Protein AF-G5B0L7-F1 (afdb_monomer)

Mean predicted aligned error: 14.89 Å

Sequence (417 aa):
MAGGAVPPPTVSRALPCAGITGEGAQGASKSSFVFPDILDNSKVVSEECRRELTALFDHYYPIETDPQCPMEEKLPHMVEWWSRAHDLLCGQRIQRLQIAEVVRESGAMLREGYGAFFDTLHRHGIPLFIFSAGIGDILEEVIRQRGALHPNTHIVSNYMDFGDDGLLQGFKAPLIHIFNKNSSAAASYFQQLQGRTNVLLLGDSLGDLSMADGVPGVQNVLKIGFLNDKVGEPGPPGFLRVERVRGTGAGTTGEGYGAFFDTLHCHGIPLFIFSAGIGDILEEVIRQRGALHPNTHIVSNYMDFGDDGLLQGFKAPLIHIFNKNSSAAASYFQQLQGRTNVLLLGDSLGDLSMADGVPGVQNVLKIGFLNDKVEEQRECYLDSFDIVLERDETLGVVNGLLQHILCSGACGSAQGS

Foldseek 3Di:
DDDDDDDDDDDDDPDDPPPPPDDDDPDPDQPDDALVNLVLVFPLADPVLNVVLVVLCVPLVCVVPPPPHDPVRNVVSQVVSVQVNQVSQLVSFDFLVCLLVSLVPSPDDDDPCLQVVLVVCQVVLNAAEAEGLGEPSNVQSNCVVVVRDHPSYDYQYFYFDADPVRTGNGTDDDRDDLQPLALVSCLVVLVVLPPVQEEEFEEADPSSPHNCVNRPNHDYYDYDYDPSPPPVDDDDPLDQDDDPPPDDDDPDQPPCPQVVLVLCQVVVHAAEAEDLDEPVVVQVVCVVVVRDHPSYDYDYWYFDADPVRDTPDTDPDHDDLQPLALVSCLVVLVVLPPPQEEEQEEQDLSSLRNCVNRPNHDYYQFEYEPQPPCVPCVVVCVVRHPHYHYHSDYCSVVSSVSSNVVVVPPPPPPDDD

Nearest PDB structures (foldseek):
  7zee-assembly1_A  TM=7.786E-01  e=2.127E-26  Homo sapiens
  7zeg-assembly1_A  TM=6.772E-01  e=2.598E-28  Homo sapiens
  7zeg-assembly2_B  TM=6.680E-01  e=4.263E-27  Homo sapiens
  4kx5-assembly1_A  TM=6.737E-01  e=6.575E-23  Mus musculus
  4nwi-assembly1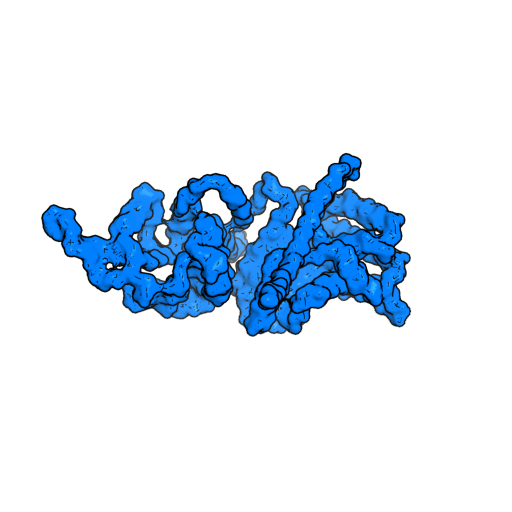_A  TM=5.856E-01  e=4.767E-18  Drosophila melanogaster

Secondary structure (DSSP, 8-state):
----PPPPPP--PPPP--------------SS--HHHHHHTSTTS-HHHHHHHHHHHHHHHHHHH-TTS-HHHHHHHHHHHHHHHHHHHHHTT-BGGGHHHHHHHTT--PPTTHHHHHHHHHHTTPPEEEEEEEEHHHHHHHHHHTT---TTEEEEEE-EEE-TTSBEEEEPSSP--TT--SGGGTHHHHGGGTT--EEEEEESSGGGGGTTTTSTT--EEEEEE---S-TTSPPPTT----------S---TTSSHHHHHHHHHHTTPPEEEEEEEEHHHHHHHHHHTT---TTEEEEEE-EEE-TTS-EEEEPSSPP-TTT-SGGGGHHHHGGGTT--EEEEEESSGGGGGTTTTSTT--EEEEEEEE-SSHHHHHHHHHHH-SEEEESS--THHHHHHHHHHHHTTGGGS----

Structure (mmCIF, N/CA/C/O backbone):
data_AF-G5B0L7-F1
#
_entry.id   A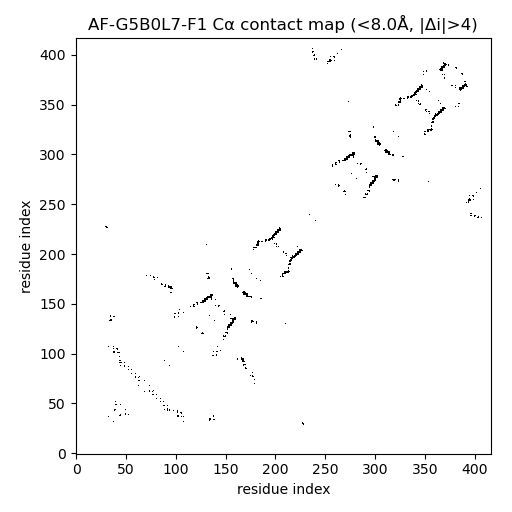F-G5B0L7-F1
#
loop_
_atom_site.group_PDB
_atom_site.id
_atom_site.type_symbol
_atom_site.label_atom_id
_atom_site.label_alt_id
_atom_site.label_comp_id
_atom_site.label_asym_id
_atom_site.label_entity_id
_atom_site.label_seq_id
_atom_site.pdbx_PDB_ins_code
_atom_site.Cartn_x
_atom_site.Cartn_y
_atom_site.Cartn_z
_atom_site.occupancy
_atom_site.B_iso_or_equiv
_atom_site.auth_seq_id
_atom_site.auth_comp_id
_atom_site.auth_asym_id
_atom_site.auth_atom_id
_atom_site.pdbx_PDB_model_num
ATOM 1 N N . MET A 1 1 ? 40.625 -45.827 29.791 1.00 42.94 1 MET A N 1
ATOM 2 C CA . MET A 1 1 ? 40.514 -45.553 28.344 1.00 42.94 1 MET A CA 1
ATOM 3 C C . MET A 1 1 ? 39.440 -44.499 28.176 1.00 42.94 1 MET A C 1
ATOM 5 O O . MET A 1 1 ? 38.305 -44.744 28.559 1.00 42.94 1 MET A O 1
ATOM 9 N N . ALA A 1 2 ? 39.865 -43.289 27.819 1.00 33.31 2 ALA A N 1
ATOM 10 C CA . ALA A 1 2 ? 39.079 -42.063 27.894 1.00 33.31 2 ALA A CA 1
ATOM 11 C C . ALA A 1 2 ? 38.087 -41.947 26.727 1.00 33.31 2 ALA A C 1
ATOM 13 O O . ALA A 1 2 ? 38.412 -42.321 25.601 1.00 33.31 2 ALA A O 1
ATOM 14 N N . GLY A 1 3 ? 36.890 -41.437 27.025 1.00 32.84 3 GLY A N 1
ATOM 15 C CA . GLY A 1 3 ? 35.836 -41.156 26.055 1.00 32.84 3 GLY A CA 1
ATOM 16 C C . GLY A 1 3 ? 36.171 -39.945 25.187 1.00 32.84 3 GLY A C 1
ATOM 17 O O . GLY A 1 3 ? 36.545 -38.891 25.698 1.00 32.84 3 GLY A O 1
ATOM 18 N N . GLY A 1 4 ? 36.038 -40.112 23.871 1.00 31.17 4 GLY A N 1
ATOM 19 C CA . GLY A 1 4 ? 36.150 -39.035 22.895 1.00 31.17 4 GLY A CA 1
ATOM 20 C C . GLY A 1 4 ? 34.805 -38.340 22.715 1.00 31.17 4 GLY A C 1
ATOM 21 O O . GLY A 1 4 ? 33.866 -38.936 22.192 1.00 31.17 4 GLY A O 1
ATOM 22 N N . ALA A 1 5 ? 34.721 -37.088 23.158 1.00 32.97 5 ALA A N 1
ATOM 23 C CA . ALA A 1 5 ? 33.630 -36.181 22.836 1.00 32.97 5 ALA A CA 1
ATOM 24 C C . ALA A 1 5 ? 33.816 -35.631 21.411 1.00 32.97 5 ALA A C 1
ATOM 26 O O . ALA A 1 5 ? 34.905 -35.191 21.043 1.00 32.97 5 ALA A O 1
ATOM 27 N N . VAL A 1 6 ? 32.747 -35.664 20.618 1.00 35.94 6 VAL A N 1
ATOM 28 C CA . VAL A 1 6 ? 32.659 -35.028 19.296 1.00 35.94 6 VAL A CA 1
ATOM 29 C C . VAL A 1 6 ? 32.493 -33.513 19.503 1.00 35.94 6 VAL A C 1
ATOM 31 O O . VAL A 1 6 ? 31.635 -33.123 20.298 1.00 35.94 6 VAL A O 1
ATOM 34 N N . PRO A 1 7 ? 33.284 -32.642 18.848 1.00 34.50 7 PRO A N 1
ATOM 35 C CA . PRO A 1 7 ? 33.136 -31.199 19.002 1.00 34.50 7 PRO A CA 1
ATOM 36 C C . PRO A 1 7 ? 31.893 -30.687 18.243 1.00 34.50 7 PRO A C 1
ATOM 38 O O . PRO A 1 7 ? 31.546 -31.243 17.198 1.00 34.50 7 PRO A O 1
ATOM 41 N N . PRO A 1 8 ? 31.217 -29.630 18.734 1.00 33.31 8 PRO A N 1
ATOM 42 C CA . PRO A 1 8 ? 30.091 -29.014 18.036 1.00 33.31 8 PRO A CA 1
ATOM 43 C C . PRO A 1 8 ? 30.556 -28.248 16.781 1.00 33.31 8 PRO A C 1
ATOM 45 O O . PRO A 1 8 ? 31.717 -27.834 16.711 1.00 33.31 8 PRO A O 1
ATOM 48 N N . PRO A 1 9 ? 29.669 -28.038 15.788 1.00 29.83 9 PRO A N 1
ATOM 49 C CA . PRO A 1 9 ? 30.015 -27.358 14.547 1.00 29.83 9 PRO A CA 1
ATOM 50 C C . PRO A 1 9 ? 30.368 -25.891 14.805 1.00 29.83 9 PRO A C 1
ATOM 52 O O . PRO A 1 9 ? 29.631 -25.140 15.444 1.00 29.83 9 PRO A O 1
ATOM 55 N N . THR A 1 10 ? 31.523 -25.491 14.288 1.00 28.86 10 THR A N 1
ATOM 56 C CA . THR A 1 10 ? 32.055 -24.134 14.338 1.00 28.86 10 THR A CA 1
ATOM 57 C C . THR A 1 10 ? 31.138 -23.191 13.558 1.00 28.86 10 THR A C 1
ATOM 59 O O . THR A 1 10 ? 30.994 -23.312 12.343 1.00 28.86 10 THR A O 1
ATOM 62 N N . VAL A 1 11 ? 30.530 -22.231 14.255 1.00 29.02 11 VAL A N 1
ATOM 63 C CA . VAL A 1 11 ? 29.830 -21.096 13.643 1.00 29.02 11 VAL A CA 1
ATOM 64 C C . VAL A 1 11 ? 30.855 -20.301 12.833 1.00 29.02 11 VAL A C 1
ATOM 66 O O . VAL A 1 11 ? 31.809 -19.755 13.392 1.00 29.02 11 VAL A O 1
ATOM 69 N N . SER A 1 12 ? 30.690 -20.278 11.508 1.00 26.09 12 SER A N 1
ATOM 70 C CA . SER A 1 12 ? 31.511 -19.458 10.619 1.00 26.09 12 SER A CA 1
ATOM 71 C C . SER A 1 12 ? 31.314 -17.992 10.995 1.00 26.09 12 SER A C 1
ATOM 73 O O . SER A 1 12 ? 30.213 -17.448 10.903 1.00 26.09 12 SER A O 1
ATOM 75 N N . ARG A 1 13 ? 32.386 -17.380 11.498 1.00 25.67 13 ARG A N 1
ATOM 76 C CA . ARG A 1 13 ? 32.457 -15.969 11.874 1.00 25.67 13 ARG A CA 1
ATOM 77 C C . ARG A 1 13 ? 32.080 -15.125 10.657 1.00 25.67 13 ARG A C 1
ATOM 79 O O . ARG A 1 13 ? 32.728 -15.235 9.619 1.00 25.67 13 ARG A O 1
ATOM 86 N N . ALA A 1 14 ? 31.064 -14.277 10.809 1.00 26.95 14 ALA A N 1
ATOM 87 C CA . ALA A 1 14 ? 30.755 -13.221 9.856 1.00 26.95 14 ALA A CA 1
ATOM 88 C C . ALA A 1 14 ? 32.039 -12.442 9.530 1.00 26.95 14 ALA A C 1
ATOM 90 O O . ALA A 1 14 ? 32.741 -11.968 10.430 1.00 26.95 14 ALA A O 1
ATOM 91 N N . LEU A 1 15 ? 32.369 -12.371 8.241 1.00 24.95 15 LEU A N 1
ATOM 92 C CA . LEU A 1 15 ? 33.442 -11.525 7.740 1.00 24.95 15 LEU A CA 1
ATOM 93 C C . LEU A 1 15 ? 33.079 -10.062 8.043 1.00 24.95 15 LEU A C 1
ATOM 95 O O . LEU A 1 15 ? 31.936 -9.666 7.809 1.00 24.95 15 LEU A O 1
ATOM 99 N N . PRO A 1 16 ? 34.008 -9.260 8.587 1.00 23.81 16 PRO A N 1
ATOM 100 C CA . PRO A 1 16 ? 33.744 -7.858 8.864 1.00 23.81 16 PRO A CA 1
ATOM 101 C C . PRO A 1 16 ? 33.502 -7.111 7.552 1.00 23.81 16 PRO A C 1
ATOM 103 O O . PRO A 1 16 ? 34.239 -7.298 6.582 1.00 23.81 16 PRO A O 1
ATOM 106 N N . CYS A 1 17 ? 32.480 -6.252 7.547 1.00 24.78 17 CYS A N 1
ATOM 107 C CA . CYS A 1 17 ? 32.240 -5.272 6.497 1.00 24.78 17 CYS A CA 1
ATOM 108 C C . CYS A 1 17 ? 33.525 -4.473 6.258 1.00 24.78 17 CYS A C 1
ATOM 110 O O . CYS A 1 17 ? 33.923 -3.651 7.085 1.00 24.78 17 CYS A O 1
ATOM 112 N N . ALA A 1 18 ? 34.182 -4.729 5.130 1.00 25.75 18 ALA A N 1
ATOM 113 C CA . ALA A 1 18 ? 35.243 -3.876 4.636 1.00 25.75 18 ALA A CA 1
ATOM 114 C C . ALA A 1 18 ? 34.592 -2.576 4.156 1.00 25.75 18 ALA A C 1
ATOM 116 O O . ALA A 1 18 ? 34.009 -2.517 3.075 1.00 25.75 18 ALA A O 1
ATOM 117 N N . GLY A 1 19 ? 34.661 -1.541 4.992 1.00 25.73 19 GLY A N 1
ATOM 118 C CA . GLY A 1 19 ? 34.454 -0.171 4.553 1.00 25.73 19 GLY A CA 1
ATOM 119 C C . GLY A 1 19 ? 35.560 0.180 3.568 1.00 25.73 19 GLY A C 1
ATOM 120 O O . GLY A 1 19 ? 36.700 0.406 3.968 1.00 25.73 19 GLY A O 1
ATOM 121 N N . ILE A 1 20 ? 35.233 0.188 2.280 1.00 27.17 20 ILE A N 1
ATOM 122 C CA . ILE A 1 20 ? 36.080 0.807 1.269 1.00 27.17 20 ILE A CA 1
ATOM 123 C C . ILE A 1 20 ? 35.835 2.310 1.378 1.00 27.17 20 ILE A C 1
ATOM 125 O O . ILE A 1 20 ? 34.827 2.837 0.916 1.00 27.17 20 ILE A O 1
ATOM 129 N N . THR A 1 21 ? 36.765 2.992 2.038 1.00 29.88 21 THR A N 1
ATOM 130 C CA . THR A 1 21 ? 36.997 4.422 1.858 1.00 29.88 21 THR A CA 1
ATOM 131 C C . THR A 1 21 ? 37.529 4.630 0.443 1.00 29.88 21 THR A C 1
ATOM 133 O O . THR A 1 21 ? 38.678 4.294 0.158 1.00 29.88 21 THR A O 1
ATOM 136 N N . GLY A 1 22 ? 36.683 5.145 -0.443 1.00 25.48 22 GLY A N 1
ATOM 137 C CA . GLY A 1 22 ? 37.057 5.610 -1.772 1.00 25.48 22 GLY A CA 1
ATOM 138 C C . GLY A 1 22 ? 36.425 6.973 -2.008 1.00 25.48 22 GLY A C 1
ATOM 139 O O . GLY A 1 22 ? 35.224 7.071 -2.233 1.00 25.48 22 GLY A O 1
ATOM 140 N N . GLU A 1 23 ? 37.234 8.023 -1.895 1.00 27.73 23 GLU A N 1
ATOM 141 C CA . GLU A 1 23 ? 36.907 9.352 -2.400 1.00 27.73 23 GLU A CA 1
ATOM 142 C C . GLU A 1 23 ? 36.695 9.272 -3.919 1.00 27.73 23 GLU A C 1
ATOM 144 O O . GLU A 1 23 ? 37.549 8.751 -4.634 1.00 27.73 23 GLU A O 1
ATOM 149 N N . GLY A 1 24 ? 35.576 9.808 -4.412 1.00 26.06 24 GLY A N 1
ATOM 150 C CA . GLY A 1 24 ? 35.360 10.025 -5.843 1.00 26.06 24 GLY A CA 1
ATOM 151 C C . GLY A 1 24 ? 33.987 9.586 -6.340 1.00 26.06 24 GLY A C 1
ATOM 152 O O . GLY A 1 24 ? 33.831 8.453 -6.771 1.00 26.06 24 GLY A O 1
ATOM 153 N N . ALA A 1 25 ? 33.037 10.525 -6.291 1.00 25.67 25 ALA A N 1
ATOM 154 C CA . ALA A 1 25 ? 31.859 10.706 -7.155 1.00 25.67 25 ALA A CA 1
ATOM 155 C C . ALA A 1 25 ? 30.680 11.203 -6.306 1.00 25.67 25 ALA A C 1
ATOM 157 O O . ALA A 1 25 ? 29.945 10.431 -5.695 1.00 25.67 25 ALA A O 1
ATOM 158 N N . GLN A 1 26 ? 30.492 12.524 -6.274 1.00 26.48 26 GLN A N 1
ATOM 159 C CA . GLN A 1 26 ? 29.194 13.106 -5.947 1.00 26.48 26 GLN A CA 1
ATOM 160 C C . GLN A 1 26 ? 28.247 12.792 -7.112 1.00 26.48 26 GLN A C 1
ATOM 162 O O . GLN A 1 26 ? 28.160 13.547 -8.072 1.00 26.48 26 GLN A O 1
ATOM 167 N N . GLY A 1 27 ? 27.594 11.637 -7.044 1.00 26.88 27 GLY A N 1
ATOM 168 C CA . GLY A 1 27 ? 26.419 11.300 -7.837 1.00 26.88 27 GLY A CA 1
ATOM 169 C C . GLY A 1 27 ? 25.268 11.076 -6.869 1.00 26.88 27 GLY A C 1
ATOM 170 O O . GLY A 1 27 ? 25.425 10.354 -5.884 1.00 26.88 27 GLY A O 1
ATOM 171 N N . ALA A 1 28 ? 24.134 11.732 -7.097 1.00 26.17 28 ALA A N 1
ATOM 172 C CA . ALA A 1 28 ? 22.924 11.509 -6.322 1.00 26.17 28 ALA A CA 1
ATOM 173 C C . ALA A 1 28 ? 22.440 10.067 -6.554 1.00 26.17 28 ALA A C 1
ATOM 175 O O . ALA A 1 28 ? 21.709 9.787 -7.496 1.00 26.17 28 ALA A O 1
ATOM 176 N N . SER A 1 29 ? 22.880 9.134 -5.711 1.00 27.00 29 SER A N 1
ATOM 177 C CA . SER A 1 29 ? 22.322 7.787 -5.661 1.00 27.00 29 SER A CA 1
ATOM 178 C C . SER A 1 29 ? 20.916 7.898 -5.086 1.00 27.00 29 SER A C 1
ATOM 180 O O . SER A 1 29 ? 20.761 8.116 -3.883 1.00 27.00 29 SER A O 1
ATOM 182 N N . LYS A 1 30 ? 19.887 7.703 -5.917 1.00 38.94 30 LYS A N 1
ATOM 183 C CA . LYS A 1 30 ? 18.614 7.204 -5.392 1.00 38.94 30 LYS A CA 1
ATOM 184 C C . LYS A 1 30 ? 18.910 5.917 -4.622 1.00 38.94 30 LYS A C 1
ATOM 186 O O . LYS A 1 30 ? 19.696 5.081 -5.065 1.00 38.94 30 LYS A O 1
ATOM 191 N N . SER A 1 31 ? 18.317 5.785 -3.442 1.00 29.16 31 SER A N 1
ATOM 192 C CA . SER A 1 31 ? 18.387 4.567 -2.619 1.00 29.16 31 SER A CA 1
ATOM 193 C C . SER A 1 31 ? 17.328 3.527 -3.022 1.00 29.16 31 SER A C 1
ATOM 195 O O . SER A 1 31 ? 17.147 2.503 -2.365 1.00 29.16 31 SER A O 1
ATOM 197 N N . SER A 1 32 ? 16.636 3.787 -4.127 1.00 32.12 32 SER A N 1
ATOM 198 C CA . SER A 1 32 ? 15.552 3.009 -4.703 1.00 32.12 32 SER A CA 1
ATOM 199 C C . SER A 1 32 ? 15.994 2.518 -6.081 1.00 32.12 32 SER A C 1
ATOM 201 O O . SER A 1 32 ? 16.017 3.288 -7.034 1.00 32.12 32 SER A O 1
ATOM 203 N N . PHE A 1 33 ? 16.372 1.240 -6.183 1.00 35.94 33 PHE A N 1
ATOM 204 C CA . PHE A 1 33 ? 16.583 0.583 -7.475 1.00 35.94 33 PHE A CA 1
ATOM 205 C C . PHE A 1 33 ? 15.270 0.644 -8.259 1.00 35.94 33 PHE A C 1
ATOM 207 O O . PHE A 1 33 ? 14.302 -0.029 -7.892 1.00 35.94 33 PHE A O 1
ATOM 214 N N . VAL A 1 34 ? 15.209 1.445 -9.319 1.00 49.25 34 VAL A N 1
ATOM 215 C CA . VAL A 1 34 ? 14.103 1.369 -10.273 1.00 49.25 34 VAL A CA 1
ATOM 216 C C . VAL A 1 34 ? 14.434 0.192 -11.193 1.00 49.25 34 VAL A C 1
ATOM 218 O O . VAL A 1 34 ? 15.576 0.013 -11.591 1.00 49.25 34 VAL A O 1
ATOM 221 N N . PHE A 1 35 ? 13.469 -0.667 -11.528 1.00 50.66 35 PHE A N 1
ATOM 222 C CA . PHE A 1 35 ? 13.729 -1.886 -12.317 1.00 50.66 35 PHE A CA 1
ATOM 223 C C . PHE A 1 35 ? 14.506 -1.702 -13.652 1.00 50.66 35 PHE A C 1
ATOM 225 O O . PHE A 1 35 ? 15.180 -2.658 -14.037 1.00 50.66 35 PHE A O 1
ATOM 232 N N . PRO A 1 36 ? 14.490 -0.543 -14.349 1.00 56.34 36 PRO A N 1
ATOM 233 C CA . PRO A 1 36 ? 15.420 -0.257 -15.449 1.00 56.34 36 PRO A CA 1
ATOM 234 C C . PRO A 1 36 ? 16.900 -0.294 -15.035 1.00 56.34 36 PRO A C 1
ATOM 236 O O . PRO A 1 36 ? 17.718 -0.842 -15.768 1.00 56.34 36 PRO A O 1
ATOM 239 N N . ASP A 1 37 ? 17.238 0.136 -13.815 1.00 69.56 37 ASP A N 1
ATOM 240 C CA . ASP A 1 37 ? 18.616 0.184 -13.303 1.00 69.56 37 ASP A CA 1
ATOM 241 C C . ASP A 1 37 ? 19.266 -1.206 -13.243 1.00 69.56 37 ASP A C 1
ATOM 243 O O . ASP A 1 37 ? 20.487 -1.332 -13.341 1.00 69.56 37 ASP A O 1
ATOM 247 N N . ILE A 1 38 ? 18.462 -2.264 -13.085 1.00 80.25 38 ILE A N 1
ATOM 248 C CA . ILE A 1 38 ? 18.932 -3.656 -13.104 1.00 80.25 38 ILE A CA 1
ATOM 249 C C . ILE A 1 38 ? 19.496 -4.007 -14.482 1.00 80.25 38 ILE A C 1
ATOM 251 O O . ILE A 1 38 ? 20.548 -4.641 -14.581 1.00 80.25 38 ILE A O 1
ATOM 255 N N . LEU A 1 39 ? 18.793 -3.606 -15.543 1.00 84.19 39 LEU A N 1
ATOM 256 C CA . LEU A 1 39 ? 19.193 -3.897 -16.911 1.00 84.19 39 LEU A CA 1
ATOM 257 C C . LEU A 1 39 ? 20.320 -2.965 -17.358 1.00 84.19 39 LEU A C 1
ATOM 259 O O . LEU A 1 39 ? 21.327 -3.446 -17.876 1.00 84.19 39 LEU A O 1
ATOM 263 N N . ASP A 1 40 ? 20.195 -1.670 -17.082 1.00 82.31 40 ASP A N 1
ATOM 264 C CA . ASP A 1 40 ? 21.155 -0.640 -17.483 1.00 82.31 40 ASP A CA 1
ATOM 265 C C . ASP A 1 40 ? 22.545 -0.891 -16.883 1.00 82.31 40 ASP A C 1
ATOM 267 O O . ASP A 1 40 ? 23.570 -0.700 -17.544 1.00 82.31 40 ASP A O 1
ATOM 271 N N . ASN A 1 41 ? 22.595 -1.387 -15.640 1.00 81.88 41 ASN A N 1
ATOM 272 C CA . ASN A 1 41 ? 23.854 -1.687 -14.962 1.00 81.88 41 ASN A CA 1
ATOM 273 C C . ASN A 1 41 ? 24.428 -3.074 -15.273 1.00 81.88 41 ASN A C 1
ATOM 275 O O . ASN A 1 41 ? 25.558 -3.379 -14.873 1.00 81.88 41 ASN A O 1
ATOM 279 N N . SER A 1 42 ? 23.691 -3.908 -16.000 1.00 88.00 42 SER A N 1
ATOM 280 C CA . SER A 1 42 ? 24.097 -5.276 -16.305 1.00 88.00 42 SER A CA 1
ATOM 281 C C . SER A 1 42 ? 25.257 -5.349 -17.304 1.00 88.00 42 SER A C 1
ATOM 283 O O . SER A 1 42 ? 25.627 -4.372 -17.956 1.00 88.00 42 SER A O 1
ATOM 285 N N . LYS A 1 43 ? 25.828 -6.545 -17.467 1.00 88.81 43 LYS A N 1
ATOM 286 C CA . LYS A 1 43 ? 26.870 -6.808 -18.474 1.00 88.81 43 LYS A CA 1
ATOM 287 C C . LYS A 1 43 ? 26.325 -6.895 -19.904 1.00 88.81 43 LYS A C 1
ATOM 289 O O . LYS A 1 43 ? 27.122 -6.939 -20.836 1.00 88.81 43 LYS A O 1
ATOM 294 N N . VAL A 1 44 ? 25.001 -6.960 -20.084 1.00 91.00 44 VAL A N 1
ATOM 295 C CA . VAL A 1 44 ? 24.386 -7.050 -21.420 1.00 91.00 44 VAL A CA 1
ATOM 296 C C . VAL A 1 44 ? 24.191 -5.683 -22.076 1.00 91.00 44 VAL A C 1
ATOM 298 O O . VAL A 1 44 ? 23.889 -5.626 -23.262 1.00 91.00 44 VAL A O 1
ATOM 301 N N . VAL A 1 45 ? 24.404 -4.596 -21.328 1.00 92.31 45 VAL A N 1
ATOM 302 C CA . VAL A 1 45 ? 24.371 -3.214 -21.820 1.00 92.31 45 VAL A CA 1
ATOM 303 C C . VAL A 1 45 ? 25.795 -2.660 -21.872 1.00 92.31 45 VAL A C 1
ATOM 305 O O . VAL A 1 45 ? 26.513 -2.659 -20.865 1.00 92.31 45 VAL A O 1
ATOM 308 N N . SER A 1 46 ? 26.211 -2.183 -23.047 1.00 94.00 46 SER A N 1
ATOM 309 C CA . SER A 1 46 ? 27.546 -1.619 -23.259 1.00 94.00 46 SER A CA 1
ATOM 310 C C . SER A 1 46 ? 27.778 -0.347 -22.433 1.00 94.00 46 SER A C 1
ATOM 312 O O . SER A 1 46 ? 26.839 0.353 -22.052 1.00 94.00 46 SER A O 1
ATOM 314 N N . GLU A 1 47 ? 29.043 -0.011 -22.164 1.00 92.00 47 GLU A N 1
ATOM 315 C CA . GLU A 1 47 ? 29.389 1.241 -21.471 1.00 92.00 47 GLU A CA 1
ATOM 316 C C . GLU A 1 47 ? 28.929 2.484 -22.249 1.00 92.00 47 GLU A C 1
ATOM 318 O O . GLU A 1 47 ? 28.493 3.464 -21.647 1.00 92.00 47 GLU A O 1
ATOM 323 N N . GLU A 1 48 ? 28.976 2.433 -23.584 1.00 93.62 48 GLU A N 1
ATOM 324 C CA . GLU A 1 48 ? 28.499 3.512 -24.453 1.00 93.62 48 GLU A CA 1
ATOM 325 C C . GLU A 1 48 ? 26.992 3.733 -24.295 1.00 93.62 48 GLU A C 1
ATOM 327 O O . GLU A 1 48 ? 26.569 4.848 -23.993 1.00 93.62 48 GLU A O 1
ATOM 332 N N . CYS A 1 49 ? 26.198 2.662 -24.394 1.00 92.75 49 CYS A N 1
ATOM 333 C CA . CYS A 1 49 ? 24.750 2.722 -24.202 1.00 92.75 49 CYS A CA 1
ATOM 334 C C . CYS A 1 49 ? 24.391 3.208 -22.797 1.00 92.75 49 CYS A C 1
ATOM 336 O O . CYS A 1 49 ? 23.493 4.026 -22.630 1.00 92.75 49 CYS A O 1
ATOM 338 N N . ARG A 1 50 ? 25.118 2.745 -21.776 1.00 91.56 50 ARG A N 1
ATOM 339 C CA . ARG A 1 50 ? 24.914 3.170 -20.387 1.00 91.56 50 ARG A CA 1
ATOM 340 C C . ARG A 1 50 ? 25.132 4.668 -20.217 1.00 91.56 50 ARG A C 1
ATOM 342 O O . ARG A 1 50 ? 24.334 5.328 -19.562 1.00 91.56 50 ARG A O 1
ATOM 349 N N . ARG A 1 51 ? 26.170 5.221 -20.852 1.00 91.38 51 ARG A N 1
ATOM 350 C CA . ARG A 1 51 ? 26.433 6.666 -20.851 1.00 91.38 51 ARG A CA 1
ATOM 351 C C . ARG A 1 51 ? 25.313 7.451 -21.538 1.00 91.38 51 ARG A C 1
ATOM 353 O O . ARG A 1 51 ? 24.961 8.526 -21.065 1.00 91.38 51 ARG A O 1
ATOM 360 N N . GLU A 1 52 ? 24.749 6.929 -22.624 1.00 93.25 52 GLU A N 1
ATOM 361 C CA . GLU A 1 52 ? 23.605 7.556 -23.299 1.00 93.25 52 GLU A CA 1
ATOM 362 C C . GLU A 1 52 ? 22.328 7.498 -22.452 1.00 93.25 52 GLU A C 1
ATOM 364 O O . GLU A 1 52 ? 21.641 8.509 -22.323 1.00 93.25 52 GLU A O 1
ATOM 369 N N . LEU A 1 53 ? 22.056 6.368 -21.795 1.00 89.25 53 LEU A N 1
ATOM 370 C CA . LEU A 1 53 ? 20.951 6.230 -20.840 1.00 89.25 53 LEU A CA 1
ATOM 371 C C . LEU A 1 53 ? 21.103 7.204 -19.660 1.00 89.25 53 LEU A C 1
ATOM 373 O O . LEU A 1 53 ? 20.139 7.874 -19.293 1.00 89.25 53 LEU A O 1
ATOM 377 N N . THR A 1 54 ? 22.320 7.368 -19.125 1.00 88.50 54 THR A N 1
ATOM 378 C CA . THR A 1 54 ? 22.617 8.389 -18.103 1.00 88.50 54 THR A CA 1
ATOM 379 C C . THR A 1 54 ? 22.375 9.805 -18.630 1.00 88.50 54 THR A C 1
ATOM 381 O O . THR A 1 54 ? 21.751 10.607 -17.946 1.00 88.50 54 THR A O 1
ATOM 384 N N . ALA A 1 55 ? 22.787 10.115 -19.863 1.00 92.00 55 ALA A N 1
ATOM 385 C CA . ALA A 1 55 ? 22.544 11.431 -20.455 1.00 92.00 55 ALA A CA 1
ATOM 386 C C . ALA A 1 55 ? 21.044 11.723 -20.653 1.00 92.00 55 ALA A C 1
ATOM 388 O O . ALA A 1 55 ? 20.610 12.860 -20.461 1.00 92.00 55 ALA A O 1
ATOM 389 N N . LEU A 1 56 ? 20.242 10.709 -21.007 1.00 92.06 56 LEU A N 1
ATOM 390 C CA . LEU A 1 56 ? 18.783 10.834 -21.034 1.00 92.06 56 LEU A CA 1
ATOM 391 C C . LEU A 1 56 ? 18.235 11.116 -19.628 1.00 92.06 56 LEU A C 1
ATOM 393 O O . LEU A 1 56 ? 17.440 12.041 -19.467 1.00 92.06 56 LEU A O 1
ATOM 397 N N . PHE A 1 57 ? 18.683 10.371 -18.614 1.00 87.06 57 PHE A N 1
ATOM 398 C CA . PHE A 1 57 ? 18.282 10.598 -17.224 1.00 87.06 57 PHE A CA 1
ATOM 399 C C . PHE A 1 57 ? 18.596 12.030 -16.767 1.00 87.06 57 PHE A C 1
ATOM 401 O O . PHE A 1 57 ? 17.694 12.734 -16.317 1.00 87.06 57 PHE A O 1
ATOM 408 N N . ASP A 1 58 ? 19.831 12.497 -16.959 1.00 88.00 58 ASP A N 1
ATOM 409 C CA . ASP A 1 58 ? 20.270 13.839 -16.555 1.00 88.00 58 ASP A CA 1
ATOM 410 C C . ASP A 1 58 ? 19.457 14.956 -17.231 1.00 88.00 58 ASP A C 1
ATOM 412 O O . ASP A 1 58 ? 19.273 16.033 -16.659 1.00 88.00 58 ASP A O 1
ATOM 416 N N . HIS A 1 59 ? 18.948 14.706 -18.440 1.00 91.06 59 HIS A N 1
ATOM 417 C CA . HIS A 1 59 ? 18.114 15.652 -19.173 1.00 91.06 59 HIS A CA 1
ATOM 418 C C . HIS A 1 59 ? 16.649 15.654 -18.711 1.00 91.06 59 HIS A C 1
ATOM 420 O O . HIS A 1 59 ? 16.084 16.722 -18.468 1.00 91.06 59 HIS A O 1
ATOM 426 N N . TYR A 1 60 ? 16.020 14.480 -18.602 1.00 88.75 60 TYR A N 1
ATOM 427 C CA . TYR A 1 60 ? 14.571 14.369 -18.393 1.00 88.75 60 TYR A CA 1
ATOM 428 C C . TYR A 1 60 ? 14.154 14.291 -16.920 1.00 88.75 60 TYR A C 1
ATOM 430 O O . TYR A 1 60 ? 13.057 14.734 -16.575 1.00 88.75 60 TYR A O 1
ATOM 438 N N . TYR A 1 61 ? 15.010 13.788 -16.029 1.00 84.38 61 TYR A N 1
ATOM 439 C CA . TYR A 1 61 ? 14.692 13.671 -14.605 1.00 84.38 61 TYR A CA 1
ATOM 440 C C . TYR A 1 61 ? 14.418 15.025 -13.908 1.00 84.38 61 TYR A C 1
ATOM 442 O O . TYR A 1 61 ? 13.475 15.110 -13.107 1.00 84.38 61 TYR A O 1
ATOM 450 N N . PRO A 1 62 ? 15.143 16.122 -14.220 1.00 84.62 62 PRO A N 1
ATOM 451 C CA . PRO A 1 62 ? 14.781 17.450 -13.725 1.00 84.62 62 PRO A CA 1
ATOM 452 C C . PRO A 1 62 ? 13.372 17.884 -14.149 1.00 84.62 62 PRO A C 1
ATOM 454 O O . PRO A 1 62 ? 12.668 18.492 -13.351 1.00 84.62 62 PRO A O 1
ATOM 457 N N . ILE A 1 63 ? 12.935 17.524 -15.361 1.00 86.19 63 ILE A N 1
ATOM 458 C CA . ILE A 1 63 ? 11.594 17.841 -15.881 1.00 86.19 63 ILE A CA 1
ATOM 459 C C . ILE A 1 63 ? 10.526 17.005 -15.162 1.00 86.19 63 ILE A C 1
ATOM 461 O O . ILE A 1 63 ? 9.500 17.537 -14.739 1.00 86.19 63 ILE A O 1
ATOM 465 N N . GLU A 1 64 ? 10.770 15.702 -14.968 1.00 80.81 64 GLU A N 1
ATOM 466 C CA . GLU A 1 64 ? 9.867 14.808 -14.223 1.00 80.81 64 GLU A CA 1
ATOM 467 C C . GLU A 1 64 ? 9.572 15.365 -12.822 1.00 80.81 64 GLU A C 1
ATOM 469 O O . GLU A 1 64 ? 8.415 15.437 -12.390 1.00 80.81 64 GLU A O 1
ATOM 474 N N . THR A 1 65 ? 10.624 15.804 -12.128 1.00 75.31 65 THR A N 1
ATOM 475 C CA . THR A 1 65 ? 10.565 16.182 -10.712 1.00 75.31 65 THR A CA 1
ATOM 476 C C . THR A 1 65 ? 10.307 17.664 -10.449 1.00 75.31 65 THR A C 1
ATOM 478 O O . THR A 1 65 ? 10.180 18.038 -9.280 1.00 75.31 65 THR A O 1
ATOM 481 N N . ASP A 1 66 ? 10.189 18.497 -11.487 1.00 76.56 66 ASP A N 1
ATOM 482 C CA . ASP A 1 66 ? 9.916 19.931 -11.350 1.00 76.56 66 ASP A CA 1
ATOM 483 C C . ASP A 1 66 ? 8.486 20.175 -10.825 1.00 76.56 66 ASP A C 1
ATOM 485 O O . ASP A 1 66 ? 7.518 19.878 -11.530 1.00 76.56 66 ASP A O 1
ATOM 489 N N . PRO A 1 67 ? 8.296 20.719 -9.610 1.00 69.44 67 PRO A N 1
ATOM 490 C CA . PRO A 1 67 ? 6.963 20.989 -9.073 1.00 69.44 67 PRO A CA 1
ATOM 491 C C . PRO A 1 67 ? 6.239 22.147 -9.777 1.00 69.44 67 PRO A C 1
ATOM 493 O O . PRO A 1 67 ? 5.034 22.294 -9.591 1.00 69.44 67 PRO A O 1
ATOM 496 N N . GLN A 1 68 ? 6.948 22.984 -10.542 1.00 79.62 68 GLN A N 1
ATOM 497 C CA . GLN A 1 68 ? 6.378 24.134 -11.252 1.00 79.62 68 GLN A CA 1
ATOM 498 C C . GLN A 1 68 ? 5.912 23.787 -12.670 1.00 79.62 68 GLN A C 1
ATOM 500 O O . GLN A 1 68 ? 5.107 24.522 -13.238 1.00 79.62 68 GLN A O 1
ATOM 505 N N . CYS A 1 69 ? 6.391 22.678 -13.238 1.00 75.38 69 CYS A N 1
ATOM 506 C CA . CYS A 1 69 ? 5.996 22.235 -14.570 1.00 75.38 69 CYS A CA 1
ATOM 507 C C . CYS A 1 69 ? 4.614 21.540 -14.522 1.00 75.38 69 CYS A C 1
ATOM 509 O O . CYS A 1 69 ? 4.451 20.562 -13.779 1.00 75.38 69 CYS A O 1
ATOM 511 N N . PRO A 1 70 ? 3.609 22.014 -15.287 1.00 77.88 70 PRO A N 1
ATOM 512 C CA . PRO A 1 70 ? 2.297 21.377 -15.369 1.00 77.88 70 PRO A CA 1
ATOM 513 C C . PRO A 1 70 ? 2.368 19.941 -15.894 1.00 77.88 70 PRO A C 1
ATOM 515 O O . PRO A 1 70 ? 3.231 19.592 -16.701 1.00 77.88 70 PRO A O 1
ATOM 518 N N . MET A 1 71 ? 1.419 19.101 -15.479 1.00 74.75 71 MET A N 1
ATOM 519 C CA . MET A 1 71 ? 1.398 17.685 -15.858 1.00 74.75 71 MET A CA 1
ATOM 520 C C . MET A 1 71 ? 1.321 17.501 -17.379 1.00 74.75 71 MET A C 1
ATOM 522 O O . MET A 1 71 ? 2.041 16.676 -17.937 1.00 74.75 71 MET A O 1
ATOM 526 N N . GLU A 1 72 ? 0.492 18.296 -18.056 1.00 80.56 72 GLU A N 1
ATOM 527 C CA . GLU A 1 72 ? 0.280 18.250 -19.505 1.00 80.56 72 GLU A CA 1
ATOM 528 C C . GLU A 1 72 ? 1.569 18.507 -20.296 1.00 80.56 72 GLU A C 1
ATOM 530 O O . GLU A 1 72 ? 1.763 17.920 -21.361 1.00 80.56 72 GLU A O 1
ATOM 535 N N . GLU A 1 73 ? 2.466 19.338 -19.760 1.00 87.25 73 GLU A N 1
ATOM 536 C CA . GLU A 1 73 ? 3.767 19.635 -20.365 1.00 87.25 73 GLU A CA 1
ATOM 537 C C . GLU A 1 73 ? 4.781 18.509 -20.116 1.00 87.25 73 GLU A C 1
ATOM 539 O O . GLU A 1 73 ? 5.592 18.205 -20.989 1.00 87.25 73 GLU A O 1
ATOM 544 N N . LYS A 1 74 ? 4.698 17.814 -18.974 1.00 82.44 74 LYS A N 1
ATOM 545 C CA . LYS A 1 74 ? 5.581 16.677 -18.657 1.00 82.44 74 LYS A CA 1
ATOM 546 C C . LYS A 1 74 ? 5.303 15.437 -19.501 1.00 82.44 74 LYS A C 1
ATOM 548 O O . LYS A 1 74 ? 6.234 14.699 -19.824 1.00 82.44 74 LYS A O 1
ATOM 553 N N . LEU A 1 75 ? 4.038 15.181 -19.842 1.00 83.50 75 LEU A N 1
ATOM 554 C CA . LEU A 1 75 ? 3.612 13.979 -20.571 1.00 83.50 75 LEU A CA 1
ATOM 555 C C . LEU A 1 75 ? 4.429 13.698 -21.850 1.00 83.50 75 LEU A C 1
ATOM 557 O O . LEU A 1 75 ? 4.995 12.604 -21.939 1.00 83.50 75 LEU A O 1
ATOM 561 N N . PRO A 1 76 ? 4.544 14.624 -22.827 1.00 91.38 76 PRO A N 1
ATOM 562 C CA . PRO A 1 76 ? 5.304 14.366 -24.050 1.00 91.38 76 PRO A CA 1
ATOM 563 C C . PRO A 1 76 ? 6.793 14.110 -23.783 1.00 91.38 76 PRO A C 1
ATOM 565 O O . PRO A 1 76 ? 7.378 13.247 -24.436 1.00 91.38 76 PRO A O 1
ATOM 568 N N . HIS A 1 77 ? 7.389 14.786 -22.796 1.00 90.50 77 HIS A N 1
ATOM 569 C CA . HIS A 1 77 ? 8.783 14.561 -22.408 1.00 90.50 77 HIS A CA 1
ATOM 570 C C . HIS A 1 77 ? 9.004 13.162 -21.830 1.00 90.50 77 HIS A C 1
ATOM 572 O O . HIS A 1 77 ? 9.998 12.521 -22.158 1.00 90.50 77 HIS A O 1
ATOM 578 N N . MET A 1 78 ? 8.074 12.652 -21.016 1.00 87.19 78 MET A N 1
ATOM 579 C CA . MET A 1 78 ? 8.175 11.285 -20.497 1.00 87.19 78 MET A CA 1
ATOM 580 C C . MET A 1 78 ? 8.037 10.250 -21.615 1.00 87.19 78 MET A C 1
ATOM 582 O O . MET A 1 78 ? 8.809 9.297 -21.661 1.00 87.19 78 MET A O 1
ATOM 586 N N . VAL A 1 79 ? 7.105 10.444 -22.552 1.00 88.81 79 VAL A N 1
ATOM 587 C CA . VAL A 1 79 ? 6.973 9.551 -23.715 1.00 88.81 79 VAL A CA 1
ATOM 588 C C . VAL A 1 79 ? 8.264 9.531 -24.535 1.00 88.81 79 VAL A C 1
ATOM 590 O O . VAL A 1 79 ? 8.739 8.454 -24.892 1.00 88.81 79 VAL A O 1
ATOM 593 N N . GLU A 1 80 ? 8.854 10.697 -24.804 1.00 92.94 80 GLU A N 1
ATOM 594 C CA . GLU A 1 80 ? 10.114 10.804 -25.542 1.00 92.94 80 GLU A CA 1
ATOM 595 C C . GLU A 1 80 ? 11.274 10.128 -24.799 1.00 92.94 80 GLU A C 1
ATOM 597 O O . GLU A 1 80 ? 12.006 9.343 -25.404 1.00 92.94 80 GLU A O 1
ATOM 602 N N . TRP A 1 81 ? 11.415 10.383 -23.494 1.00 91.12 81 TRP A N 1
ATOM 603 C CA . TRP A 1 81 ? 12.465 9.793 -22.667 1.00 91.12 81 TRP A CA 1
ATOM 604 C C . TRP A 1 81 ? 12.422 8.265 -22.705 1.00 91.12 81 TRP A C 1
ATOM 606 O O . TRP A 1 81 ? 13.405 7.625 -23.085 1.00 91.12 81 TRP A O 1
ATOM 616 N N . TRP A 1 82 ? 11.272 7.684 -22.363 1.00 87.69 82 TRP A N 1
ATOM 617 C CA . TRP A 1 82 ? 11.110 6.234 -22.302 1.00 87.69 82 TRP A CA 1
ATOM 618 C C . TRP A 1 82 ? 11.237 5.580 -23.680 1.00 87.69 82 TRP A C 1
ATOM 620 O O . TRP A 1 82 ? 11.854 4.524 -23.791 1.00 87.69 82 TRP A O 1
ATOM 630 N N . SER A 1 83 ? 10.732 6.219 -24.742 1.00 90.94 83 SER A N 1
ATOM 631 C CA . SER A 1 83 ? 10.890 5.704 -26.111 1.00 90.94 83 SER A CA 1
ATOM 632 C C . SER A 1 83 ? 12.364 5.647 -26.518 1.00 90.94 83 SER A C 1
ATOM 634 O O . SER A 1 83 ? 12.832 4.609 -26.976 1.00 90.94 83 SER A O 1
ATOM 636 N N . ARG A 1 84 ? 13.130 6.719 -26.266 1.00 93.62 84 ARG A N 1
ATOM 637 C CA . ARG A 1 84 ? 14.571 6.749 -26.561 1.00 93.62 84 ARG A CA 1
ATOM 638 C C . ARG A 1 84 ? 15.346 5.720 -25.748 1.00 93.62 84 ARG A C 1
ATOM 640 O O . ARG A 1 84 ? 16.202 5.038 -26.299 1.00 93.62 84 ARG A O 1
ATOM 647 N N . ALA A 1 85 ? 15.043 5.584 -24.458 1.00 90.75 85 ALA A N 1
ATOM 648 C CA . ALA A 1 85 ? 15.686 4.583 -23.612 1.00 90.75 85 ALA A CA 1
ATOM 649 C C . ALA A 1 85 ? 15.417 3.156 -24.125 1.00 90.75 85 ALA A C 1
ATOM 651 O O . ALA A 1 85 ? 16.342 2.353 -24.246 1.00 90.75 85 ALA A O 1
ATOM 652 N N . HIS A 1 86 ? 14.172 2.852 -24.501 1.00 91.12 86 HIS A N 1
ATOM 653 C CA . HIS A 1 86 ? 13.809 1.565 -25.090 1.00 91.12 86 HIS A CA 1
ATOM 654 C C . HIS A 1 86 ? 14.529 1.299 -26.421 1.00 91.12 86 HIS A C 1
ATOM 656 O O . HIS A 1 86 ? 15.026 0.189 -26.618 1.00 91.12 86 HIS A O 1
ATOM 662 N N . ASP A 1 87 ? 14.648 2.298 -27.299 1.00 93.31 87 ASP A N 1
ATOM 663 C CA . ASP A 1 87 ? 15.366 2.167 -28.574 1.00 93.31 87 ASP A CA 1
ATOM 664 C C . ASP A 1 87 ? 16.855 1.842 -28.360 1.00 93.31 87 ASP A C 1
ATOM 666 O O . ASP A 1 87 ? 17.404 0.953 -29.021 1.00 93.31 87 ASP A O 1
ATOM 670 N N . LEU A 1 88 ? 17.501 2.498 -27.386 1.00 93.56 88 LEU A N 1
ATOM 671 C CA . LEU A 1 88 ? 18.891 2.216 -27.009 1.00 93.56 88 LEU A CA 1
ATOM 672 C C . LEU A 1 88 ? 19.074 0.770 -26.534 1.00 93.56 88 LEU A C 1
ATOM 674 O O . LEU A 1 88 ? 20.009 0.086 -26.967 1.00 93.56 88 LEU A O 1
ATOM 678 N N . LEU A 1 89 ? 18.154 0.282 -25.697 1.00 92.44 89 LEU A N 1
ATOM 679 C CA . LEU A 1 89 ? 18.160 -1.096 -25.201 1.00 92.44 89 LEU A CA 1
ATOM 680 C C . LEU A 1 89 ? 17.942 -2.116 -26.327 1.00 92.44 89 LEU A C 1
ATOM 682 O O . LEU A 1 89 ? 18.623 -3.142 -26.361 1.00 92.44 89 LEU A O 1
ATOM 686 N N . CYS A 1 90 ? 17.061 -1.830 -27.289 1.00 92.62 90 CYS A N 1
ATOM 687 C CA . CYS A 1 90 ? 16.873 -2.681 -28.471 1.00 92.62 90 CYS A CA 1
ATOM 688 C C . CYS A 1 90 ? 18.164 -2.788 -29.301 1.00 92.62 90 CYS A C 1
ATOM 690 O O . CYS A 1 90 ? 18.506 -3.862 -29.802 1.00 92.62 90 CYS A O 1
ATOM 692 N N . GLY A 1 91 ? 18.948 -1.706 -29.369 1.00 92.75 91 GLY A N 1
ATOM 693 C CA . GLY A 1 91 ? 20.266 -1.689 -30.008 1.00 92.75 91 GLY A CA 1
ATOM 694 C C . GLY A 1 91 ? 21.303 -2.629 -29.374 1.00 92.75 91 GLY A C 1
ATOM 695 O O . GLY A 1 91 ? 22.251 -3.028 -30.050 1.00 92.75 91 GLY A O 1
ATOM 696 N N . GLN A 1 92 ? 21.116 -3.045 -28.114 1.00 94.31 92 GLN A N 1
ATOM 697 C CA . GLN A 1 92 ? 22.064 -3.906 -27.390 1.00 94.31 92 GLN A CA 1
ATOM 698 C C . GLN A 1 92 ? 21.960 -5.398 -27.746 1.00 94.31 92 GLN A C 1
ATOM 700 O O . GLN A 1 92 ? 22.798 -6.187 -27.311 1.00 94.31 92 GLN A O 1
ATOM 705 N N . ARG A 1 93 ? 20.965 -5.812 -28.548 1.00 92.00 93 ARG A N 1
ATOM 706 C CA . ARG A 1 93 ? 20.737 -7.225 -28.929 1.00 92.00 93 ARG A CA 1
ATOM 707 C C . ARG A 1 93 ? 20.631 -8.163 -27.714 1.00 92.00 93 ARG A C 1
ATOM 709 O O . ARG A 1 93 ? 21.213 -9.249 -27.697 1.00 92.00 93 ARG A O 1
ATOM 716 N N . ILE A 1 94 ? 19.885 -7.737 -26.699 1.00 94.31 94 ILE A N 1
ATOM 717 C CA . ILE A 1 94 ? 19.666 -8.498 -25.462 1.00 94.31 94 ILE A CA 1
ATOM 718 C C . ILE A 1 94 ? 18.882 -9.779 -25.775 1.00 94.31 94 ILE A C 1
ATOM 720 O O . ILE A 1 94 ? 17.831 -9.726 -26.412 1.00 94.31 94 ILE A O 1
ATOM 724 N N . GLN A 1 95 ? 19.370 -10.933 -25.319 1.00 94.81 95 GLN A N 1
ATOM 725 C CA . GLN A 1 95 ? 18.678 -12.216 -25.461 1.00 94.81 95 GLN A CA 1
ATOM 726 C C . GLN A 1 95 ? 17.728 -12.462 -24.290 1.00 94.81 95 GLN A C 1
ATOM 728 O O . GLN A 1 95 ? 18.088 -12.259 -23.130 1.00 94.81 95 GLN A O 1
A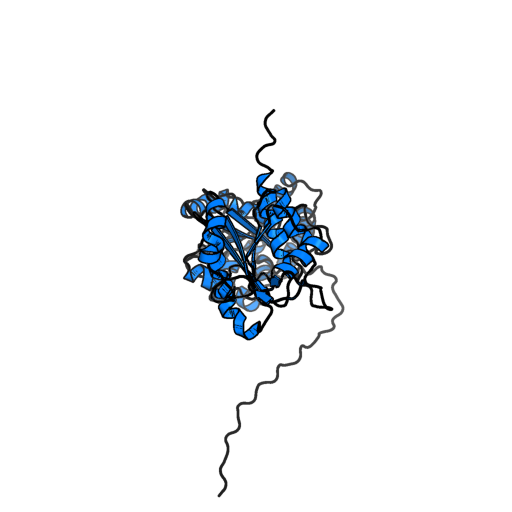TOM 733 N N . ARG A 1 96 ? 16.555 -13.040 -24.572 1.00 92.31 96 ARG A N 1
ATOM 734 C CA . ARG A 1 96 ? 15.566 -13.415 -23.543 1.00 92.31 96 ARG A CA 1
ATOM 735 C C . ARG A 1 96 ? 16.155 -14.276 -22.421 1.00 92.31 96 ARG A C 1
ATOM 737 O O . ARG A 1 96 ? 15.814 -14.103 -21.257 1.00 92.31 96 ARG A O 1
ATOM 744 N N . LEU A 1 97 ? 17.058 -15.196 -22.760 1.00 93.06 97 LEU A N 1
ATOM 745 C CA . LEU A 1 97 ? 17.681 -16.107 -21.793 1.00 93.06 97 LEU A CA 1
ATOM 746 C C . LEU A 1 97 ? 18.614 -15.395 -20.800 1.00 93.06 97 LEU A C 1
ATOM 748 O O . LEU A 1 97 ? 18.847 -15.916 -19.712 1.00 93.06 97 LEU A O 1
ATOM 752 N N . GLN A 1 98 ? 19.121 -14.206 -21.143 1.00 94.00 98 GLN A N 1
ATOM 753 C CA . GLN A 1 98 ? 20.030 -13.446 -20.282 1.00 94.00 98 GLN A CA 1
ATOM 754 C C . GLN A 1 98 ? 19.300 -12.757 -19.123 1.00 94.00 98 GLN A C 1
ATOM 756 O O . GLN A 1 98 ? 19.926 -12.468 -18.109 1.00 94.00 98 GLN A O 1
ATOM 761 N N . ILE A 1 99 ? 17.983 -12.539 -19.222 1.00 93.75 99 ILE A N 1
ATOM 762 C CA . ILE A 1 99 ? 17.192 -11.813 -18.212 1.00 93.75 99 ILE A CA 1
ATOM 763 C C . ILE A 1 99 ? 17.319 -12.446 -16.819 1.00 93.75 99 ILE A C 1
ATOM 765 O O . ILE A 1 99 ? 17.559 -11.747 -15.835 1.00 93.75 99 ILE A O 1
ATOM 769 N N . ALA A 1 100 ? 17.253 -13.777 -16.735 1.00 93.00 100 ALA A N 1
ATOM 770 C CA . ALA A 1 100 ? 17.402 -14.494 -15.470 1.00 93.00 100 ALA A CA 1
ATOM 771 C C . ALA A 1 100 ? 18.795 -14.312 -14.844 1.00 93.00 100 ALA A C 1
ATOM 773 O O . ALA A 1 100 ? 18.927 -14.217 -13.623 1.00 93.00 100 ALA A O 1
ATOM 774 N N . GLU A 1 101 ? 19.847 -14.267 -15.662 1.00 92.88 101 GLU A N 1
ATOM 775 C CA . GLU A 1 101 ? 21.211 -14.031 -15.186 1.00 92.88 101 GLU A CA 1
ATOM 776 C C . GLU A 1 101 ? 21.404 -12.578 -14.746 1.00 92.88 101 GLU A C 1
ATOM 778 O O . GLU A 1 101 ? 21.897 -12.345 -13.646 1.00 92.88 101 GLU A O 1
ATOM 783 N N . VAL A 1 102 ? 20.917 -11.619 -15.540 1.00 93.19 102 VAL A N 1
ATOM 784 C CA . VAL A 1 102 ? 20.932 -10.183 -15.222 1.00 93.19 102 VAL A CA 1
ATOM 785 C C . VAL A 1 102 ? 20.304 -9.919 -13.853 1.00 93.19 102 VAL A C 1
ATOM 787 O O . VAL A 1 102 ? 20.923 -9.289 -12.996 1.00 93.19 102 VAL A O 1
ATOM 790 N N . VAL A 1 103 ? 19.106 -10.456 -13.607 1.00 91.19 103 VAL A N 1
ATOM 791 C CA . VAL A 1 103 ? 18.422 -10.308 -12.315 1.00 91.19 103 VAL A CA 1
ATOM 792 C C . VAL A 1 103 ? 19.228 -10.933 -11.179 1.00 91.19 103 VAL A C 1
ATOM 794 O O . VAL A 1 103 ? 19.393 -10.304 -10.132 1.00 91.19 103 VAL A O 1
ATOM 797 N N . ARG A 1 104 ? 19.778 -12.132 -11.385 1.00 90.06 104 ARG A N 1
ATOM 798 C CA . ARG A 1 104 ? 20.569 -12.835 -10.368 1.00 90.06 104 ARG A CA 1
ATOM 799 C C . ARG A 1 104 ? 21.826 -12.063 -9.963 1.00 90.06 104 ARG A C 1
ATOM 801 O O . ARG A 1 104 ? 22.176 -12.057 -8.786 1.00 90.06 104 ARG A O 1
ATOM 808 N N . GLU A 1 105 ? 22.497 -11.423 -10.919 1.00 90.19 105 GLU A N 1
ATOM 809 C CA . GLU A 1 105 ? 23.724 -10.651 -10.680 1.00 90.19 105 GLU A CA 1
ATOM 810 C C . GLU A 1 105 ? 23.465 -9.244 -10.111 1.00 90.19 105 GLU A C 1
ATOM 812 O O . GLU A 1 105 ? 24.349 -8.674 -9.476 1.00 90.19 105 GLU A O 1
ATOM 817 N N . SER A 1 106 ? 22.261 -8.693 -10.295 1.00 85.38 106 SER A N 1
ATOM 818 C CA . SER A 1 106 ? 21.916 -7.307 -9.929 1.00 85.38 106 SER A CA 1
ATOM 819 C C . SER A 1 106 ? 21.899 -6.992 -8.430 1.00 85.38 106 SER A C 1
ATOM 821 O O . SER A 1 106 ? 21.966 -5.829 -8.041 1.00 85.38 106 SER A O 1
ATOM 823 N N . GLY A 1 107 ? 21.741 -8.006 -7.576 1.00 77.12 107 GLY A N 1
ATOM 824 C CA . GLY A 1 107 ? 21.518 -7.803 -6.144 1.00 77.12 107 GLY A CA 1
ATOM 825 C C . GLY A 1 107 ? 20.160 -7.179 -5.784 1.00 77.12 107 GLY A C 1
ATOM 826 O O . GLY A 1 107 ? 19.982 -6.786 -4.634 1.00 77.12 107 GLY A O 1
ATOM 827 N N . ALA A 1 108 ? 19.195 -7.110 -6.713 1.00 80.06 108 ALA A N 1
ATOM 828 C CA . ALA A 1 108 ? 17.872 -6.533 -6.472 1.00 80.06 108 ALA A CA 1
ATOM 829 C C . ALA A 1 108 ? 17.181 -7.127 -5.230 1.00 80.06 108 ALA A C 1
ATOM 831 O O . ALA A 1 108 ? 17.082 -8.351 -5.067 1.00 80.06 108 ALA A O 1
ATOM 832 N N . MET A 1 109 ? 16.671 -6.258 -4.355 1.00 76.75 109 MET A N 1
ATOM 833 C CA . MET A 1 109 ? 16.018 -6.642 -3.102 1.00 76.75 109 MET A CA 1
ATOM 834 C C . MET A 1 109 ? 14.558 -6.199 -3.085 1.00 76.75 109 MET A C 1
ATOM 836 O O . MET A 1 109 ? 14.230 -5.078 -3.462 1.00 76.75 109 MET A O 1
ATOM 840 N N . LEU A 1 110 ? 13.690 -7.081 -2.591 1.00 82.38 110 LEU A N 1
ATOM 841 C CA . LEU A 1 110 ? 12.340 -6.713 -2.180 1.00 82.38 110 LEU A CA 1
ATOM 842 C C . LEU A 1 110 ? 12.387 -6.175 -0.744 1.00 82.38 110 LEU A C 1
ATOM 844 O O . LEU A 1 110 ? 13.303 -6.504 0.014 1.00 82.38 110 LEU A O 1
ATOM 848 N N . ARG A 1 111 ? 11.407 -5.345 -0.370 1.00 82.12 111 ARG A N 1
ATOM 849 C CA . ARG A 1 111 ? 11.314 -4.801 0.994 1.00 82.12 111 ARG A CA 1
ATOM 850 C C . ARG A 1 111 ? 11.260 -5.932 2.025 1.00 82.12 111 ARG A C 1
ATOM 852 O O . ARG A 1 111 ? 10.722 -7.007 1.760 1.00 82.12 111 ARG A O 1
ATOM 859 N N . GLU A 1 112 ? 11.810 -5.678 3.208 1.00 78.56 112 GLU A N 1
ATOM 860 C CA . GLU A 1 112 ? 11.699 -6.598 4.342 1.00 78.56 112 GLU A CA 1
ATOM 861 C C . GLU A 1 112 ? 10.225 -6.968 4.583 1.00 78.56 112 GLU A C 1
ATOM 863 O O . GLU A 1 112 ? 9.341 -6.119 4.477 1.00 78.56 112 GLU A O 1
ATOM 868 N N . GLY A 1 113 ? 9.955 -8.249 4.845 1.00 76.62 113 GLY A N 1
ATOM 869 C CA . GLY A 1 113 ? 8.592 -8.759 5.020 1.00 76.62 113 GLY A CA 1
ATOM 870 C C . GLY A 1 113 ? 7.839 -9.099 3.726 1.00 76.62 113 GLY A C 1
ATOM 871 O O . GLY A 1 113 ? 6.707 -9.570 3.816 1.00 76.62 113 GLY A O 1
ATOM 872 N N . TYR A 1 114 ? 8.441 -8.941 2.534 1.00 85.69 114 TYR A N 1
ATOM 873 C CA . TYR A 1 114 ? 7.754 -9.253 1.268 1.00 85.69 114 TYR A CA 1
ATOM 874 C C . TYR A 1 114 ? 7.187 -10.681 1.226 1.00 85.69 114 TYR A C 1
ATOM 876 O O . TYR A 1 114 ? 6.068 -10.862 0.767 1.00 85.69 114 TYR A O 1
ATOM 884 N N . GLY A 1 115 ? 7.918 -11.689 1.723 1.00 80.94 115 GLY A N 1
ATOM 885 C CA . GLY A 1 115 ? 7.463 -13.084 1.678 1.00 80.94 115 GLY A CA 1
ATOM 886 C C . GLY A 1 115 ? 6.122 -13.260 2.390 1.00 80.94 115 GLY A C 1
ATOM 887 O O . GLY A 1 115 ? 5.145 -13.676 1.777 1.00 80.94 115 GLY A O 1
ATOM 888 N N . ALA A 1 116 ? 6.042 -12.802 3.644 1.00 75.19 116 ALA A N 1
ATOM 889 C CA . ALA A 1 116 ? 4.810 -12.836 4.428 1.00 75.19 116 ALA A CA 1
ATOM 890 C C . ALA A 1 116 ? 3.666 -12.052 3.763 1.00 75.19 116 ALA A C 1
ATOM 892 O O . ALA A 1 116 ? 2.522 -12.505 3.785 1.00 75.19 116 ALA A O 1
ATOM 893 N N . PHE A 1 117 ? 3.966 -10.908 3.141 1.00 80.50 117 PHE A N 1
ATOM 894 C CA . PHE A 1 117 ? 2.981 -10.120 2.400 1.00 80.50 117 PHE A CA 1
ATOM 895 C C . PHE A 1 117 ? 2.394 -10.906 1.216 1.00 80.50 117 PHE A C 1
ATOM 897 O O . PHE A 1 117 ? 1.181 -11.108 1.155 1.00 80.50 117 PHE A O 1
ATOM 904 N N . PHE A 1 118 ? 3.239 -11.404 0.308 1.00 87.88 118 PHE A N 1
ATOM 905 C CA . PHE A 1 118 ? 2.802 -12.168 -0.867 1.00 87.88 118 PHE A CA 1
ATOM 906 C C . PHE A 1 118 ? 2.062 -13.455 -0.468 1.00 87.88 118 PHE A C 1
ATOM 908 O O . PHE A 1 118 ? 0.981 -13.732 -0.996 1.00 87.88 118 PHE A O 1
ATOM 915 N N . ASP A 1 119 ? 2.594 -14.203 0.500 1.00 78.75 119 ASP A N 1
ATOM 916 C CA . ASP A 1 119 ? 2.010 -15.463 0.964 1.00 78.75 119 ASP A CA 1
ATOM 917 C C . ASP A 1 119 ? 0.650 -15.254 1.631 1.00 78.75 119 ASP A C 1
ATOM 919 O O . ASP A 1 119 ? -0.273 -16.042 1.433 1.00 78.75 119 ASP A O 1
ATOM 923 N N . THR A 1 120 ? 0.482 -14.184 2.408 1.00 71.38 120 THR A N 1
ATOM 924 C CA . THR A 1 120 ? -0.796 -13.876 3.066 1.00 71.38 120 THR A CA 1
ATOM 925 C C . THR A 1 120 ? -1.863 -13.503 2.046 1.00 71.38 120 THR A C 1
ATOM 927 O O . THR A 1 120 ? -2.958 -14.067 2.077 1.00 71.38 120 THR A O 1
ATOM 930 N N . LEU A 1 121 ? -1.540 -12.641 1.076 1.00 79.75 121 LEU A N 1
ATOM 931 C CA . LEU A 1 121 ? -2.474 -12.310 -0.003 1.00 79.75 121 LEU A CA 1
ATOM 932 C C . LEU A 1 121 ? -2.891 -13.560 -0.785 1.00 79.75 121 LEU A C 1
ATOM 934 O O . LEU A 1 121 ? -4.077 -13.744 -1.069 1.00 79.75 121 LEU A O 1
ATOM 938 N N . HIS A 1 122 ? -1.935 -14.443 -1.080 1.00 89.44 122 HIS A N 1
ATOM 939 C CA . HIS A 1 122 ? -2.212 -15.692 -1.775 1.00 89.44 122 HIS A CA 1
ATOM 940 C C . HIS A 1 122 ? -3.111 -16.631 -0.959 1.00 89.44 122 HIS A C 1
ATOM 942 O O . HIS A 1 122 ? -4.152 -17.062 -1.461 1.00 89.44 122 HIS A O 1
ATOM 948 N N . ARG A 1 123 ? -2.768 -16.890 0.313 1.00 82.75 123 ARG A N 1
ATOM 949 C CA . ARG A 1 123 ? -3.537 -17.760 1.226 1.00 82.75 123 ARG A CA 1
ATOM 950 C C . ARG A 1 123 ? -4.997 -17.330 1.365 1.00 82.75 123 ARG A C 1
ATOM 952 O O . ARG A 1 123 ? -5.875 -18.185 1.439 1.00 82.75 123 ARG A O 1
ATOM 959 N N . HIS A 1 124 ? -5.261 -16.025 1.374 1.00 80.81 124 HIS A N 1
ATOM 960 C CA . HIS A 1 124 ? -6.611 -15.474 1.515 1.00 80.81 124 HIS A CA 1
ATOM 961 C C . HIS A 1 124 ? -7.321 -15.199 0.179 1.00 80.81 124 HIS A C 1
ATOM 963 O O . HIS A 1 124 ? -8.428 -14.658 0.172 1.00 80.81 124 HIS A O 1
ATOM 969 N N . GLY A 1 125 ? -6.716 -15.558 -0.960 1.00 83.88 125 GLY A N 1
ATOM 970 C CA . GLY A 1 125 ? -7.306 -15.320 -2.279 1.00 83.88 125 GLY A CA 1
ATOM 971 C C . GLY A 1 125 ? -7.552 -13.833 -2.560 1.00 83.88 125 GLY A C 1
ATOM 972 O O . GLY A 1 125 ? -8.565 -13.468 -3.170 1.00 83.88 125 GLY A O 1
ATOM 973 N N . ILE A 1 126 ? -6.662 -12.969 -2.064 1.00 85.88 126 ILE A N 1
ATOM 974 C CA . ILE A 1 126 ? -6.705 -11.524 -2.280 1.00 85.88 126 ILE A CA 1
ATOM 975 C C . ILE A 1 126 ? -5.961 -11.223 -3.588 1.00 85.88 126 ILE A C 1
ATOM 977 O O . ILE A 1 126 ? -4.777 -11.551 -3.690 1.00 85.88 126 ILE A O 1
ATOM 981 N N . PRO A 1 127 ? -6.612 -10.622 -4.600 1.00 92.06 127 PRO A N 1
ATOM 982 C CA . PRO A 1 127 ? -5.938 -10.252 -5.840 1.00 92.06 127 PRO A CA 1
ATOM 983 C C . PRO A 1 127 ? -4.837 -9.219 -5.577 1.00 92.06 127 PRO A C 1
ATOM 985 O O . PRO A 1 127 ? -5.105 -8.163 -5.005 1.00 92.06 127 PRO A O 1
ATOM 988 N N . LEU A 1 128 ? -3.614 -9.508 -6.020 1.00 92.56 128 LEU A N 1
ATOM 989 C CA . LEU A 1 128 ? -2.500 -8.566 -6.005 1.00 92.56 128 LEU A CA 1
ATOM 990 C C . LEU A 1 128 ? -2.315 -8.009 -7.415 1.00 92.56 128 LEU A C 1
ATOM 992 O O . LEU A 1 128 ? -2.031 -8.754 -8.347 1.00 92.56 128 LEU A O 1
ATOM 996 N N . PHE A 1 129 ? -2.471 -6.700 -7.570 1.00 92.06 129 PHE A N 1
ATOM 997 C CA . PHE A 1 129 ? -2.256 -6.005 -8.834 1.00 92.06 129 PHE A CA 1
ATOM 998 C C . PHE A 1 129 ? -1.008 -5.127 -8.733 1.00 92.06 129 PHE A C 1
ATOM 1000 O O . PHE A 1 129 ? -0.949 -4.240 -7.884 1.00 92.06 129 PHE A O 1
ATOM 1007 N N . ILE A 1 130 ? -0.012 -5.378 -9.582 1.00 91.44 130 ILE A N 1
ATOM 1008 C CA . ILE A 1 130 ? 1.237 -4.615 -9.630 1.00 91.44 130 ILE A CA 1
ATOM 1009 C C . ILE A 1 130 ? 1.254 -3.798 -10.919 1.00 91.44 130 ILE A C 1
ATOM 1011 O O . ILE A 1 130 ? 1.308 -4.361 -12.012 1.00 91.44 130 ILE A O 1
ATOM 1015 N N . PHE A 1 131 ? 1.242 -2.471 -10.786 1.00 87.12 131 PHE A N 1
ATOM 1016 C CA . PHE A 1 131 ? 1.268 -1.545 -11.915 1.00 87.12 131 PHE A CA 1
ATOM 1017 C C . PHE A 1 131 ? 2.594 -0.781 -11.953 1.00 87.12 131 PHE A C 1
ATOM 1019 O O . PHE A 1 131 ? 2.843 0.153 -11.184 1.00 87.12 131 PHE A O 1
ATOM 1026 N N . SER A 1 132 ? 3.478 -1.207 -12.848 1.00 86.00 132 SER A N 1
ATOM 1027 C CA . SER A 1 132 ? 4.848 -0.714 -12.928 1.00 86.00 132 SER A CA 1
ATOM 1028 C C . SER A 1 132 ? 5.076 0.063 -14.222 1.00 86.00 132 SER A C 1
ATOM 1030 O O . SER A 1 132 ? 4.647 -0.345 -15.292 1.00 86.00 132 SER A O 1
ATOM 1032 N N . ALA A 1 133 ? 5.780 1.190 -14.121 1.00 82.12 133 ALA A N 1
ATOM 1033 C CA . ALA A 1 133 ? 6.321 1.903 -15.281 1.00 82.12 133 ALA A CA 1
ATOM 1034 C C . ALA A 1 133 ? 7.694 1.349 -15.709 1.00 82.12 133 ALA A C 1
ATOM 1036 O O . ALA A 1 133 ? 8.274 1.807 -16.683 1.00 82.12 133 ALA A O 1
ATOM 1037 N N . GLY A 1 134 ? 8.240 0.377 -14.972 1.00 86.25 134 GLY A N 1
ATOM 1038 C CA . GLY A 1 134 ? 9.498 -0.280 -15.312 1.00 86.25 134 GLY A CA 1
ATOM 1039 C C . GLY A 1 134 ? 9.330 -1.401 -16.341 1.00 86.25 134 GLY A C 1
ATOM 1040 O O . GLY A 1 134 ? 8.317 -1.509 -17.039 1.00 86.25 134 GLY A O 1
ATOM 1041 N N . ILE A 1 135 ? 10.334 -2.274 -16.399 1.00 89.06 135 ILE A N 1
ATOM 1042 C CA . ILE A 1 135 ? 10.384 -3.411 -17.323 1.00 89.06 135 ILE A CA 1
ATOM 1043 C C . ILE A 1 135 ? 9.702 -4.634 -16.692 1.00 89.06 135 ILE A C 1
ATOM 1045 O O . ILE A 1 135 ? 10.145 -5.131 -15.654 1.00 89.06 135 ILE A O 1
ATOM 1049 N N . GLY A 1 136 ? 8.644 -5.135 -17.336 1.00 91.31 136 GLY A N 1
ATOM 1050 C CA . GLY A 1 136 ? 7.814 -6.237 -16.834 1.00 91.31 136 GLY A CA 1
ATOM 1051 C C . GLY A 1 136 ? 8.567 -7.555 -16.676 1.00 91.31 136 GLY A C 1
ATOM 1052 O O . GLY A 1 136 ? 8.491 -8.178 -15.620 1.00 91.31 136 GLY A O 1
ATOM 1053 N N . ASP A 1 137 ? 9.354 -7.949 -17.679 1.00 93.31 137 ASP A N 1
ATOM 1054 C CA . ASP A 1 137 ? 10.124 -9.200 -17.672 1.00 93.31 137 ASP A CA 1
ATOM 1055 C C . ASP A 1 137 ? 11.141 -9.252 -16.521 1.00 93.31 137 ASP A C 1
ATOM 1057 O O . ASP A 1 137 ? 11.314 -10.290 -15.882 1.00 93.31 137 ASP A O 1
ATOM 1061 N N . ILE A 1 138 ? 11.777 -8.114 -16.218 1.00 92.12 138 ILE A N 1
ATOM 1062 C CA . ILE A 1 138 ? 12.725 -7.968 -15.105 1.00 92.12 138 ILE A CA 1
ATOM 1063 C C . ILE A 1 138 ? 11.987 -8.058 -13.767 1.00 92.12 138 ILE A C 1
ATOM 1065 O O . ILE A 1 138 ? 12.403 -8.811 -12.889 1.00 92.12 138 ILE A O 1
ATOM 1069 N N . LEU A 1 139 ? 10.881 -7.322 -13.613 1.00 91.19 139 LEU A N 1
ATOM 1070 C CA . LEU A 1 139 ? 10.051 -7.338 -12.406 1.00 91.19 139 LEU A CA 1
ATOM 1071 C C . LEU A 1 139 ? 9.545 -8.752 -12.087 1.00 91.19 139 LEU A C 1
ATOM 1073 O O . LEU A 1 139 ? 9.686 -9.226 -10.960 1.00 91.19 139 LEU A O 1
ATOM 1077 N N . GLU A 1 140 ? 8.979 -9.438 -13.079 1.00 93.75 140 GLU A N 1
ATOM 1078 C CA . GLU A 1 140 ? 8.508 -10.812 -12.926 1.00 93.75 140 GLU A CA 1
ATOM 1079 C C . GLU A 1 140 ? 9.625 -11.759 -12.511 1.00 93.75 140 GLU A C 1
ATOM 1081 O O . GLU A 1 140 ? 9.438 -12.576 -11.611 1.00 93.75 140 GLU A O 1
ATOM 1086 N N . GLU A 1 141 ? 10.785 -11.655 -13.157 1.00 94.56 141 GLU A N 1
ATOM 1087 C CA . GLU A 1 141 ? 11.922 -12.514 -12.864 1.00 94.56 141 GLU A CA 1
ATOM 1088 C C . GLU A 1 141 ? 12.481 -12.254 -1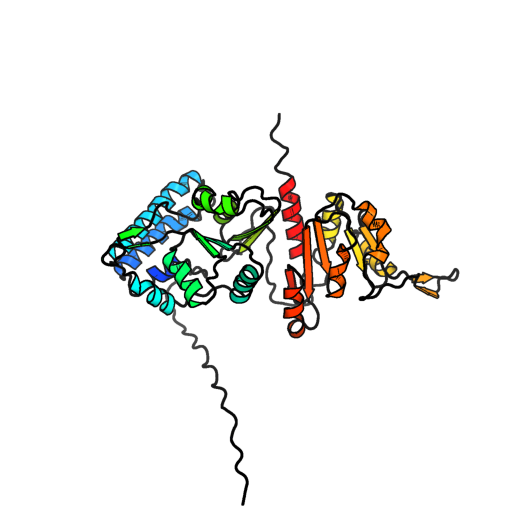1.456 1.00 94.56 141 GLU A C 1
ATOM 1090 O O . GLU A 1 141 ? 12.817 -13.208 -10.755 1.00 94.56 141 GLU A O 1
ATOM 1095 N N . VAL A 1 142 ? 12.482 -11.001 -10.980 1.00 92.00 142 VAL A N 1
ATOM 1096 C CA . VAL A 1 142 ? 12.818 -10.667 -9.584 1.00 92.00 142 VAL A CA 1
ATOM 1097 C C . VAL A 1 142 ? 11.867 -11.371 -8.613 1.00 92.00 142 VAL A C 1
ATOM 1099 O O . VAL A 1 142 ? 12.323 -12.046 -7.691 1.00 92.00 142 VAL A O 1
ATOM 1102 N N . ILE A 1 143 ? 10.550 -11.259 -8.812 1.00 91.81 143 ILE A N 1
ATOM 1103 C CA . ILE A 1 143 ? 9.554 -11.870 -7.912 1.00 91.81 143 ILE A CA 1
ATOM 1104 C C . ILE A 1 143 ? 9.636 -13.409 -7.980 1.00 91.81 143 ILE A C 1
ATOM 1106 O O . ILE A 1 143 ? 9.553 -14.091 -6.954 1.00 91.81 143 ILE A O 1
ATOM 1110 N N . ARG A 1 144 ? 9.861 -13.963 -9.179 1.00 94.50 144 ARG A N 1
ATOM 1111 C CA . ARG A 1 144 ? 9.995 -15.403 -9.440 1.00 94.50 144 ARG A CA 1
ATOM 1112 C C . ARG A 1 144 ? 11.216 -16.003 -8.750 1.00 94.50 144 ARG A C 1
ATOM 1114 O O . ARG A 1 144 ? 11.070 -16.993 -8.038 1.00 94.50 144 ARG A O 1
ATOM 1121 N N . GLN A 1 145 ? 12.400 -15.401 -8.897 1.00 92.31 145 GLN A N 1
ATOM 1122 C CA . GLN A 1 145 ? 13.626 -15.881 -8.239 1.00 92.31 145 GLN A CA 1
ATOM 1123 C C . GLN A 1 145 ? 13.551 -15.802 -6.708 1.00 92.31 145 GLN A C 1
ATOM 1125 O O . GLN A 1 145 ? 14.268 -16.523 -6.014 1.00 92.31 145 GLN A O 1
ATOM 1130 N N . ARG A 1 146 ? 12.669 -14.952 -6.171 1.00 90.62 146 ARG A N 1
ATOM 1131 C CA . ARG A 1 146 ? 12.385 -14.828 -4.734 1.00 90.62 146 ARG A CA 1
ATOM 1132 C C . ARG A 1 146 ? 11.285 -15.776 -4.238 1.00 90.62 146 ARG A C 1
ATOM 1134 O O . ARG A 1 146 ? 10.979 -15.757 -3.052 1.00 90.62 146 ARG A O 1
ATOM 1141 N N . GLY A 1 147 ? 10.706 -16.602 -5.113 1.00 92.00 147 GLY A N 1
ATOM 1142 C CA . GLY A 1 147 ? 9.680 -17.584 -4.748 1.00 92.00 147 GLY A CA 1
ATOM 1143 C C . GLY A 1 147 ? 8.326 -16.981 -4.362 1.00 92.00 147 GLY A C 1
ATOM 1144 O O . GLY A 1 147 ? 7.528 -17.670 -3.741 1.00 92.00 147 GLY A O 1
ATOM 1145 N N . ALA A 1 148 ? 8.065 -15.718 -4.717 1.00 91.69 148 ALA A N 1
ATOM 1146 C CA . ALA A 1 148 ? 6.868 -14.983 -4.294 1.00 91.69 148 ALA A CA 1
ATOM 1147 C C . ALA A 1 148 ? 5.819 -14.807 -5.409 1.00 91.69 148 ALA A C 1
ATOM 1149 O O . ALA A 1 148 ? 4.772 -14.199 -5.191 1.00 91.69 148 ALA A O 1
ATOM 1150 N N . LEU A 1 149 ? 6.094 -15.293 -6.627 1.00 94.19 149 LEU A N 1
ATOM 1151 C CA . LEU A 1 149 ? 5.204 -15.100 -7.774 1.00 94.19 149 LEU A CA 1
ATOM 1152 C C . LEU A 1 149 ? 4.031 -16.087 -7.715 1.00 94.19 149 LEU A C 1
ATOM 1154 O O . LEU A 1 149 ? 4.101 -17.191 -8.253 1.00 94.19 149 LEU A O 1
ATOM 1158 N N . HIS A 1 150 ? 2.955 -15.667 -7.052 1.00 94.81 150 HIS A N 1
ATOM 1159 C CA . HIS A 1 150 ? 1.754 -16.474 -6.832 1.00 94.81 150 HIS A CA 1
ATOM 1160 C C . HIS A 1 150 ? 0.671 -16.255 -7.907 1.00 94.81 150 HIS A C 1
ATOM 1162 O O . HIS A 1 150 ? 0.590 -15.161 -8.467 1.00 94.81 150 HIS A O 1
ATOM 1168 N N . PRO A 1 151 ? -0.235 -17.227 -8.151 1.00 95.19 151 PRO A N 1
ATOM 1169 C CA . PRO A 1 151 ? -1.309 -17.118 -9.152 1.00 95.19 151 PRO A CA 1
ATOM 1170 C C . PRO A 1 151 ? -2.293 -15.951 -8.975 1.00 95.19 151 PRO A C 1
ATOM 1172 O O . PRO A 1 151 ? -2.955 -15.562 -9.932 1.00 95.19 151 PRO A O 1
ATOM 1175 N N . ASN A 1 152 ? -2.424 -15.400 -7.764 1.00 92.69 152 ASN A N 1
ATOM 1176 C CA . ASN A 1 152 ? -3.256 -14.222 -7.484 1.00 92.69 152 ASN A CA 1
ATOM 1177 C C . ASN A 1 152 ? -2.565 -12.896 -7.855 1.00 92.69 152 ASN A C 1
ATOM 1179 O O . ASN A 1 152 ? -3.145 -11.840 -7.609 1.00 92.69 152 ASN A O 1
ATOM 1183 N N . THR A 1 153 ? -1.343 -12.941 -8.394 1.00 94.06 153 THR A N 1
ATOM 1184 C CA . THR A 1 153 ? -0.560 -11.763 -8.780 1.00 94.06 153 THR A CA 1
ATOM 1185 C C . THR A 1 153 ? -0.757 -11.459 -10.262 1.00 94.06 153 THR A C 1
ATOM 1187 O O . THR A 1 153 ? -0.480 -12.297 -11.117 1.00 94.06 153 THR A O 1
ATOM 1190 N N . HIS A 1 154 ? -1.200 -10.243 -10.569 1.00 92.88 154 HIS A N 1
ATOM 1191 C CA . HIS A 1 154 ? -1.345 -9.731 -11.926 1.00 92.88 154 HIS A CA 1
ATOM 1192 C C . HIS A 1 154 ? -0.446 -8.508 -12.117 1.00 92.88 154 HIS A C 1
ATOM 1194 O O . HIS A 1 154 ? -0.501 -7.572 -11.320 1.00 92.88 154 HIS A O 1
ATOM 1200 N N . ILE A 1 155 ? 0.387 -8.521 -13.158 1.00 92.00 155 ILE A N 1
ATOM 1201 C CA . ILE A 1 155 ? 1.400 -7.490 -13.412 1.00 92.00 155 ILE A CA 1
ATOM 1202 C C . ILE A 1 155 ? 1.076 -6.784 -14.729 1.00 92.00 155 ILE A C 1
ATOM 1204 O O . ILE A 1 155 ? 0.882 -7.426 -15.759 1.00 92.00 155 ILE A O 1
ATOM 1208 N N . VAL A 1 156 ? 1.038 -5.454 -14.688 1.00 89.81 156 VAL A N 1
ATOM 1209 C CA . VAL A 1 156 ? 0.931 -4.580 -15.861 1.00 89.81 156 VAL A CA 1
ATOM 1210 C C . VAL A 1 156 ? 2.163 -3.679 -15.875 1.00 89.81 156 VAL A C 1
ATOM 1212 O O . VAL A 1 156 ? 2.405 -2.934 -14.925 1.00 89.81 156 VAL A O 1
ATOM 1215 N N . SER A 1 157 ? 2.975 -3.799 -16.926 1.00 90.50 157 SER A N 1
ATOM 1216 C CA . SER A 1 157 ? 4.271 -3.121 -17.065 1.00 90.50 157 SER A CA 1
ATOM 1217 C C . SER A 1 157 ? 4.697 -3.056 -18.534 1.00 90.50 157 SER A C 1
ATOM 1219 O O . SER A 1 157 ? 4.055 -3.662 -19.394 1.00 90.50 157 SER A O 1
ATOM 1221 N N . ASN A 1 158 ? 5.805 -2.371 -18.829 1.00 89.31 158 ASN A N 1
ATOM 1222 C CA . ASN A 1 158 ? 6.421 -2.398 -20.157 1.00 89.31 158 ASN A CA 1
ATOM 1223 C C . ASN A 1 158 ? 7.110 -3.747 -20.396 1.00 89.31 158 ASN A C 1
ATOM 1225 O O . ASN A 1 158 ? 8.231 -3.970 -19.935 1.00 89.31 158 ASN A O 1
ATOM 1229 N N . TYR A 1 159 ? 6.433 -4.665 -21.082 1.00 93.19 159 TYR A N 1
ATOM 1230 C CA . TYR A 1 159 ? 7.004 -5.966 -21.434 1.00 93.19 159 TYR A CA 1
ATOM 1231 C C . TYR A 1 159 ? 7.867 -5.874 -22.687 1.00 93.19 159 TYR A C 1
ATOM 1233 O O . TYR A 1 159 ? 7.476 -5.258 -23.678 1.00 93.19 159 TYR A O 1
ATOM 1241 N N . MET A 1 160 ? 9.011 -6.542 -22.652 1.00 94.69 160 MET A N 1
ATOM 1242 C CA . MET A 1 160 ? 9.892 -6.721 -23.792 1.00 94.69 160 MET A CA 1
ATOM 1243 C C . MET A 1 160 ? 9.194 -7.530 -24.888 1.00 94.69 160 MET A C 1
ATOM 1245 O O . MET A 1 160 ? 8.456 -8.491 -24.633 1.00 94.69 160 MET A O 1
ATOM 1249 N N . ASP A 1 161 ? 9.453 -7.142 -26.129 1.00 96.12 161 ASP A N 1
ATOM 1250 C CA . ASP A 1 161 ? 9.063 -7.887 -27.312 1.00 96.12 161 ASP A CA 1
ATOM 1251 C C . ASP A 1 161 ? 10.310 -8.506 -27.940 1.00 96.12 161 ASP A C 1
ATOM 1253 O O . ASP A 1 161 ? 11.232 -7.800 -28.359 1.00 96.12 161 ASP A O 1
ATOM 1257 N N . PHE A 1 162 ? 10.363 -9.838 -27.945 1.00 95.06 162 PHE A N 1
ATOM 1258 C CA . PHE A 1 162 ? 11.491 -10.571 -28.512 1.00 95.06 162 PHE A CA 1
ATOM 1259 C C . PHE A 1 162 ? 11.067 -11.239 -29.809 1.00 95.06 162 PHE A C 1
ATOM 1261 O O . PHE A 1 162 ? 10.021 -11.893 -29.843 1.00 95.06 162 PHE A O 1
ATOM 1268 N N . GLY A 1 163 ? 11.923 -11.143 -30.823 1.00 94.19 163 GLY A N 1
ATOM 1269 C CA . GLY A 1 163 ? 11.734 -11.843 -32.086 1.00 94.19 163 GLY A CA 1
ATOM 1270 C C . GLY A 1 163 ? 11.882 -13.358 -31.967 1.00 94.19 163 GLY A C 1
ATOM 1271 O O . GLY A 1 163 ? 12.257 -13.898 -30.922 1.00 94.19 163 GLY A O 1
ATOM 1272 N N . ASP A 1 164 ? 11.651 -14.047 -33.084 1.00 94.19 164 ASP A N 1
ATOM 1273 C CA . ASP A 1 164 ? 11.818 -15.504 -33.194 1.00 94.19 164 ASP A CA 1
ATOM 1274 C C . ASP A 1 164 ? 13.263 -15.965 -32.928 1.00 94.19 164 ASP A C 1
ATOM 1276 O O . ASP A 1 164 ? 13.499 -17.103 -32.524 1.00 94.19 164 ASP A O 1
ATOM 1280 N N . ASP A 1 165 ? 14.238 -15.073 -33.120 1.00 93.38 165 ASP A N 1
ATOM 1281 C CA . ASP A 1 165 ? 15.650 -15.285 -32.793 1.00 93.38 165 ASP A CA 1
ATOM 1282 C C . ASP A 1 165 ? 15.966 -15.118 -31.294 1.00 93.38 165 ASP A C 1
ATOM 1284 O O . ASP A 1 165 ? 17.105 -15.318 -30.869 1.00 93.38 165 ASP A O 1
ATOM 1288 N N . GLY A 1 166 ? 14.962 -14.774 -30.481 1.00 93.69 166 GLY A N 1
ATOM 1289 C CA . GLY A 1 166 ? 15.083 -14.575 -29.042 1.00 93.69 166 GLY A CA 1
ATOM 1290 C C . GLY A 1 166 ? 15.736 -13.251 -28.643 1.00 93.69 166 GLY A C 1
ATOM 1291 O O . GLY A 1 166 ? 16.054 -13.087 -27.461 1.00 93.69 166 GLY A O 1
ATOM 1292 N N . LEU A 1 167 ? 15.938 -12.325 -29.586 1.00 95.44 167 LEU A N 1
ATOM 1293 C CA . LEU A 1 167 ? 16.530 -11.010 -29.343 1.00 95.44 167 LEU A CA 1
ATOM 1294 C C . LEU A 1 167 ? 15.464 -9.945 -29.110 1.00 95.44 167 LEU A C 1
ATOM 1296 O O . LEU A 1 167 ? 14.399 -9.981 -29.722 1.00 95.44 167 LEU A O 1
ATOM 1300 N N . LEU A 1 168 ? 15.767 -8.994 -28.227 1.00 95.38 168 LEU A N 1
ATOM 1301 C CA . LEU A 1 168 ? 14.930 -7.830 -27.960 1.00 95.38 168 LEU A CA 1
ATOM 1302 C C . LEU A 1 168 ? 14.801 -6.985 -29.233 1.00 95.38 168 LEU A C 1
ATOM 1304 O O . LEU A 1 168 ? 15.805 -6.527 -29.777 1.00 95.38 168 LEU A O 1
ATOM 1308 N N . GLN A 1 169 ? 13.568 -6.787 -29.693 1.00 95.00 169 GLN A N 1
ATOM 1309 C CA . GLN A 1 169 ? 13.245 -5.982 -30.876 1.00 95.00 169 GLN A CA 1
ATOM 1310 C C . GLN A 1 169 ? 12.463 -4.715 -30.529 1.00 95.00 169 GLN A C 1
ATOM 1312 O O . GLN A 1 169 ? 12.459 -3.768 -31.312 1.00 95.00 169 GLN A O 1
ATOM 1317 N N . GLY A 1 170 ? 11.798 -4.698 -29.376 1.00 94.56 170 GLY A N 1
ATOM 1318 C CA . GLY A 1 170 ? 10.961 -3.587 -28.954 1.00 94.56 170 GLY A CA 1
ATOM 1319 C C . GLY A 1 170 ? 10.337 -3.826 -27.588 1.00 94.56 170 GLY A C 1
ATOM 1320 O O . GLY A 1 170 ? 10.703 -4.749 -26.862 1.00 94.56 170 GLY A O 1
ATOM 1321 N N . PHE A 1 171 ? 9.350 -2.999 -27.260 1.00 93.44 171 PHE A N 1
ATOM 1322 C CA . PHE A 1 171 ? 8.497 -3.157 -26.088 1.00 93.44 171 PHE A CA 1
ATOM 1323 C C . PHE A 1 171 ? 7.037 -3.175 -26.529 1.00 93.44 171 PHE A C 1
ATOM 1325 O O . PHE A 1 171 ? 6.638 -2.464 -27.454 1.00 93.44 171 PHE A O 1
ATOM 1332 N N . LYS A 1 172 ? 6.231 -3.999 -25.864 1.00 91.75 172 LYS A N 1
ATOM 1333 C CA . LYS A 1 172 ? 4.809 -4.146 -26.164 1.00 91.75 172 LYS A CA 1
ATOM 1334 C C . LYS A 1 172 ? 4.058 -2.874 -25.783 1.00 91.75 172 LYS A C 1
ATOM 1336 O O . LYS A 1 172 ? 4.260 -2.322 -24.706 1.00 91.75 172 LYS A O 1
ATOM 1341 N N . ALA A 1 173 ? 3.163 -2.442 -26.666 1.00 85.25 173 ALA A N 1
ATOM 1342 C CA . ALA A 1 173 ? 2.278 -1.312 -26.419 1.00 85.25 173 ALA A CA 1
ATOM 1343 C C . ALA A 1 173 ? 1.107 -1.692 -25.483 1.00 85.25 173 ALA A C 1
ATOM 1345 O O . ALA A 1 173 ? 0.676 -2.850 -25.492 1.00 85.25 173 ALA A O 1
ATOM 1346 N N . PRO A 1 174 ? 0.523 -0.723 -24.753 1.00 86.56 174 PRO A N 1
ATOM 1347 C CA . PRO A 1 174 ? 0.923 0.687 -24.672 1.00 86.56 174 PRO A CA 1
ATOM 1348 C C . PRO A 1 174 ? 2.123 0.918 -23.738 1.00 86.56 174 PRO A C 1
ATOM 1350 O O . PRO A 1 174 ? 2.323 0.175 -22.784 1.00 86.56 174 PRO A O 1
ATOM 1353 N N . LEU A 1 175 ? 2.885 1.988 -23.993 1.00 85.62 175 LEU A N 1
ATOM 1354 C CA . LEU A 1 175 ? 3.941 2.455 -23.090 1.00 85.62 175 LEU A CA 1
ATOM 1355 C C . LEU A 1 175 ? 3.335 2.948 -21.768 1.00 85.62 175 LEU A C 1
ATOM 1357 O O . LEU A 1 175 ? 2.444 3.799 -21.774 1.00 85.62 175 LEU A O 1
ATOM 1361 N N . ILE A 1 176 ? 3.873 2.473 -20.648 1.00 82.31 176 ILE A N 1
ATOM 1362 C CA . ILE A 1 176 ? 3.532 2.897 -19.290 1.00 82.31 176 ILE A CA 1
ATOM 1363 C C . ILE A 1 176 ? 4.699 3.715 -18.727 1.00 82.31 176 ILE A C 1
ATOM 1365 O O . ILE A 1 176 ? 5.827 3.243 -18.657 1.00 82.31 176 ILE A O 1
ATOM 1369 N N . HIS A 1 177 ? 4.430 4.934 -18.285 1.00 81.69 177 HIS A N 1
ATOM 1370 C CA . HIS A 1 177 ? 5.361 5.821 -17.598 1.00 81.69 177 HIS A CA 1
ATOM 1371 C C . HIS A 1 177 ? 4.703 6.387 -16.328 1.00 81.69 177 HIS A C 1
ATOM 1373 O O . HIS A 1 177 ? 3.518 6.180 -16.065 1.00 81.69 177 HIS A O 1
ATOM 1379 N N . ILE A 1 178 ? 5.467 7.126 -15.522 1.00 75.06 178 ILE A N 1
ATOM 1380 C CA . ILE A 1 178 ? 5.057 7.579 -14.180 1.00 75.06 178 ILE A CA 1
ATOM 1381 C C . ILE A 1 178 ? 3.736 8.378 -14.127 1.00 75.06 178 ILE A C 1
ATOM 1383 O O . ILE A 1 178 ? 3.063 8.372 -13.103 1.00 75.06 178 ILE A O 1
ATOM 1387 N N . PHE A 1 179 ? 3.318 9.015 -15.227 1.00 72.56 179 PHE A N 1
ATOM 1388 C CA . PHE A 1 179 ? 2.128 9.880 -15.281 1.00 72.56 179 PHE A CA 1
ATOM 1389 C C . PHE A 1 179 ? 0.932 9.286 -16.038 1.00 72.56 179 PHE A C 1
ATOM 1391 O O . PHE A 1 179 ? -0.126 9.908 -16.074 1.00 72.56 179 PHE A O 1
ATOM 1398 N N . ASN A 1 180 ? 1.061 8.102 -16.644 1.00 74.12 180 ASN A N 1
ATOM 1399 C CA . ASN A 1 180 ? -0.041 7.462 -17.372 1.00 74.12 180 ASN A CA 1
ATOM 1400 C C . ASN A 1 180 ? -0.456 6.105 -16.775 1.00 74.12 180 ASN A C 1
ATOM 1402 O O . ASN A 1 180 ? -1.145 5.330 -17.441 1.00 74.12 180 ASN A O 1
ATOM 1406 N N . LYS A 1 181 ? -0.101 5.847 -15.505 1.00 73.50 181 LYS A N 1
ATOM 1407 C CA . LYS A 1 181 ? -0.579 4.705 -14.709 1.00 73.50 181 LYS A CA 1
ATOM 1408 C C . LYS A 1 181 ? -2.067 4.828 -14.351 1.00 73.50 181 LYS A C 1
ATOM 1410 O O . LYS A 1 181 ? -2.448 4.888 -13.188 1.00 73.50 181 LYS A O 1
ATOM 1415 N N . ASN A 1 182 ? -2.923 4.904 -15.360 1.00 66.56 182 ASN A N 1
ATOM 1416 C CA . ASN A 1 182 ? -4.358 5.089 -15.195 1.00 66.56 182 ASN A CA 1
ATOM 1417 C C . ASN A 1 182 ? -5.152 3.839 -15.600 1.00 66.56 182 ASN A C 1
ATOM 1419 O O . ASN A 1 182 ? -4.621 2.855 -16.121 1.00 66.56 182 ASN A O 1
ATOM 1423 N N . SER A 1 183 ? -6.460 3.908 -15.362 1.00 60.16 183 SER A N 1
ATOM 1424 C CA . SER A 1 183 ? -7.419 2.823 -15.566 1.00 60.16 183 SER A CA 1
ATOM 1425 C C . SER A 1 183 ? -7.427 2.215 -16.968 1.00 60.16 183 SER A C 1
ATOM 1427 O O . SER A 1 183 ? -7.767 1.040 -17.112 1.00 60.16 183 SER A O 1
ATOM 1429 N N . SER A 1 184 ? -7.030 2.969 -17.997 1.00 64.56 184 SER A N 1
ATOM 1430 C CA . SER A 1 184 ? -7.098 2.508 -19.386 1.00 64.56 184 SER A CA 1
ATOM 1431 C C . SER A 1 184 ? -6.164 1.329 -19.676 1.00 64.56 184 SER A C 1
ATOM 1433 O O . SER A 1 184 ? -6.542 0.433 -20.429 1.00 64.56 184 SER A O 1
ATOM 1435 N N . ALA A 1 185 ? -4.997 1.265 -19.027 1.00 64.19 185 ALA A N 1
ATOM 1436 C CA . ALA A 1 185 ? -4.021 0.197 -19.246 1.00 64.19 185 ALA A CA 1
ATOM 1437 C C . ALA A 1 185 ? -4.418 -1.140 -18.588 1.00 64.19 185 ALA A C 1
ATOM 1439 O O . ALA A 1 185 ? -3.883 -2.185 -18.950 1.00 64.19 185 ALA A O 1
ATOM 1440 N N . ALA A 1 186 ? -5.358 -1.119 -17.636 1.00 71.25 186 ALA A N 1
ATOM 1441 C CA . ALA A 1 186 ? -5.729 -2.274 -16.814 1.00 71.25 186 ALA A CA 1
ATOM 1442 C C . ALA A 1 186 ? -7.239 -2.576 -16.809 1.00 71.25 186 ALA A C 1
ATOM 1444 O O . ALA A 1 186 ? -7.713 -3.414 -16.037 1.00 71.25 186 ALA A O 1
ATOM 1445 N N . ALA A 1 187 ? -8.006 -1.920 -17.684 1.00 72.50 187 ALA A N 1
ATOM 1446 C CA . ALA A 1 187 ? -9.467 -1.968 -17.691 1.00 72.50 187 ALA A CA 1
ATOM 1447 C C . ALA A 1 187 ? -10.036 -3.398 -17.767 1.00 72.50 187 ALA A C 1
ATOM 1449 O O . ALA A 1 187 ? -11.012 -3.715 -17.087 1.00 72.50 187 ALA A O 1
ATOM 1450 N N . SER A 1 188 ? -9.414 -4.279 -18.558 1.00 76.56 188 SER A N 1
ATOM 1451 C CA . SER A 1 188 ? -9.848 -5.674 -18.722 1.00 76.56 188 SER A CA 1
ATOM 1452 C C . SER A 1 188 ? -9.669 -6.516 -17.455 1.00 76.56 188 SER A C 1
ATOM 1454 O O . SER A 1 188 ? -10.484 -7.399 -17.184 1.00 76.56 188 SER A O 1
ATOM 1456 N N . TYR A 1 189 ? -8.633 -6.240 -16.660 1.00 83.38 189 TYR A N 1
ATOM 1457 C CA . TYR A 1 189 ? -8.413 -6.906 -15.379 1.00 83.38 189 TYR A CA 1
ATOM 1458 C C . TYR A 1 189 ? -9.329 -6.338 -14.295 1.00 83.38 189 TYR A C 1
ATOM 1460 O O . TYR A 1 189 ? -9.929 -7.091 -13.533 1.00 83.38 189 TYR A O 1
ATOM 1468 N N . PHE A 1 190 ? -9.525 -5.019 -14.260 1.00 83.50 190 PHE A N 1
ATOM 1469 C CA . PHE A 1 190 ? -10.380 -4.382 -13.257 1.00 83.50 190 PHE A CA 1
ATOM 1470 C C . PHE A 1 190 ? -11.841 -4.826 -13.319 1.00 83.50 190 PHE A C 1
ATOM 1472 O O . PHE A 1 190 ? -12.481 -4.941 -12.276 1.00 83.50 190 PHE A O 1
ATOM 1479 N N . GLN A 1 191 ? -12.357 -5.184 -14.497 1.00 81.69 191 GLN A N 1
ATOM 1480 C CA . GLN A 1 191 ? -13.680 -5.812 -14.607 1.00 81.69 191 GLN A CA 1
ATOM 1481 C C . GLN A 1 191 ? -13.785 -7.126 -13.816 1.00 81.69 191 GLN A C 1
ATOM 1483 O O . GLN A 1 191 ? -14.843 -7.432 -13.272 1.00 81.69 191 GLN A O 1
ATOM 1488 N N . GLN A 1 192 ? -12.690 -7.879 -13.687 1.00 83.94 192 GLN A N 1
ATOM 1489 C CA . GLN A 1 192 ? -12.645 -9.126 -12.912 1.00 83.94 192 GLN A CA 1
ATOM 1490 C C . GLN A 1 192 ? -12.632 -8.873 -11.398 1.00 83.94 192 GLN A C 1
ATOM 1492 O O . GLN A 1 192 ? -12.911 -9.782 -10.619 1.00 83.94 192 GLN A O 1
ATOM 1497 N N . LEU A 1 193 ? -12.340 -7.640 -10.972 1.00 84.12 193 LEU A N 1
ATOM 1498 C CA . LEU A 1 193 ? -12.360 -7.223 -9.569 1.00 84.12 193 LEU A CA 1
ATOM 1499 C C . LEU A 1 193 ? -13.746 -6.745 -9.112 1.00 84.12 193 LEU A C 1
ATOM 1501 O O . LEU A 1 193 ? -13.884 -6.256 -7.991 1.00 84.12 193 LEU A O 1
ATOM 1505 N N . GLN A 1 194 ? -14.784 -6.887 -9.943 1.00 81.38 194 GLN A N 1
ATOM 1506 C CA . GLN A 1 194 ? -16.142 -6.493 -9.582 1.00 81.38 194 GLN A CA 1
ATOM 1507 C C . GLN A 1 194 ? -16.583 -7.150 -8.262 1.00 81.38 194 GLN A C 1
ATOM 1509 O O . GLN A 1 194 ? -16.472 -8.359 -8.070 1.00 81.38 194 GLN A O 1
ATOM 1514 N N . GLY A 1 195 ? -17.087 -6.328 -7.338 1.00 81.44 195 GLY A N 1
ATOM 1515 C CA . GLY A 1 195 ? -17.482 -6.759 -5.994 1.00 81.44 195 GLY A CA 1
ATOM 1516 C C . GLY A 1 195 ? -16.366 -6.679 -4.946 1.00 81.44 195 GLY A C 1
ATOM 1517 O O . GLY A 1 195 ? -16.650 -6.828 -3.760 1.00 81.44 195 GLY A O 1
ATOM 1518 N N . ARG A 1 196 ? -15.116 -6.389 -5.333 1.00 84.31 196 ARG A N 1
ATOM 1519 C CA . ARG A 1 196 ? -14.046 -6.019 -4.395 1.00 84.31 196 ARG A CA 1
ATOM 1520 C C . ARG A 1 196 ? -14.118 -4.516 -4.130 1.00 84.31 196 ARG A C 1
ATOM 1522 O O . ARG A 1 196 ? -13.628 -3.707 -4.906 1.00 84.31 196 ARG A O 1
ATOM 1529 N N . THR A 1 197 ? -14.756 -4.146 -3.027 1.00 84.88 197 THR A N 1
ATOM 1530 C CA . THR A 1 197 ? -15.052 -2.744 -2.694 1.00 84.88 197 THR A CA 1
ATOM 1531 C C . THR A 1 197 ? -13.942 -2.053 -1.899 1.00 84.88 197 THR A C 1
ATOM 1533 O O . THR A 1 197 ? -13.972 -0.835 -1.751 1.00 84.88 197 THR A O 1
ATOM 1536 N N . ASN A 1 198 ? -12.975 -2.809 -1.376 1.00 82.81 198 ASN A N 1
ATOM 1537 C CA . ASN A 1 198 ? -11.913 -2.305 -0.507 1.00 82.81 198 ASN A CA 1
ATOM 1538 C C . ASN A 1 198 ? -10.556 -2.469 -1.203 1.00 82.81 198 ASN A C 1
ATOM 1540 O O . ASN A 1 198 ? -10.219 -3.575 -1.629 1.00 82.81 198 ASN A O 1
ATOM 1544 N N . VAL A 1 199 ? -9.784 -1.386 -1.306 1.00 86.00 199 VAL A N 1
ATOM 1545 C CA . VAL A 1 199 ? -8.485 -1.354 -1.995 1.00 86.00 199 VAL A CA 1
ATOM 1546 C C . VAL A 1 199 ? -7.393 -0.854 -1.053 1.00 86.00 199 VAL A C 1
ATOM 1548 O O . VAL A 1 199 ? -7.512 0.220 -0.468 1.00 86.00 199 VAL A O 1
ATOM 1551 N N . LEU A 1 200 ? -6.303 -1.613 -0.948 1.00 86.81 200 LEU A N 1
ATOM 1552 C CA . LEU A 1 200 ? -5.041 -1.148 -0.378 1.00 86.81 200 LEU A CA 1
ATOM 1553 C C . LEU A 1 200 ? -4.113 -0.752 -1.530 1.00 86.81 200 LEU A C 1
ATOM 1555 O O . LEU A 1 200 ? -3.712 -1.603 -2.321 1.00 86.81 200 LEU A O 1
ATOM 1559 N N . LEU A 1 201 ? -3.793 0.534 -1.634 1.00 87.50 201 LEU A N 1
ATOM 1560 C CA . LEU A 1 201 ? -2.911 1.084 -2.658 1.00 87.50 201 LEU A CA 1
ATOM 1561 C C . LEU A 1 201 ? -1.559 1.404 -2.028 1.00 87.50 201 LEU A C 1
ATOM 1563 O O . LEU A 1 201 ? -1.486 2.171 -1.072 1.00 87.50 201 LEU A O 1
ATOM 1567 N N . LEU A 1 202 ? -0.495 0.832 -2.585 1.00 87.88 202 LEU A N 1
ATOM 1568 C CA . LEU A 1 202 ? 0.884 1.076 -2.173 1.00 87.88 202 LEU A CA 1
ATOM 1569 C C . LEU A 1 202 ? 1.623 1.761 -3.326 1.00 87.88 202 LEU A C 1
ATOM 1571 O O . LEU A 1 202 ? 1.581 1.262 -4.448 1.00 87.88 202 LEU A O 1
ATOM 1575 N N . GLY A 1 203 ? 2.298 2.874 -3.059 1.00 84.44 203 GLY A N 1
ATOM 1576 C CA . GLY A 1 203 ? 3.073 3.604 -4.065 1.00 84.44 203 GLY A CA 1
ATOM 1577 C C . GLY A 1 203 ? 4.198 4.408 -3.434 1.00 84.44 203 GLY A C 1
ATOM 1578 O O . GLY A 1 203 ? 4.253 4.551 -2.216 1.00 84.44 203 GLY A O 1
ATOM 1579 N N . ASP A 1 204 ? 5.112 4.924 -4.238 1.00 79.44 204 ASP A N 1
ATOM 1580 C CA . ASP A 1 204 ? 6.217 5.779 -3.787 1.00 79.44 204 ASP A CA 1
ATOM 1581 C C . ASP A 1 204 ? 6.247 7.132 -4.509 1.00 79.44 204 ASP A C 1
ATOM 1583 O O . ASP A 1 204 ? 6.963 8.045 -4.099 1.00 79.44 204 ASP A O 1
ATOM 1587 N N . SER A 1 205 ? 5.408 7.294 -5.532 1.00 75.56 205 SER A N 1
ATOM 1588 C CA . SER A 1 205 ? 5.255 8.526 -6.293 1.00 75.56 205 SER A CA 1
ATOM 1589 C C . SER A 1 205 ? 3.826 9.072 -6.225 1.00 75.56 205 SER A C 1
ATOM 1591 O O . SER A 1 205 ? 2.860 8.353 -5.967 1.00 75.56 205 SER A O 1
ATOM 1593 N N . LEU A 1 206 ? 3.663 10.364 -6.526 1.00 71.31 206 LEU A N 1
ATOM 1594 C CA . LEU A 1 206 ? 2.330 10.962 -6.680 1.00 71.31 206 LEU A CA 1
ATOM 1595 C C . LEU A 1 206 ? 1.555 10.364 -7.866 1.00 71.31 206 LEU A C 1
ATOM 1597 O O . LEU A 1 206 ? 0.327 10.335 -7.835 1.00 71.31 206 LEU A O 1
ATOM 1601 N N . GLY A 1 207 ? 2.261 9.857 -8.883 1.00 69.88 207 GLY A N 1
ATOM 1602 C CA . GLY A 1 207 ? 1.660 9.187 -10.037 1.00 69.88 207 GLY A CA 1
ATOM 1603 C C . GLY A 1 207 ? 0.968 7.868 -9.685 1.00 69.88 207 GLY A C 1
ATOM 1604 O O . GLY A 1 207 ? 0.064 7.443 -10.395 1.00 69.88 207 GLY A O 1
ATOM 1605 N N . ASP A 1 208 ? 1.322 7.252 -8.555 1.00 79.56 208 ASP A N 1
ATOM 1606 C CA . ASP A 1 208 ? 0.717 5.996 -8.106 1.00 79.56 208 ASP A CA 1
ATOM 1607 C C . ASP A 1 208 ? -0.681 6.196 -7.495 1.00 79.56 208 ASP A C 1
ATOM 1609 O O . ASP A 1 208 ? -1.446 5.241 -7.361 1.00 79.56 208 ASP A O 1
ATOM 1613 N N . LEU A 1 209 ? -1.062 7.432 -7.147 1.00 76.06 209 LEU A N 1
ATOM 1614 C CA . LEU A 1 209 ? -2.335 7.731 -6.479 1.00 76.06 209 LEU A CA 1
ATOM 1615 C C . LEU A 1 209 ? -3.576 7.388 -7.316 1.00 76.06 209 LEU A C 1
ATOM 1617 O O . LEU A 1 209 ? -4.650 7.235 -6.724 1.00 76.06 209 LEU A O 1
ATOM 1621 N N . SER A 1 210 ? -3.430 7.275 -8.639 1.00 78.88 210 SER A N 1
ATOM 1622 C CA . SER A 1 210 ? -4.495 6.979 -9.607 1.00 78.88 210 SER A CA 1
ATOM 1623 C C . SER A 1 210 ? -4.592 5.498 -9.998 1.00 78.88 210 SER A C 1
ATOM 1625 O O . SER A 1 210 ? -5.494 5.111 -10.742 1.00 78.88 210 SER A O 1
ATOM 1627 N N . MET A 1 211 ? -3.719 4.625 -9.471 1.00 81.81 211 MET A N 1
ATOM 1628 C CA . MET A 1 211 ? -3.697 3.201 -9.854 1.00 81.81 211 MET A CA 1
ATOM 1629 C C . MET A 1 211 ? -4.998 2.453 -9.520 1.00 81.81 211 MET A C 1
ATOM 1631 O O . MET A 1 211 ? -5.280 1.421 -10.125 1.00 81.81 211 MET A O 1
ATOM 1635 N N . ALA A 1 212 ? -5.796 2.959 -8.573 1.00 82.31 212 ALA A N 1
ATOM 1636 C CA . ALA A 1 212 ? -7.079 2.368 -8.186 1.00 82.31 212 ALA A CA 1
ATOM 1637 C C . ALA A 1 212 ? -8.295 2.959 -8.925 1.00 82.31 212 ALA A C 1
ATOM 1639 O O . ALA A 1 212 ? -9.387 2.411 -8.794 1.00 82.31 212 ALA A O 1
ATOM 1640 N N . ASP A 1 213 ? -8.136 4.027 -9.716 1.00 81.19 213 ASP A N 1
ATOM 1641 C CA . ASP A 1 213 ? -9.262 4.784 -10.294 1.00 81.19 213 ASP A CA 1
ATOM 1642 C C . ASP A 1 213 ? -10.121 3.951 -11.261 1.00 81.19 213 ASP A C 1
ATOM 1644 O O . ASP A 1 213 ? -11.273 4.278 -11.535 1.00 81.19 213 ASP A O 1
ATOM 1648 N N . GLY A 1 214 ? -9.564 2.863 -11.799 1.00 78.50 214 GLY A N 1
ATOM 1649 C CA . GLY A 1 214 ? -10.264 1.966 -12.716 1.00 78.50 214 GLY A CA 1
ATOM 1650 C C . GLY A 1 214 ? -11.000 0.803 -12.063 1.00 78.50 214 GLY A C 1
ATOM 1651 O O . GLY A 1 214 ? -11.675 0.060 -12.775 1.00 78.50 214 GLY A O 1
ATOM 1652 N N . VAL A 1 215 ? -10.865 0.608 -10.749 1.00 83.06 215 VAL A N 1
ATOM 1653 C CA . VAL A 1 215 ? -11.491 -0.518 -10.052 1.00 83.06 215 VAL A CA 1
ATOM 1654 C C . VAL A 1 215 ? -12.990 -0.222 -9.860 1.00 83.06 215 VAL A C 1
ATOM 1656 O O . VAL A 1 215 ? -13.351 0.788 -9.251 1.00 83.06 215 VAL A O 1
ATOM 1659 N N . PRO A 1 216 ? -13.903 -1.064 -10.377 1.00 81.81 216 PRO A N 1
ATOM 1660 C CA . PRO A 1 216 ? -15.332 -0.782 -10.334 1.00 81.81 216 PRO A CA 1
ATOM 1661 C C . PRO A 1 216 ? -15.920 -1.017 -8.938 1.00 81.81 216 PRO A C 1
ATOM 1663 O O . PRO A 1 216 ? -15.734 -2.073 -8.336 1.00 81.81 216 PRO A O 1
ATOM 1666 N N . GLY A 1 217 ? -16.722 -0.063 -8.458 1.00 80.38 217 GLY A N 1
ATOM 1667 C CA . GLY A 1 217 ? -17.487 -0.220 -7.215 1.00 80.38 217 GLY A CA 1
ATOM 1668 C C . GLY A 1 217 ? -16.653 -0.119 -5.937 1.00 80.38 217 GLY A C 1
ATOM 1669 O O . GLY A 1 217 ? -17.071 -0.630 -4.899 1.00 80.38 217 GLY A O 1
ATOM 1670 N N . VAL A 1 218 ? -15.489 0.530 -6.000 1.00 81.31 218 VAL A N 1
ATOM 1671 C CA . VAL A 1 218 ? -14.680 0.836 -4.818 1.00 81.31 218 VAL A CA 1
ATOM 1672 C C . VAL A 1 218 ? -15.468 1.719 -3.853 1.00 81.31 218 VAL A C 1
ATOM 1674 O O . VAL A 1 218 ? -15.995 2.762 -4.228 1.00 81.31 218 VAL A O 1
ATOM 1677 N N . GLN A 1 219 ? -15.537 1.282 -2.601 1.00 78.44 219 GLN A N 1
ATOM 1678 C CA . GLN A 1 219 ? -16.140 2.005 -1.484 1.00 78.44 219 GLN A CA 1
ATOM 1679 C C . GLN A 1 219 ? -15.068 2.569 -0.550 1.00 78.44 219 GLN A C 1
ATOM 1681 O O . GLN A 1 219 ? -15.217 3.685 -0.065 1.00 78.44 219 GLN A O 1
ATOM 1686 N N . ASN A 1 220 ? -13.985 1.818 -0.320 1.00 76.25 220 ASN A N 1
ATOM 1687 C CA . ASN A 1 220 ? -12.913 2.203 0.594 1.00 76.25 220 ASN A CA 1
ATOM 1688 C C . ASN A 1 220 ? -11.547 2.051 -0.084 1.00 76.25 220 ASN A C 1
ATOM 1690 O O . ASN A 1 220 ? -11.244 0.995 -0.643 1.00 76.25 220 ASN A O 1
ATOM 1694 N N . VAL A 1 221 ? -10.699 3.077 0.013 1.00 79.06 221 VAL A N 1
ATOM 1695 C CA . VAL A 1 221 ? -9.298 3.022 -0.428 1.00 79.06 221 VAL A CA 1
ATOM 1696 C C . VAL A 1 221 ? -8.399 3.478 0.708 1.00 79.06 221 VAL A C 1
ATOM 1698 O O . VAL A 1 221 ? -8.564 4.584 1.212 1.00 79.06 221 VAL A O 1
ATOM 1701 N N . LEU A 1 222 ? -7.424 2.650 1.074 1.00 77.56 222 LEU A N 1
ATOM 1702 C CA . LEU A 1 222 ? -6.310 3.048 1.927 1.00 77.56 222 LEU A CA 1
ATOM 1703 C C . LEU A 1 222 ? -5.070 3.228 1.051 1.00 77.56 222 LEU A C 1
ATOM 1705 O O . LEU A 1 222 ? -4.615 2.267 0.433 1.00 77.56 222 LEU A O 1
ATOM 1709 N N . LYS A 1 223 ? -4.531 4.450 0.980 1.00 78.56 223 LYS A N 1
ATOM 1710 C CA . LYS A 1 223 ? -3.319 4.766 0.207 1.00 78.56 223 LYS A CA 1
ATOM 1711 C C . LYS A 1 223 ? -2.116 4.887 1.146 1.00 78.56 223 LYS A C 1
ATOM 1713 O O . LYS A 1 223 ? -2.133 5.715 2.052 1.00 78.56 223 LYS A O 1
ATOM 1718 N N . ILE A 1 224 ? -1.073 4.092 0.919 1.00 80.12 224 ILE A N 1
ATOM 1719 C CA . ILE A 1 224 ? 0.193 4.133 1.662 1.00 80.12 224 ILE A CA 1
ATOM 1720 C C . ILE A 1 224 ? 1.309 4.550 0.703 1.00 80.12 224 ILE A C 1
ATOM 1722 O O . ILE A 1 224 ? 1.598 3.857 -0.274 1.00 80.12 224 ILE A O 1
ATOM 1726 N N . GLY A 1 225 ? 1.926 5.696 0.997 1.00 78.31 225 GLY A N 1
ATOM 1727 C CA . GLY A 1 225 ? 3.038 6.260 0.236 1.00 78.31 225 GLY A CA 1
ATOM 1728 C C . GLY A 1 225 ? 4.392 5.998 0.899 1.00 78.31 225 GLY A C 1
ATOM 1729 O O . GLY A 1 225 ? 4.571 6.328 2.071 1.00 78.31 225 GLY A O 1
ATOM 1730 N N . PHE A 1 226 ? 5.366 5.469 0.161 1.00 77.38 226 PHE A N 1
ATOM 1731 C CA . PHE A 1 226 ? 6.757 5.355 0.601 1.00 77.38 226 PHE A CA 1
ATOM 1732 C C . PHE A 1 226 ? 7.566 6.575 0.144 1.00 77.38 226 PHE A C 1
ATOM 1734 O O . PHE A 1 226 ? 8.016 6.632 -0.996 1.00 77.38 226 PHE A O 1
ATOM 1741 N N . LEU A 1 227 ? 7.800 7.536 1.040 1.00 71.94 227 LEU A N 1
ATOM 1742 C CA . LEU A 1 227 ? 8.657 8.690 0.755 1.00 71.94 227 LEU A CA 1
ATOM 1743 C C . LEU A 1 227 ? 10.135 8.318 0.952 1.00 71.94 227 LEU A C 1
ATOM 1745 O O . LEU A 1 227 ? 10.653 8.385 2.065 1.00 71.94 227 LEU A O 1
ATOM 1749 N N . ASN A 1 228 ? 10.799 7.889 -0.122 1.00 69.44 228 ASN A N 1
ATOM 1750 C CA . ASN A 1 228 ? 12.200 7.446 -0.059 1.00 69.44 228 ASN A CA 1
ATOM 1751 C C . ASN A 1 228 ? 13.205 8.605 -0.240 1.00 69.44 228 ASN A C 1
ATOM 1753 O O . ASN A 1 228 ? 14.288 8.565 0.337 1.00 69.44 228 ASN A O 1
ATOM 1757 N N . ASP A 1 229 ? 12.831 9.649 -0.989 1.00 63.59 229 ASP A N 1
ATOM 1758 C CA . ASP A 1 229 ? 13.681 10.800 -1.326 1.00 63.59 229 ASP A CA 1
ATOM 1759 C C . ASP A 1 229 ? 13.045 12.120 -0.846 1.00 63.59 229 ASP A C 1
ATOM 1761 O O . ASP A 1 229 ? 11.852 12.175 -0.558 1.00 63.59 229 ASP A O 1
ATOM 1765 N N . LYS A 1 230 ? 13.834 13.203 -0.755 1.00 65.12 230 LYS A N 1
ATOM 1766 C CA . LYS A 1 230 ? 13.370 14.561 -0.368 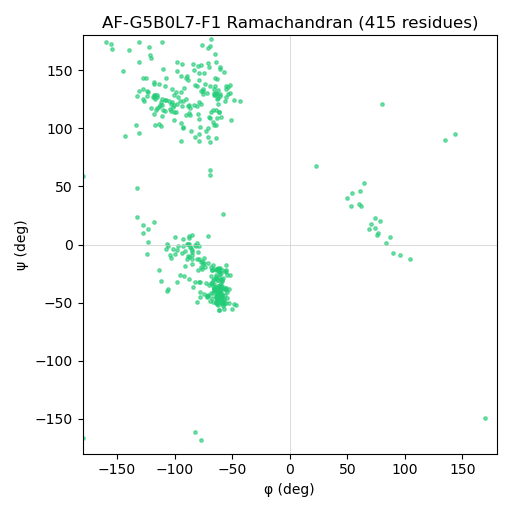1.00 65.12 230 LYS A CA 1
ATOM 1767 C C . LYS A 1 230 ? 12.584 14.623 0.952 1.00 65.12 230 LYS A C 1
ATOM 1769 O O . LYS A 1 230 ? 11.736 15.485 1.162 1.00 65.12 230 LYS A O 1
ATOM 1774 N N . VAL A 1 231 ? 12.952 13.760 1.896 1.00 60.75 231 VAL A N 1
ATOM 1775 C CA . VAL A 1 231 ? 12.363 13.643 3.239 1.00 60.75 231 VAL A CA 1
ATOM 1776 C C . VAL A 1 231 ? 12.394 14.981 4.017 1.00 60.75 231 VAL A C 1
ATOM 1778 O O . VAL A 1 231 ? 11.641 15.164 4.959 1.00 60.75 231 VAL A O 1
ATOM 1781 N N . GLY A 1 232 ? 13.204 15.974 3.636 1.00 56.47 232 GLY A N 1
ATOM 1782 C CA . GLY A 1 232 ? 13.219 17.299 4.278 1.00 56.47 232 GLY A CA 1
ATOM 1783 C C . GLY A 1 232 ? 12.093 18.265 3.872 1.00 56.47 232 GLY A C 1
ATOM 1784 O O . GLY A 1 232 ? 11.927 19.289 4.530 1.00 56.47 232 GLY A O 1
ATOM 1785 N N . GLU A 1 233 ? 11.334 17.980 2.811 1.00 60.69 233 GLU A N 1
ATOM 1786 C CA . GLU A 1 233 ? 10.314 18.897 2.285 1.00 60.69 233 GLU A CA 1
ATOM 1787 C C . GLU A 1 233 ? 8.939 18.674 2.956 1.00 60.69 233 GLU A C 1
ATOM 1789 O O . GLU A 1 233 ? 8.595 17.537 3.306 1.00 60.69 233 GLU A O 1
ATOM 1794 N N . PRO A 1 234 ? 8.136 19.737 3.176 1.00 53.69 234 PRO A N 1
ATOM 1795 C CA . PRO A 1 234 ? 6.782 19.585 3.693 1.00 53.69 234 PRO A CA 1
ATOM 1796 C C . PRO A 1 234 ? 5.927 18.788 2.702 1.00 53.69 234 PRO A C 1
ATOM 1798 O O . PRO A 1 234 ? 5.827 19.140 1.528 1.00 53.69 234 PRO A O 1
ATOM 1801 N N . GLY A 1 235 ? 5.312 17.705 3.185 1.00 52.97 235 GLY A N 1
ATOM 1802 C CA . GLY A 1 235 ? 4.397 16.888 2.388 1.00 52.97 235 GLY A CA 1
ATOM 1803 C C . GLY A 1 235 ? 3.127 17.654 1.990 1.00 52.97 235 GLY A C 1
ATOM 1804 O O . GLY A 1 235 ? 2.819 18.696 2.579 1.00 52.97 235 GLY A O 1
ATOM 1805 N N . PRO A 1 236 ? 2.363 17.151 1.004 1.00 51.34 236 PRO A N 1
ATOM 1806 C CA . PRO A 1 236 ? 1.107 17.775 0.607 1.00 51.34 236 PRO A CA 1
ATOM 1807 C C . PRO A 1 236 ? 0.098 17.814 1.776 1.00 51.34 236 PRO A C 1
ATOM 1809 O O . PRO A 1 236 ? 0.141 16.956 2.664 1.00 51.34 236 PRO A O 1
ATOM 1812 N N . PRO A 1 237 ? -0.835 18.785 1.801 1.00 43.91 237 PRO A N 1
ATOM 1813 C CA . PRO A 1 237 ? -1.871 18.861 2.831 1.00 43.91 237 PRO A CA 1
ATOM 1814 C C . PRO A 1 237 ? -2.682 17.557 2.916 1.00 43.91 237 PRO A C 1
ATOM 1816 O O . PRO A 1 237 ? -3.112 17.030 1.893 1.00 43.91 237 PRO A O 1
ATOM 1819 N N . GLY A 1 238 ? -2.908 17.041 4.130 1.00 44.41 238 GLY A N 1
ATOM 1820 C CA . GLY A 1 238 ? -3.663 15.798 4.358 1.00 44.41 238 GLY A CA 1
ATOM 1821 C C . GLY A 1 238 ? -2.840 14.503 4.298 1.00 44.41 238 GLY A C 1
ATOM 1822 O O . GLY A 1 238 ? -3.417 13.420 4.379 1.00 44.41 238 GLY A O 1
ATOM 1823 N N . PHE A 1 239 ? -1.511 14.593 4.173 1.00 46.50 239 PHE A N 1
ATOM 1824 C CA . PHE A 1 239 ? -0.603 13.446 4.232 1.00 46.50 239 PHE A CA 1
ATOM 1825 C C . PHE A 1 239 ? -0.136 13.186 5.671 1.00 46.50 239 PHE A C 1
ATOM 1827 O O . PHE A 1 239 ? 0.439 14.073 6.305 1.00 46.50 239 PHE A O 1
ATOM 1834 N N . LEU A 1 240 ? -0.328 11.964 6.182 1.00 46.78 240 LEU A N 1
ATOM 1835 C CA . LEU A 1 240 ? 0.325 11.540 7.420 1.00 46.78 240 LEU A CA 1
ATOM 1836 C C . LEU A 1 240 ? 1.737 11.059 7.107 1.00 46.78 240 LEU A C 1
ATOM 1838 O O . LEU A 1 240 ? 1.932 10.075 6.395 1.00 46.78 240 LEU A O 1
ATOM 1842 N N . ARG A 1 241 ? 2.720 11.716 7.713 1.00 52.66 241 ARG A N 1
ATOM 1843 C CA . ARG A 1 241 ? 4.097 11.241 7.724 1.00 52.66 241 ARG A CA 1
ATOM 1844 C C . ARG A 1 241 ? 4.311 10.345 8.940 1.00 52.66 241 ARG A C 1
ATOM 1846 O O . ARG A 1 241 ? 4.297 10.822 10.069 1.00 52.66 241 ARG A O 1
ATOM 1853 N N . VAL A 1 242 ? 4.512 9.054 8.696 1.00 52.97 242 VAL A N 1
ATOM 1854 C CA . VAL A 1 242 ? 4.931 8.095 9.725 1.00 52.97 242 VAL A CA 1
ATOM 1855 C C . VAL A 1 242 ? 6.449 7.991 9.663 1.00 52.97 242 VAL A C 1
ATOM 1857 O O . VAL A 1 242 ? 6.998 7.389 8.740 1.00 52.97 242 VAL A O 1
ATOM 1860 N N . GLU A 1 243 ? 7.141 8.611 10.615 1.00 46.62 243 GLU A N 1
ATOM 1861 C CA . GLU A 1 243 ? 8.586 8.449 10.757 1.00 46.62 243 GLU A CA 1
ATOM 1862 C C . GLU A 1 243 ? 8.889 7.351 11.762 1.00 46.62 243 GLU A C 1
ATOM 1864 O O . GLU A 1 243 ? 8.384 7.361 12.881 1.00 46.62 243 GLU A O 1
ATOM 1869 N N . ARG A 1 244 ? 9.779 6.427 11.397 1.00 40.22 244 ARG A N 1
ATOM 1870 C CA . ARG A 1 244 ? 10.379 5.527 12.379 1.00 40.22 244 ARG A CA 1
ATOM 1871 C C . ARG A 1 244 ? 11.337 6.350 13.238 1.00 40.22 244 ARG A C 1
ATOM 1873 O O . ARG A 1 244 ? 12.505 6.500 12.876 1.00 40.22 244 ARG A O 1
ATOM 1880 N N . VAL A 1 245 ? 10.863 6.880 14.363 1.00 37.75 245 VAL A N 1
ATOM 1881 C CA . VAL A 1 245 ? 11.737 7.512 15.354 1.00 37.75 245 VAL A CA 1
ATOM 1882 C C . VAL A 1 245 ? 12.625 6.409 15.929 1.00 37.75 245 VAL A C 1
ATOM 1884 O O . VAL A 1 245 ? 12.194 5.577 16.725 1.00 37.75 245 VAL A O 1
ATOM 1887 N N . ARG A 1 246 ? 13.888 6.338 15.487 1.00 33.31 246 ARG A N 1
ATOM 1888 C CA . ARG A 1 246 ? 14.890 5.518 16.177 1.00 33.31 246 ARG A CA 1
ATOM 1889 C C . ARG A 1 246 ? 15.050 6.118 17.566 1.00 33.31 246 ARG A C 1
ATOM 1891 O O . ARG A 1 246 ? 15.552 7.229 17.693 1.00 33.31 246 ARG A O 1
ATOM 1898 N N . GLY A 1 247 ? 14.557 5.385 18.560 1.00 38.31 247 GLY A N 1
ATOM 1899 C CA . GLY A 1 247 ? 14.370 5.857 19.922 1.00 38.31 247 GLY A CA 1
ATOM 1900 C C . GLY A 1 247 ? 15.532 6.682 20.462 1.00 38.31 247 GLY A C 1
ATOM 1901 O O . GLY A 1 247 ? 16.663 6.211 20.571 1.00 38.31 247 GLY A O 1
ATOM 1902 N N . THR A 1 248 ? 15.200 7.890 20.894 1.00 30.19 248 THR A N 1
ATOM 1903 C CA . THR A 1 248 ? 15.930 8.590 21.943 1.00 30.19 248 THR A CA 1
ATOM 1904 C C . THR A 1 248 ? 14.915 9.093 22.956 1.00 30.19 248 THR A C 1
ATOM 1906 O O . THR A 1 248 ? 14.342 10.158 22.776 1.00 30.19 248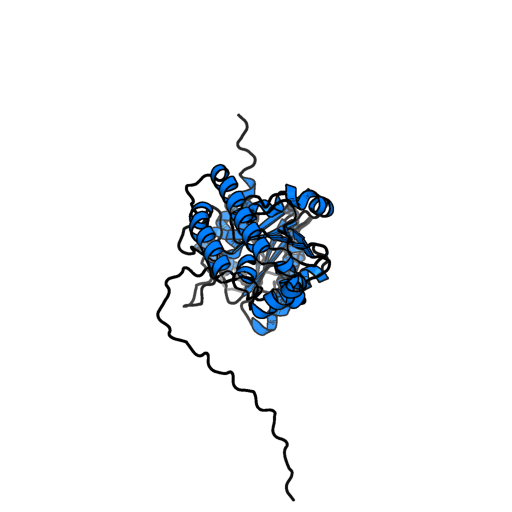 THR A O 1
ATOM 1909 N N . GLY A 1 249 ? 14.731 8.311 24.021 1.00 32.50 249 GLY A N 1
ATOM 1910 C CA . GLY A 1 249 ? 14.171 8.770 25.290 1.00 32.50 249 GLY A CA 1
ATOM 1911 C C . GLY A 1 249 ? 12.651 8.899 25.337 1.00 32.50 249 GLY A C 1
ATOM 1912 O O . GLY A 1 249 ? 12.076 9.679 24.599 1.00 32.50 249 GLY A O 1
ATOM 1913 N N . ALA A 1 250 ? 12.042 8.151 26.264 1.00 33.78 250 ALA A N 1
ATOM 1914 C CA . ALA A 1 250 ? 10.797 8.471 26.967 1.00 33.78 250 ALA A CA 1
ATOM 1915 C C . ALA A 1 250 ? 9.863 9.472 26.253 1.00 33.78 250 ALA A C 1
ATOM 1917 O O . ALA A 1 250 ? 9.655 10.587 26.732 1.00 33.78 250 ALA A O 1
ATOM 1918 N N . GLY A 1 251 ? 9.294 9.069 25.117 1.00 33.97 251 GLY A N 1
ATOM 1919 C CA . GLY A 1 251 ? 8.125 9.741 24.573 1.00 33.97 251 GLY A CA 1
ATOM 1920 C C . GLY A 1 251 ? 6.973 9.406 25.501 1.00 33.97 251 GLY A C 1
ATOM 1921 O O . GLY A 1 251 ? 6.574 8.253 25.609 1.00 33.97 251 GLY A O 1
ATOM 1922 N N . THR A 1 252 ? 6.486 10.383 26.258 1.00 34.94 252 THR A N 1
ATOM 1923 C CA . THR A 1 252 ? 5.266 10.193 27.040 1.00 34.94 252 THR A CA 1
ATOM 1924 C C . THR A 1 252 ? 4.159 9.745 26.089 1.00 34.94 252 THR A C 1
ATOM 1926 O O . THR A 1 252 ? 3.998 10.359 25.036 1.00 34.94 252 THR A O 1
ATOM 1929 N N . THR A 1 253 ? 3.372 8.748 26.484 1.00 42.53 253 THR A N 1
ATOM 1930 C CA . THR A 1 253 ? 2.179 8.176 25.822 1.00 42.53 253 THR A CA 1
ATOM 1931 C C . THR A 1 253 ? 1.039 9.186 25.539 1.00 42.53 253 THR A C 1
ATOM 1933 O O . THR A 1 253 ? -0.137 8.839 25.485 1.00 42.53 253 THR A O 1
ATOM 1936 N N . GLY A 1 254 ? 1.353 10.477 25.392 1.00 45.84 254 GLY A N 1
ATOM 1937 C CA . GLY A 1 254 ? 0.437 11.605 25.278 1.00 45.84 254 GLY A CA 1
ATOM 1938 C C . GLY A 1 254 ? 0.594 12.464 24.021 1.00 45.84 254 GLY A C 1
ATOM 1939 O O . GLY A 1 254 ? -0.138 13.445 23.904 1.00 45.84 254 GLY A O 1
ATOM 1940 N N . GLU A 1 255 ? 1.486 12.145 23.082 1.00 54.19 255 GLU A N 1
ATOM 1941 C CA . GLU A 1 255 ? 1.535 12.857 21.798 1.00 54.19 255 GLU A CA 1
ATOM 1942 C C . GLU A 1 255 ? 0.436 12.322 20.861 1.00 54.19 255 GLU A C 1
ATOM 1944 O O . GLU A 1 255 ? 0.434 11.163 20.451 1.00 54.19 255 GLU A O 1
ATOM 1949 N N . GLY A 1 256 ? -0.566 13.162 20.575 1.00 66.81 256 GLY A N 1
ATOM 1950 C CA . GLY A 1 256 ? -1.643 12.877 19.616 1.00 66.81 256 GLY A CA 1
ATOM 1951 C C . GLY A 1 256 ? -3.018 12.513 20.196 1.00 66.81 256 GLY A C 1
ATOM 1952 O O . GLY A 1 256 ? -3.992 12.560 19.447 1.00 66.81 256 GLY A O 1
ATOM 1953 N N . TYR A 1 257 ? -3.158 12.214 21.496 1.00 77.19 257 TYR A N 1
ATOM 1954 C CA . TYR A 1 257 ? -4.473 11.838 22.060 1.00 77.19 257 TYR A CA 1
ATOM 1955 C C . TYR A 1 257 ? -5.493 12.993 22.007 1.00 77.19 257 TYR A C 1
ATOM 1957 O O . TYR A 1 257 ? -6.652 12.758 21.694 1.00 77.19 257 TYR A O 1
ATOM 1965 N N . GLY A 1 258 ? -5.081 14.243 22.259 1.00 79.06 258 GLY A N 1
ATOM 1966 C CA . GLY A 1 258 ? -5.992 15.394 22.190 1.00 79.06 258 GLY A CA 1
ATOM 1967 C C . GLY A 1 258 ? -6.570 15.552 20.784 1.00 79.06 258 GLY A C 1
ATOM 1968 O O . GLY A 1 258 ? -7.781 15.536 20.604 1.00 79.06 258 GLY A O 1
ATOM 1969 N N . ALA A 1 259 ? -5.692 15.538 19.774 1.00 80.31 259 ALA A N 1
ATOM 1970 C CA . ALA A 1 259 ? -6.088 15.581 18.369 1.00 80.31 259 ALA A CA 1
ATOM 1971 C C . ALA A 1 259 ? -7.035 14.432 17.988 1.00 80.31 259 ALA A C 1
ATOM 1973 O O . ALA A 1 259 ? -7.985 14.656 17.240 1.00 80.31 259 ALA A O 1
ATOM 1974 N N . PHE A 1 260 ? -6.816 13.227 18.522 1.00 85.19 260 PHE A N 1
ATOM 1975 C CA . PHE A 1 260 ? -7.699 12.081 18.309 1.00 85.19 260 PHE A CA 1
ATOM 1976 C C . PHE A 1 260 ? -9.113 12.359 18.840 1.00 85.19 260 PHE A C 1
ATOM 1978 O O . PHE A 1 260 ? -10.080 12.315 18.080 1.00 85.19 260 PHE A O 1
ATOM 1985 N N . PHE A 1 261 ? -9.238 12.705 20.124 1.00 88.50 261 PHE A N 1
ATOM 1986 C CA . PHE A 1 261 ? -10.529 12.971 20.766 1.00 88.50 261 PHE A CA 1
ATOM 1987 C C . PHE A 1 261 ? -11.258 14.153 20.110 1.00 88.50 261 P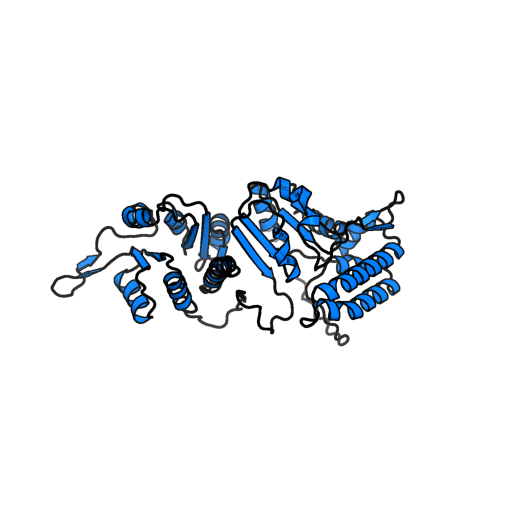HE A C 1
ATOM 1989 O O . PHE A 1 261 ? -12.444 14.041 19.792 1.00 88.50 261 PHE A O 1
ATOM 1996 N N . ASP A 1 262 ? -10.542 15.247 19.845 1.00 84.44 262 ASP A N 1
ATOM 1997 C CA . ASP A 1 262 ? -11.084 16.448 19.207 1.00 84.44 262 ASP A CA 1
ATOM 1998 C C . ASP A 1 262 ? -11.572 16.157 17.784 1.00 84.44 262 ASP A C 1
ATOM 2000 O O . ASP A 1 262 ? -12.661 16.578 17.397 1.00 84.44 262 ASP A O 1
ATOM 2004 N N . THR A 1 263 ? -10.808 15.387 17.002 1.00 83.31 263 THR A N 1
ATOM 2005 C CA . THR A 1 263 ? -11.185 15.025 15.627 1.00 83.31 263 THR A CA 1
ATOM 2006 C C . THR A 1 263 ? -12.465 14.201 15.607 1.00 83.31 263 THR A C 1
ATOM 2008 O O . THR A 1 263 ? -13.368 14.498 14.817 1.00 83.31 263 THR A O 1
ATOM 2011 N N . LEU A 1 264 ? -12.571 13.196 16.484 1.00 87.12 264 LEU A N 1
ATOM 2012 C CA . LEU A 1 264 ? -13.776 12.375 16.602 1.00 87.12 264 LEU A CA 1
ATOM 2013 C C . LEU A 1 264 ? -14.983 13.222 17.018 1.00 87.12 264 LEU A C 1
ATOM 2015 O O . LEU A 1 264 ? -16.059 13.075 16.437 1.00 87.12 264 LEU A O 1
ATOM 2019 N N . HIS A 1 265 ? -14.798 14.139 17.971 1.00 88.56 265 HIS A N 1
ATOM 2020 C CA . HIS A 1 265 ? -15.853 15.046 18.414 1.00 88.56 265 HIS A CA 1
ATOM 2021 C C . HIS A 1 265 ? -16.343 15.966 17.289 1.00 88.56 265 HIS A C 1
ATOM 2023 O O . HIS A 1 265 ? -17.538 15.983 16.989 1.00 88.56 265 HIS A O 1
ATOM 2029 N N . CYS A 1 266 ? -15.424 16.658 16.611 1.00 85.44 266 CYS A N 1
ATOM 2030 C CA . CYS A 1 266 ? -15.727 17.587 15.519 1.00 85.44 266 CYS A CA 1
ATOM 2031 C C . CYS A 1 266 ? -16.480 16.931 14.351 1.00 85.44 266 CYS A C 1
ATOM 2033 O O . CYS A 1 266 ? -17.262 17.599 13.678 1.00 85.44 266 CYS A O 1
ATOM 2035 N N . HIS A 1 267 ? -16.278 15.630 14.120 1.00 84.31 267 HIS A N 1
ATOM 2036 C CA . HIS A 1 267 ? -16.944 14.875 13.051 1.00 84.31 267 HIS A CA 1
ATOM 2037 C C . HIS A 1 267 ? -18.143 14.043 13.539 1.00 84.31 267 HIS A C 1
ATOM 2039 O O . HIS A 1 267 ? -18.700 13.255 12.773 1.00 84.31 267 HIS A O 1
ATOM 2045 N N . GLY A 1 268 ? -18.553 14.180 14.806 1.00 86.75 268 GLY A N 1
ATOM 2046 C CA . GLY A 1 268 ? -19.686 13.434 15.362 1.00 86.75 268 GLY A CA 1
ATOM 2047 C C . GLY A 1 268 ? -19.475 11.914 15.357 1.00 86.75 268 GLY A C 1
ATOM 2048 O O . GLY A 1 268 ? -20.423 11.146 15.146 1.00 86.75 268 GLY A O 1
ATOM 2049 N N . ILE A 1 269 ? -18.231 11.467 15.542 1.00 89.75 269 ILE A N 1
ATOM 2050 C CA . ILE A 1 269 ? -17.848 10.054 15.588 1.00 89.75 269 ILE A CA 1
ATOM 2051 C C . ILE A 1 269 ? -17.857 9.591 17.052 1.00 89.75 269 ILE A C 1
ATOM 2053 O O . ILE A 1 269 ? -17.116 10.142 17.863 1.00 89.75 269 ILE A O 1
ATOM 2057 N N . PRO A 1 270 ? -18.682 8.600 17.426 1.00 91.38 270 PRO A N 1
ATOM 2058 C CA . PRO A 1 270 ? -18.722 8.054 18.768 1.00 91.38 270 PRO A CA 1
ATOM 2059 C C . PRO A 1 270 ? -17.387 7.406 19.109 1.00 91.38 270 PRO A C 1
ATOM 2061 O O . PRO A 1 270 ? -16.880 6.582 18.347 1.00 91.38 270 PRO A O 1
ATOM 2064 N N . LEU A 1 271 ? -16.841 7.776 20.262 1.00 91.50 271 LEU A N 1
ATOM 2065 C CA . LEU A 1 271 ? -15.674 7.142 20.848 1.00 91.50 271 LEU A CA 1
ATOM 2066 C C . LEU A 1 271 ? -16.147 6.231 21.976 1.00 91.50 271 LEU A C 1
ATOM 2068 O O . LEU A 1 271 ? -16.759 6.693 22.933 1.00 91.50 271 LEU A O 1
ATOM 2072 N N . PHE A 1 272 ? -15.844 4.943 21.874 1.00 90.50 272 PHE A N 1
ATOM 2073 C CA . PHE A 1 272 ? -16.125 3.964 22.917 1.00 90.50 272 PHE A CA 1
ATOM 2074 C C . PHE A 1 272 ? -14.810 3.479 23.527 1.00 90.50 272 PHE A C 1
ATOM 2076 O O . PHE A 1 272 ? -13.950 2.976 22.807 1.00 90.50 272 PHE A O 1
ATOM 2083 N N . ILE A 1 273 ? -14.648 3.635 24.841 1.00 89.81 273 ILE A N 1
ATOM 2084 C CA . ILE A 1 273 ? -13.463 3.194 25.581 1.00 89.81 273 ILE A CA 1
ATOM 2085 C C . ILE A 1 273 ? -13.872 2.069 26.524 1.00 89.81 273 ILE A C 1
ATOM 2087 O O . ILE A 1 273 ? -14.667 2.282 27.438 1.00 89.81 273 ILE A O 1
ATOM 2091 N N . PHE A 1 274 ? -13.292 0.885 26.327 1.00 87.06 274 PHE A N 1
ATOM 2092 C CA . PHE A 1 274 ? -13.540 -0.280 27.172 1.00 87.06 274 PHE A CA 1
ATOM 2093 C C . PHE A 1 274 ? -12.277 -0.665 27.942 1.00 87.06 274 PHE A C 1
ATOM 2095 O O . PHE A 1 274 ? -11.335 -1.250 27.402 1.00 87.06 274 PHE A O 1
ATOM 2102 N N . SER A 1 275 ? -12.246 -0.324 29.227 1.00 86.75 275 SER A N 1
ATOM 2103 C CA . SER A 1 275 ? -11.065 -0.487 30.069 1.00 86.75 275 SER A CA 1
ATOM 2104 C C . SER A 1 275 ? -11.322 -1.452 31.221 1.00 86.75 275 SER A C 1
ATOM 2106 O O . SER A 1 275 ? -12.373 -1.436 31.846 1.00 86.75 275 SER A O 1
ATOM 2108 N N . ALA A 1 276 ? -10.333 -2.293 31.528 1.00 83.81 276 ALA A N 1
ATOM 2109 C CA . ALA A 1 276 ? -10.298 -3.039 32.789 1.00 83.81 276 ALA A CA 1
ATOM 2110 C C . ALA A 1 276 ? -9.641 -2.221 33.923 1.00 83.81 276 ALA A C 1
ATOM 2112 O O . ALA A 1 276 ? -9.534 -2.691 35.054 1.00 83.81 276 ALA A O 1
ATOM 2113 N N . GLY A 1 277 ? -9.164 -1.008 33.623 1.00 86.56 277 GLY A N 1
ATOM 2114 C CA . GLY A 1 277 ? -8.580 -0.090 34.593 1.00 86.56 277 GLY A CA 1
ATOM 2115 C C . GLY A 1 277 ? -9.627 0.616 35.457 1.00 86.56 277 GLY A C 1
ATOM 2116 O O . GLY A 1 277 ? -10.805 0.265 35.465 1.00 86.56 277 GLY A O 1
ATOM 2117 N N . ILE A 1 278 ? -9.184 1.636 36.194 1.00 89.88 278 ILE A N 1
ATOM 2118 C CA . ILE A 1 278 ? -10.042 2.417 37.094 1.00 89.88 278 ILE A CA 1
ATOM 2119 C C . ILE A 1 278 ? -10.696 3.559 36.306 1.00 89.88 278 ILE A C 1
ATOM 2121 O O . ILE A 1 278 ? -10.011 4.474 35.849 1.00 89.88 278 ILE A O 1
ATOM 2125 N N . GLY A 1 279 ? -12.021 3.497 36.150 1.00 90.50 279 GLY A N 1
ATOM 2126 C CA . GLY A 1 279 ? -12.821 4.440 35.362 1.00 90.50 279 GLY A CA 1
ATOM 2127 C C . GLY A 1 279 ? -12.742 5.880 35.856 1.00 90.50 279 GLY A C 1
ATOM 2128 O O . GLY A 1 279 ? -12.530 6.780 35.051 1.00 90.50 279 GLY A O 1
ATOM 2129 N N . ASP A 1 280 ? -12.815 6.096 37.171 1.00 91.06 280 ASP A N 1
ATOM 2130 C CA . ASP A 1 280 ? -12.768 7.440 37.765 1.00 91.06 280 ASP A CA 1
ATOM 2131 C C . ASP A 1 280 ? -11.449 8.157 37.445 1.00 91.06 280 ASP A C 1
ATOM 2133 O O . ASP A 1 280 ? -11.435 9.341 37.117 1.00 91.06 280 ASP A O 1
ATOM 2137 N N . ILE A 1 281 ? -10.334 7.418 37.491 1.00 90.94 281 ILE A N 1
ATOM 2138 C CA . ILE A 1 281 ? -9.004 7.946 37.173 1.00 90.94 281 ILE A CA 1
ATOM 2139 C C . ILE A 1 281 ? -8.879 8.213 35.676 1.00 90.94 281 ILE A C 1
ATOM 2141 O O . ILE A 1 281 ? -8.376 9.262 35.284 1.00 90.94 281 ILE A O 1
ATOM 2145 N N . LEU A 1 282 ? -9.350 7.288 34.837 1.00 89.25 282 LEU A N 1
ATOM 2146 C CA . LEU A 1 282 ? -9.340 7.448 33.384 1.00 89.25 282 LEU A CA 1
ATOM 2147 C C . LEU A 1 282 ? -10.115 8.702 32.958 1.00 89.25 282 LEU A C 1
ATOM 2149 O O . LEU A 1 282 ? -9.589 9.530 32.216 1.00 89.25 282 LEU A O 1
ATOM 2153 N N . GLU A 1 283 ? -11.340 8.866 33.457 1.00 91.31 283 GLU A N 1
ATOM 2154 C CA . GLU A 1 283 ? -12.162 10.044 33.186 1.00 91.31 283 GLU A CA 1
ATOM 2155 C C . GLU A 1 283 ? -11.495 11.333 33.645 1.00 91.31 283 GLU A C 1
ATOM 2157 O O . GLU A 1 283 ? -11.480 12.313 32.901 1.00 91.31 283 GLU A O 1
ATOM 2162 N N . GLU A 1 284 ? -10.937 11.339 34.855 1.00 88.69 284 GLU A N 1
ATOM 2163 C CA . GLU A 1 284 ? -10.287 12.525 35.400 1.00 88.69 284 GLU A CA 1
ATOM 2164 C C . GLU A 1 284 ? -9.034 12.903 34.606 1.00 88.69 284 GLU A C 1
ATOM 2166 O O . GLU A 1 284 ? -8.833 14.078 34.299 1.00 88.69 284 GLU A O 1
ATOM 2171 N N . VAL A 1 285 ? -8.242 11.919 34.172 1.00 87.31 285 VAL A N 1
ATOM 2172 C CA . VAL A 1 285 ? -7.087 12.156 33.299 1.00 87.31 285 VAL A CA 1
ATOM 2173 C C . VAL A 1 285 ? -7.522 12.772 31.973 1.00 87.31 285 VAL A C 1
ATOM 2175 O O . VAL A 1 285 ? -6.903 13.745 31.552 1.00 87.31 285 VAL A O 1
ATOM 2178 N N . ILE A 1 286 ? -8.573 12.255 31.325 1.00 85.31 286 ILE A N 1
ATOM 2179 C CA . ILE A 1 286 ? -9.089 12.796 30.052 1.00 85.31 286 ILE A CA 1
ATOM 2180 C C . ILE A 1 286 ? -9.662 14.212 30.257 1.00 85.31 286 ILE A C 1
ATOM 2182 O O . ILE A 1 286 ? -9.455 15.098 29.423 1.00 85.31 286 ILE A O 1
ATOM 2186 N N . ARG A 1 287 ? -10.346 14.451 31.384 1.00 88.62 287 ARG A N 1
ATOM 2187 C CA . ARG A 1 287 ? -10.963 15.738 31.741 1.00 88.62 287 ARG A CA 1
ATOM 2188 C C . ARG A 1 287 ? -9.932 16.831 32.001 1.00 88.62 287 ARG A C 1
ATOM 2190 O O . ARG A 1 287 ? -10.038 17.899 31.404 1.00 88.62 287 ARG A O 1
ATOM 2197 N N . GLN A 1 288 ? -8.917 16.573 32.828 1.00 86.06 288 GLN A N 1
ATOM 2198 C CA . GLN A 1 288 ? -7.833 17.534 33.113 1.00 86.06 288 GLN A CA 1
ATOM 2199 C C . GLN A 1 288 ? -7.055 17.932 31.857 1.00 86.06 288 GLN A C 1
ATOM 2201 O O . GLN A 1 288 ? -6.463 19.005 31.774 1.00 86.06 288 GLN A O 1
ATOM 2206 N N . ARG A 1 289 ? -7.084 17.045 30.871 1.00 82.81 289 ARG A N 1
ATOM 2207 C CA . ARG A 1 289 ? -6.473 17.182 29.559 1.00 82.81 289 ARG A CA 1
ATOM 2208 C C . ARG A 1 289 ? -7.338 17.923 28.533 1.00 82.81 289 ARG A C 1
ATOM 2210 O O . ARG A 1 289 ? -6.865 18.188 27.434 1.00 82.81 289 ARG A O 1
ATOM 2217 N N . GLY A 1 290 ? -8.572 18.286 28.887 1.00 85.00 290 GLY A N 1
ATOM 2218 C CA . GLY A 1 290 ? -9.486 19.039 28.024 1.00 85.00 290 GLY A CA 1
ATOM 2219 C C . GLY A 1 290 ? -10.091 18.232 26.873 1.00 85.00 290 GLY A C 1
ATOM 2220 O O . GLY A 1 290 ? -10.659 18.828 25.968 1.00 85.00 290 GLY A O 1
ATOM 2221 N N . ALA A 1 291 ? -9.988 16.900 26.904 1.00 86.31 291 ALA A N 1
ATOM 2222 C CA . ALA A 1 291 ? -10.385 16.026 25.797 1.00 86.31 291 ALA A CA 1
ATOM 2223 C C . ALA A 1 291 ? -11.693 15.253 26.051 1.00 86.31 291 ALA A C 1
ATOM 2225 O O . ALA A 1 291 ? -12.111 14.446 25.223 1.00 86.31 291 ALA A O 1
ATOM 2226 N N . LEU A 1 292 ? -12.339 15.431 27.211 1.00 89.69 292 LEU A N 1
ATOM 2227 C CA . LEU A 1 292 ? -13.551 14.680 27.546 1.00 89.69 292 LEU A CA 1
ATOM 2228 C C . LEU A 1 292 ? -14.768 15.285 26.838 1.00 89.69 292 LEU A C 1
ATOM 2230 O O . LEU A 1 292 ? -15.388 16.223 27.337 1.00 89.69 292 LEU A O 1
ATOM 2234 N N . HIS A 1 293 ? -15.108 14.720 25.682 1.00 92.25 293 HIS A N 1
ATOM 2235 C CA . HIS A 1 293 ? -16.212 15.182 24.843 1.00 92.25 293 HIS A CA 1
ATOM 2236 C C . HIS A 1 293 ? -17.509 14.373 25.034 1.00 92.25 293 HIS A C 1
ATOM 2238 O O . HIS A 1 293 ? -17.451 13.200 25.408 1.00 92.25 293 HIS A O 1
ATOM 2244 N N . PRO A 1 294 ? -18.695 14.937 24.718 1.00 92.00 294 PRO A N 1
ATOM 2245 C CA . PRO A 1 294 ? -19.986 14.245 24.856 1.00 92.00 294 PRO A CA 1
ATOM 2246 C C . PRO A 1 294 ? -20.159 12.983 23.996 1.00 92.00 294 PRO A C 1
ATOM 2248 O O . PRO A 1 294 ? -21.024 12.161 24.280 1.00 92.00 294 PRO A O 1
ATOM 2251 N N . ASN A 1 295 ? -19.372 12.832 22.927 1.00 90.44 295 ASN A N 1
ATOM 2252 C CA . ASN A 1 295 ? -19.363 11.639 22.073 1.00 90.44 295 ASN A CA 1
ATOM 2253 C C . ASN A 1 295 ? -18.502 10.497 22.642 1.00 90.44 295 ASN A C 1
ATOM 2255 O O . ASN A 1 295 ? -18.422 9.449 22.001 1.00 90.44 295 ASN A O 1
ATOM 2259 N N . THR A 1 296 ? -17.871 10.685 23.805 1.00 90.81 296 THR A N 1
ATOM 2260 C CA . THR A 1 296 ? -17.053 9.671 24.476 1.00 90.81 296 THR A CA 1
ATOM 2261 C C . THR A 1 296 ? -17.892 8.878 25.473 1.00 90.81 296 THR A C 1
ATOM 2263 O O . THR A 1 296 ? -18.475 9.435 26.400 1.00 90.81 296 THR A O 1
ATOM 2266 N N . HIS A 1 297 ? -17.923 7.560 25.305 1.00 90.69 297 HIS A N 1
ATOM 2267 C CA . HIS A 1 297 ? -18.571 6.619 26.208 1.00 90.69 297 HIS A CA 1
ATOM 2268 C C . HIS A 1 297 ? -17.527 5.679 26.811 1.00 90.69 297 HIS A C 1
ATOM 2270 O O . HIS A 1 297 ? -16.772 5.042 26.078 1.00 90.69 297 HIS A O 1
ATOM 2276 N N . ILE A 1 298 ? -17.476 5.599 28.142 1.00 90.31 298 ILE A N 1
ATOM 2277 C CA . ILE A 1 298 ? -16.458 4.844 28.877 1.00 90.31 298 ILE A CA 1
ATOM 2278 C C . ILE A 1 298 ? -17.138 3.734 29.674 1.00 90.31 298 ILE A C 1
ATOM 2280 O O . ILE A 1 298 ? -18.064 3.981 30.442 1.00 90.31 298 ILE A O 1
ATOM 2284 N N . VAL A 1 299 ? -16.656 2.507 29.493 1.00 88.75 299 VAL A N 1
ATOM 2285 C CA . VAL A 1 299 ? -17.043 1.330 30.274 1.00 88.75 299 VAL A CA 1
ATOM 2286 C C . VAL A 1 299 ? -15.788 0.833 30.985 1.00 88.75 299 VAL A C 1
ATOM 2288 O O . VAL A 1 299 ? -14.821 0.426 30.340 1.00 88.75 299 VAL A O 1
ATOM 2291 N N . SER A 1 300 ? -15.771 0.949 32.315 1.00 90.44 300 SER A N 1
ATOM 2292 C CA . SER A 1 300 ? -14.584 0.714 33.145 1.00 90.44 300 SER A CA 1
ATOM 2293 C C . SER A 1 300 ? -14.952 0.331 34.584 1.00 90.44 300 SER A C 1
ATOM 2295 O O . SER A 1 300 ? -16.125 0.375 34.957 1.00 90.44 300 SER A O 1
ATOM 2297 N N . ASN A 1 301 ? -13.968 -0.051 35.406 1.00 91.12 301 ASN A N 1
ATOM 2298 C CA . ASN A 1 301 ? -14.199 -0.337 36.824 1.00 91.12 301 ASN A CA 1
ATOM 2299 C C . ASN A 1 301 ? -14.293 0.964 37.618 1.00 91.12 301 ASN A C 1
ATOM 2301 O O . ASN A 1 301 ? -13.280 1.630 37.834 1.00 91.12 301 ASN A O 1
ATOM 2305 N N . TYR A 1 302 ? -15.495 1.320 38.061 1.00 92.81 302 TYR A N 1
ATOM 2306 C CA . TYR A 1 302 ? -15.717 2.526 38.858 1.00 92.81 302 TYR A CA 1
ATOM 2307 C C . TYR A 1 302 ? -15.637 2.230 40.349 1.00 92.81 302 TYR A C 1
ATOM 2309 O O . TYR A 1 302 ? -16.209 1.252 40.832 1.00 92.81 302 TYR A O 1
ATOM 2317 N N . MET A 1 303 ? -14.933 3.091 41.071 1.00 94.44 303 MET A N 1
ATOM 2318 C CA . MET A 1 303 ? -14.828 3.070 42.519 1.00 94.44 303 MET A CA 1
ATOM 2319 C C . MET A 1 303 ? -16.188 3.362 43.162 1.00 94.44 303 MET A C 1
ATOM 2321 O O . MET A 1 303 ? -16.989 4.162 42.668 1.00 94.44 303 MET A O 1
ATOM 2325 N N . ASP A 1 304 ? -16.455 2.680 44.271 1.00 94.75 304 ASP A N 1
ATOM 2326 C CA . ASP A 1 304 ? -17.645 2.874 45.089 1.00 94.75 304 ASP A CA 1
ATOM 2327 C C . ASP A 1 304 ? -17.234 3.499 46.423 1.00 94.75 304 ASP A C 1
ATOM 2329 O O . ASP A 1 304 ? -16.525 2.876 47.220 1.00 94.75 304 ASP A O 1
ATOM 2333 N N . PHE A 1 305 ? -17.618 4.758 46.625 1.00 93.19 305 PHE A N 1
ATOM 2334 C CA . PHE A 1 305 ? -17.282 5.530 47.817 1.00 93.19 305 PHE A CA 1
ATOM 2335 C C . PHE A 1 305 ? -18.485 5.583 48.751 1.00 93.19 305 PHE A C 1
ATOM 2337 O O . PHE A 1 305 ? -19.601 5.869 48.318 1.00 93.19 305 PHE A O 1
ATOM 2344 N N . GLY A 1 306 ? -18.239 5.335 50.035 1.00 92.25 306 GLY A N 1
ATOM 2345 C CA . GLY A 1 306 ? -19.241 5.509 51.075 1.00 92.25 306 GLY A CA 1
ATOM 2346 C C . GLY A 1 306 ? -19.591 6.973 51.314 1.00 92.25 306 GLY A C 1
ATOM 2347 O O . GLY A 1 306 ? -18.888 7.884 50.873 1.00 92.25 306 GLY A O 1
ATOM 2348 N N . ASP A 1 307 ? -20.638 7.202 52.106 1.00 93.75 307 ASP A N 1
ATOM 2349 C CA . ASP A 1 307 ? -21.038 8.546 52.549 1.00 93.75 307 ASP A CA 1
ATOM 2350 C C . ASP A 1 307 ? -19.940 9.261 53.365 1.00 93.75 307 ASP A C 1
ATOM 2352 O O . ASP A 1 307 ? -19.933 10.485 53.483 1.00 93.75 307 ASP A O 1
ATOM 2356 N N . ASP A 1 308 ? -18.996 8.502 53.926 1.00 94.50 308 ASP A N 1
ATOM 2357 C CA . ASP A 1 308 ? -17.808 8.992 54.629 1.00 94.50 308 ASP A CA 1
ATOM 2358 C C . ASP A 1 308 ? -16.651 9.386 53.688 1.00 94.50 308 ASP A C 1
ATOM 2360 O O . ASP A 1 308 ? -15.608 9.852 54.150 1.00 94.50 308 ASP A O 1
ATOM 2364 N N . GLY A 1 309 ? -16.828 9.216 52.374 1.00 91.25 309 GLY A N 1
ATOM 2365 C CA . GLY A 1 309 ? -15.823 9.489 51.351 1.00 91.25 309 GLY A CA 1
ATOM 2366 C C . GLY A 1 309 ? -14.719 8.433 51.259 1.00 91.25 309 GLY A C 1
ATOM 2367 O O . GLY A 1 309 ? -13.743 8.643 50.537 1.00 91.25 309 GLY A O 1
ATOM 2368 N N . LEU A 1 310 ? -14.837 7.306 51.971 1.00 92.06 310 LEU A N 1
ATOM 2369 C CA . LEU A 1 310 ? -13.868 6.214 51.909 1.00 92.06 310 LEU A CA 1
ATOM 2370 C C . LEU A 1 310 ? -14.241 5.210 50.815 1.00 92.06 310 LEU A C 1
ATOM 2372 O O . LEU A 1 310 ? -15.413 4.912 50.587 1.00 92.06 310 LEU A O 1
ATOM 2376 N N . LEU A 1 311 ? -13.225 4.668 50.138 1.00 93.50 311 LEU A N 1
ATOM 2377 C CA . LEU A 1 311 ? -13.401 3.626 49.127 1.00 93.50 311 LEU A CA 1
ATOM 2378 C C . LEU A 1 311 ? -13.895 2.336 49.794 1.00 93.50 311 LEU A C 1
ATOM 2380 O O . LEU A 1 311 ? -13.169 1.726 50.579 1.00 93.50 311 LEU A O 1
ATOM 2384 N N . GLN A 1 312 ? -15.108 1.907 49.455 1.00 93.12 312 GLN A N 1
ATOM 2385 C CA . GLN A 1 312 ? -15.714 0.675 49.968 1.00 93.12 312 GLN A CA 1
ATOM 2386 C C . GLN A 1 312 ? -15.512 -0.511 49.022 1.00 93.12 312 GLN A C 1
ATOM 2388 O O . GLN A 1 312 ? -15.474 -1.661 49.459 1.00 93.12 312 GLN A O 1
ATOM 2393 N N . GLY A 1 313 ? -15.345 -0.245 47.728 1.00 92.94 313 GLY A N 1
ATOM 2394 C CA . GLY A 1 313 ? -15.129 -1.278 46.727 1.00 92.94 313 GLY A CA 1
ATOM 2395 C C . GLY A 1 313 ? -15.217 -0.729 45.312 1.00 92.94 313 GLY A C 1
ATOM 2396 O O . GLY A 1 313 ? -14.891 0.425 45.053 1.00 92.94 313 GLY A O 1
ATOM 2397 N N . PHE A 1 314 ? -15.662 -1.574 44.392 1.00 92.75 314 PHE A N 1
ATOM 2398 C CA . PHE A 1 314 ? -15.879 -1.222 42.995 1.00 92.75 314 PHE A CA 1
ATOM 2399 C C . PHE A 1 314 ? -17.292 -1.622 42.587 1.00 92.75 314 PHE A C 1
ATOM 2401 O O . PHE A 1 314 ? -17.801 -2.666 43.008 1.00 92.75 314 PHE A O 1
ATOM 2408 N N . LYS A 1 315 ? -17.909 -0.803 41.741 1.00 89.44 315 LYS A N 1
ATOM 2409 C CA . LYS A 1 315 ? -19.251 -1.039 41.217 1.00 89.44 315 LYS A CA 1
ATOM 2410 C C . LYS A 1 315 ? -19.250 -2.287 40.333 1.00 89.44 315 LYS A C 1
ATOM 2412 O O . LYS A 1 315 ? -18.370 -2.468 39.495 1.00 89.44 315 LYS A O 1
ATOM 2417 N N . ALA A 1 316 ? -20.243 -3.150 40.530 1.00 83.50 316 ALA A N 1
ATOM 2418 C CA . ALA A 1 316 ? -20.420 -4.361 39.737 1.00 83.50 316 ALA A CA 1
ATOM 2419 C C . ALA A 1 316 ? -21.170 -4.071 38.416 1.00 83.50 316 ALA A C 1
ATOM 2421 O O . ALA A 1 316 ? -22.042 -3.199 38.400 1.00 83.50 316 ALA A O 1
ATOM 2422 N N . PRO A 1 317 ? -20.915 -4.843 37.340 1.00 85.12 317 PRO A N 1
ATOM 2423 C CA . PRO A 1 317 ? -19.931 -5.926 37.246 1.00 85.12 317 PRO A CA 1
ATOM 2424 C C . PRO A 1 317 ? -18.496 -5.411 37.042 1.00 85.12 317 PRO A C 1
ATOM 2426 O O . PRO A 1 317 ? -18.279 -4.412 36.366 1.00 85.12 317 PRO A O 1
ATOM 2429 N N . LEU A 1 318 ? -17.514 -6.139 37.588 1.00 85.69 318 LEU A N 1
ATOM 2430 C CA . LEU A 1 318 ? -16.097 -5.856 37.343 1.00 85.69 318 LEU A CA 1
ATOM 2431 C C . LEU A 1 318 ? -15.685 -6.274 35.932 1.00 85.69 318 LEU A C 1
ATOM 2433 O O . LEU A 1 318 ? -16.019 -7.372 35.491 1.00 85.69 318 LEU A O 1
ATOM 2437 N N . ILE A 1 319 ? -14.891 -5.440 35.273 1.00 81.38 319 ILE A N 1
ATOM 2438 C CA . ILE A 1 319 ? -14.313 -5.650 33.949 1.00 81.38 319 ILE A CA 1
ATOM 2439 C C . ILE A 1 319 ? -12.867 -6.138 34.093 1.00 81.38 319 ILE A C 1
ATOM 2441 O O . ILE A 1 319 ? -12.058 -5.559 34.815 1.00 81.38 319 ILE A O 1
ATOM 2445 N N . HIS A 1 320 ? -12.529 -7.201 33.378 1.00 79.75 320 HIS A N 1
ATOM 2446 C CA . HIS A 1 320 ? -11.204 -7.789 33.244 1.00 79.75 320 HIS A CA 1
ATOM 2447 C C . HIS A 1 320 ? -10.977 -8.226 31.791 1.00 79.75 320 HIS A C 1
ATOM 2449 O O . HIS A 1 320 ? -11.907 -8.330 30.995 1.00 79.75 320 HIS A O 1
ATOM 2455 N N . ILE A 1 321 ? -9.733 -8.549 31.438 1.00 68.81 321 ILE A N 1
ATOM 2456 C CA . ILE A 1 321 ? -9.316 -8.853 30.056 1.00 68.81 321 ILE A CA 1
ATOM 2457 C C . ILE A 1 321 ? -10.111 -9.978 29.357 1.00 68.81 321 ILE A C 1
ATOM 2459 O O . ILE A 1 321 ? -10.166 -10.023 28.137 1.00 68.81 321 ILE A O 1
ATOM 2463 N N . PHE A 1 322 ? -10.768 -10.862 30.116 1.00 69.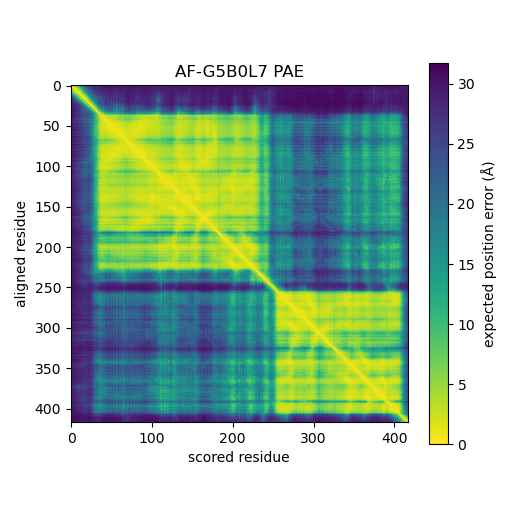12 322 PHE A N 1
ATOM 2464 C CA . PHE A 1 322 ? -11.552 -11.989 29.583 1.00 69.12 322 PHE A CA 1
ATOM 2465 C C . PHE A 1 322 ? -13.069 -11.749 29.571 1.00 69.12 322 PHE A C 1
ATOM 2467 O O . PHE A 1 322 ? -13.811 -12.613 29.111 1.00 69.12 322 PHE A O 1
ATOM 2474 N N . ASN A 1 323 ? -13.553 -10.616 30.089 1.00 71.94 323 ASN A N 1
ATOM 2475 C CA . ASN A 1 323 ? -14.972 -10.254 30.036 1.00 71.94 323 ASN A CA 1
ATOM 2476 C C . ASN A 1 323 ? -15.226 -8.892 29.362 1.00 71.94 323 ASN A C 1
ATOM 2478 O O . ASN A 1 323 ? -16.350 -8.391 29.414 1.00 71.94 323 ASN A O 1
ATOM 2482 N N . LYS A 1 324 ? -14.213 -8.337 28.676 1.00 72.38 324 LYS A N 1
ATOM 2483 C CA . LYS A 1 324 ? -14.344 -7.207 27.745 1.00 72.38 324 LYS A CA 1
ATOM 2484 C C . LYS A 1 324 ? -15.109 -7.613 26.478 1.00 72.38 324 LYS A C 1
ATOM 2486 O O . LYS A 1 324 ? -14.567 -7.656 25.377 1.00 72.38 324 LYS A O 1
ATOM 2491 N N . ASN A 1 325 ? -16.375 -7.974 26.631 1.00 66.31 325 ASN A N 1
ATOM 2492 C CA . ASN A 1 325 ? -17.217 -8.407 25.526 1.00 66.31 325 ASN A CA 1
ATOM 2493 C C . ASN A 1 325 ? -18.471 -7.538 25.399 1.00 66.31 325 ASN A C 1
ATOM 2495 O O . ASN A 1 325 ? -18.808 -6.727 26.264 1.00 66.31 325 ASN A O 1
ATOM 2499 N N . SER A 1 326 ? -19.175 -7.743 24.293 1.00 60.69 326 SER A N 1
ATOM 2500 C CA . SER A 1 326 ? -20.343 -6.967 23.892 1.00 60.69 326 SER A CA 1
ATOM 2501 C C . SER A 1 326 ? -21.482 -6.911 24.905 1.00 60.69 326 SER A C 1
ATOM 2503 O O . SER A 1 326 ? -22.265 -5.961 24.884 1.00 60.69 326 SER A O 1
ATOM 2505 N N . SER A 1 327 ? -21.572 -7.882 25.817 1.00 63.78 327 SER A N 1
ATOM 2506 C CA . SER A 1 327 ? -22.654 -7.936 26.802 1.00 63.78 327 SER A CA 1
ATOM 2507 C C . SER A 1 327 ? -22.602 -6.784 27.812 1.00 63.78 327 SER A C 1
ATOM 2509 O O . SER A 1 327 ? -23.654 -6.312 28.237 1.00 63.78 327 SER A O 1
ATOM 2511 N N . ALA A 1 328 ? -21.410 -6.267 28.129 1.00 63.75 328 ALA A N 1
ATOM 2512 C CA . ALA A 1 328 ? -21.237 -5.164 29.077 1.00 63.75 328 ALA A CA 1
ATOM 2513 C C . ALA A 1 328 ? -21.674 -3.797 28.515 1.00 63.75 328 ALA A C 1
ATOM 2515 O O . ALA A 1 328 ? -21.938 -2.877 29.284 1.00 63.75 328 ALA A O 1
ATOM 2516 N N . ALA A 1 329 ? -21.772 -3.665 27.186 1.00 68.94 329 ALA A N 1
ATOM 2517 C CA . ALA A 1 329 ? -22.072 -2.408 26.492 1.00 68.94 329 ALA A CA 1
ATOM 2518 C C . ALA A 1 329 ? -23.243 -2.518 25.498 1.00 68.94 329 ALA A C 1
ATOM 2520 O O . ALA A 1 329 ? -23.436 -1.647 24.647 1.00 68.94 329 ALA A O 1
ATOM 2521 N N . ALA A 1 330 ? -24.055 -3.574 25.608 1.00 69.38 330 ALA A N 1
ATOM 2522 C CA . ALA A 1 330 ? -25.110 -3.894 24.648 1.00 69.38 330 ALA A CA 1
ATOM 2523 C C . ALA A 1 330 ? -26.115 -2.744 24.435 1.00 69.38 330 ALA A C 1
ATOM 2525 O O . ALA A 1 330 ? -26.550 -2.500 23.311 1.00 69.38 330 ALA A O 1
ATOM 2526 N N . SER A 1 331 ? -26.457 -2.004 25.496 1.00 73.25 331 SER A N 1
ATOM 2527 C CA . SER A 1 331 ? -27.374 -0.857 25.429 1.00 73.25 331 SER A CA 1
ATOM 2528 C C . SER A 1 331 ? -26.795 0.336 24.663 1.00 73.25 331 SER A C 1
ATOM 2530 O O . SER A 1 331 ? -27.538 1.045 23.986 1.00 73.25 331 SER A O 1
ATOM 2532 N N . TYR A 1 332 ? -25.479 0.550 24.733 1.00 80.69 332 TYR A N 1
ATOM 2533 C CA . TYR A 1 332 ? -24.794 1.586 23.964 1.00 80.69 332 TYR A CA 1
ATOM 2534 C C . TYR A 1 332 ? -24.662 1.182 22.494 1.00 80.69 332 TYR A C 1
ATOM 2536 O O . TYR A 1 332 ? -24.949 1.975 21.602 1.00 80.69 332 TYR A O 1
ATOM 2544 N N . PHE A 1 333 ? -24.320 -0.077 22.216 1.00 81.00 333 PHE A N 1
ATOM 2545 C CA . PHE A 1 333 ? -24.152 -0.551 20.842 1.00 81.00 333 PHE A CA 1
ATOM 2546 C C . PHE A 1 333 ? -25.435 -0.520 20.012 1.00 81.00 333 PHE A C 1
ATOM 2548 O O . PHE A 1 333 ? -25.369 -0.265 18.811 1.00 81.00 333 PHE A O 1
ATOM 2555 N N . GLN A 1 334 ? -26.611 -0.662 20.629 1.00 77.25 334 GLN A N 1
ATOM 2556 C CA . GLN A 1 334 ? -27.885 -0.430 19.937 1.00 77.25 334 GLN A CA 1
ATOM 2557 C C . GLN A 1 334 ? -28.007 0.997 19.376 1.00 77.25 334 GLN A C 1
ATOM 2559 O O . GLN A 1 334 ? -28.624 1.192 18.333 1.00 77.25 334 GLN A O 1
ATOM 2564 N N . GLN A 1 335 ? -27.380 1.990 20.012 1.00 79.94 335 GLN A N 1
ATOM 2565 C CA . GLN A 1 335 ? -27.383 3.383 19.547 1.00 79.94 335 GLN A CA 1
ATOM 2566 C C . GLN A 1 335 ? -26.442 3.611 18.355 1.00 79.94 335 GLN A C 1
ATOM 2568 O O . GLN A 1 335 ? -26.536 4.634 17.681 1.00 79.94 335 GLN A O 1
ATOM 2573 N N . LEU A 1 336 ? -25.548 2.657 18.068 1.00 81.44 336 LEU A N 1
ATOM 2574 C CA . LEU A 1 336 ? -24.642 2.691 16.918 1.00 81.44 336 LEU A CA 1
ATOM 2575 C C . LEU A 1 336 ? -25.272 2.091 15.650 1.00 81.44 336 LEU A C 1
ATOM 2577 O O . LEU A 1 336 ? -24.597 1.970 14.628 1.00 81.44 336 LEU A O 1
ATOM 2581 N N . GLN A 1 337 ? -26.559 1.729 15.693 1.00 75.19 337 GLN A N 1
ATOM 2582 C CA . GLN A 1 337 ? -27.274 1.164 14.555 1.00 75.19 337 GLN A CA 1
ATOM 2583 C C . GLN A 1 337 ? -27.185 2.088 13.329 1.00 75.19 337 GLN A C 1
ATOM 2585 O O . GLN A 1 337 ? -27.495 3.276 13.390 1.00 75.19 337 GLN A O 1
ATOM 2590 N N . GLY A 1 338 ? -26.750 1.523 12.200 1.00 76.94 338 GLY A N 1
ATOM 2591 C CA . GLY A 1 338 ? -26.527 2.259 10.951 1.00 76.94 338 GLY A CA 1
ATOM 2592 C C . GLY A 1 338 ? -25.081 2.712 10.732 1.00 76.94 338 GLY A C 1
ATOM 2593 O O . GLY A 1 338 ? -24.752 3.131 9.625 1.00 76.94 338 GLY A O 1
ATOM 2594 N N . ARG A 1 339 ? -24.193 2.580 11.728 1.00 82.56 339 ARG A N 1
ATOM 2595 C CA . ARG A 1 339 ? -22.746 2.734 11.522 1.00 82.56 339 ARG A CA 1
ATOM 2596 C C . ARG A 1 339 ? -22.142 1.403 11.096 1.00 82.56 339 ARG A C 1
ATOM 2598 O O . ARG A 1 339 ? -22.171 0.430 11.837 1.00 82.56 339 ARG A O 1
ATOM 2605 N N . THR A 1 340 ? -21.585 1.375 9.893 1.00 86.56 340 THR A N 1
ATOM 2606 C CA . THR A 1 340 ? -21.093 0.145 9.260 1.00 86.56 340 THR A CA 1
ATOM 2607 C C . THR A 1 340 ? -19.581 -0.038 9.376 1.00 86.56 340 THR A C 1
ATOM 2609 O O . THR A 1 340 ? -19.079 -1.104 9.034 1.00 86.56 340 THR A O 1
ATOM 2612 N N . ASN A 1 341 ? -18.845 0.966 9.857 1.00 87.69 341 ASN A N 1
ATOM 2613 C CA . ASN A 1 341 ? -17.384 0.952 9.907 1.00 87.69 341 ASN A CA 1
ATOM 2614 C C . ASN A 1 341 ? -16.892 1.171 11.341 1.00 87.69 341 ASN A C 1
ATOM 2616 O O . ASN A 1 341 ? -17.335 2.111 12.003 1.00 87.69 341 ASN A O 1
ATOM 2620 N N . VAL A 1 342 ? -15.964 0.329 11.797 1.00 89.75 342 VAL A N 1
ATOM 2621 C CA . VAL A 1 342 ? -15.354 0.400 13.131 1.00 89.75 342 VAL A CA 1
ATOM 2622 C C . VAL A 1 342 ? -13.837 0.496 13.004 1.00 89.75 342 VAL A C 1
ATOM 2624 O O . VAL A 1 342 ? -13.215 -0.290 12.294 1.00 89.75 342 VAL A O 1
ATOM 2627 N N . LEU A 1 343 ? -13.243 1.439 13.734 1.00 91.31 343 LEU A N 1
ATOM 2628 C CA . LEU A 1 343 ? -11.808 1.479 13.996 1.00 91.31 343 LEU A CA 1
ATOM 2629 C C . LEU A 1 343 ? -11.576 0.923 15.405 1.00 91.31 343 LEU A C 1
ATOM 2631 O O . LEU A 1 343 ? -11.937 1.571 16.387 1.00 91.31 343 LEU A O 1
ATOM 2635 N N . LEU A 1 344 ? -11.038 -0.291 15.499 1.00 92.06 344 LEU A N 1
ATOM 2636 C CA . LEU A 1 344 ? -10.774 -0.977 16.762 1.00 92.06 344 LEU A CA 1
ATOM 2637 C C . LEU A 1 344 ? -9.307 -0.782 17.135 1.00 92.06 344 LEU A C 1
ATOM 2639 O O . LEU A 1 344 ? -8.421 -1.195 16.393 1.00 92.06 344 LEU A O 1
ATOM 2643 N N . LEU A 1 345 ? -9.064 -0.181 18.298 1.00 92.56 345 LEU A N 1
ATOM 2644 C CA . LEU A 1 345 ? -7.733 -0.026 18.879 1.00 92.56 345 LEU A CA 1
ATOM 2645 C C . LEU A 1 345 ? -7.650 -0.915 20.120 1.00 92.56 345 LEU A C 1
ATOM 2647 O O . LEU A 1 345 ? -8.504 -0.801 21.000 1.00 92.56 345 LEU A O 1
ATOM 2651 N N . GLY A 1 346 ? -6.660 -1.800 20.182 1.00 89.81 346 GLY A N 1
ATOM 2652 C CA . GLY A 1 346 ? -6.477 -2.716 21.308 1.00 89.81 346 GLY A CA 1
ATOM 2653 C C . GLY A 1 346 ? -5.006 -2.966 21.593 1.00 89.81 346 GLY A C 1
ATOM 2654 O O . GLY A 1 346 ? -4.181 -2.930 20.687 1.00 89.81 346 GLY A O 1
ATOM 2655 N N . ASP A 1 347 ? -4.668 -3.206 22.849 1.00 86.25 347 ASP A N 1
ATOM 2656 C CA . ASP A 1 347 ? -3.312 -3.537 23.291 1.00 86.25 347 ASP A CA 1
ATOM 2657 C C . ASP A 1 347 ? -3.152 -5.035 23.575 1.00 86.25 347 ASP A C 1
ATOM 2659 O O . ASP A 1 347 ? -2.036 -5.535 23.693 1.00 86.25 347 ASP A O 1
ATOM 2663 N N . SER A 1 348 ? -4.258 -5.781 23.620 1.00 85.62 348 SER A N 1
ATOM 2664 C CA . SER A 1 348 ? -4.287 -7.213 23.890 1.00 85.62 348 SER A CA 1
ATOM 2665 C C . SER A 1 348 ? -5.130 -7.994 22.882 1.00 85.62 348 SER A C 1
ATOM 2667 O O . SER A 1 348 ? -6.078 -7.485 22.285 1.00 85.62 348 SER A O 1
ATOM 2669 N N . LEU A 1 349 ? -4.857 -9.296 22.749 1.00 82.38 349 LEU A N 1
ATOM 2670 C CA . LEU A 1 349 ? -5.694 -10.202 21.946 1.00 82.38 349 LEU A CA 1
ATOM 2671 C C . LEU A 1 349 ? -7.143 -10.299 22.464 1.00 82.38 349 LEU A C 1
ATOM 2673 O O . LEU A 1 349 ? -8.046 -10.639 21.702 1.00 82.38 349 LEU A O 1
ATOM 2677 N N . GLY A 1 350 ? -7.385 -9.988 23.743 1.00 78.06 350 GLY A N 1
ATOM 2678 C CA . GLY A 1 350 ? -8.735 -9.950 24.316 1.00 78.06 350 GLY A CA 1
ATOM 2679 C C . GLY A 1 350 ? -9.592 -8.802 23.777 1.00 78.06 350 GLY A C 1
ATOM 2680 O O . GLY A 1 350 ? -10.816 -8.872 23.828 1.00 78.06 350 GLY A O 1
ATOM 2681 N N . ASP A 1 351 ? -8.971 -7.768 23.209 1.00 85.12 351 ASP A N 1
ATOM 2682 C CA . ASP A 1 351 ? -9.679 -6.591 22.706 1.00 85.12 351 ASP A CA 1
ATOM 2683 C C . ASP A 1 351 ? -10.302 -6.825 21.317 1.00 85.12 351 ASP A C 1
ATOM 2685 O O . ASP A 1 351 ? -11.164 -6.062 20.881 1.00 85.12 351 ASP A O 1
ATOM 2689 N N . LEU A 1 352 ? -9.936 -7.913 20.629 1.00 83.44 352 LEU A N 1
ATOM 2690 C CA . LEU A 1 352 ? -10.435 -8.248 19.289 1.00 83.44 352 LEU A CA 1
ATOM 2691 C C . LEU A 1 352 ? -11.958 -8.436 19.238 1.00 83.44 352 LEU A C 1
ATOM 2693 O O . LEU A 1 352 ? -12.550 -8.223 18.180 1.00 83.44 352 LEU A O 1
ATOM 2697 N N . SER A 1 353 ? -12.584 -8.803 20.362 1.00 81.88 353 SER A N 1
ATOM 2698 C CA . SER A 1 353 ? -14.034 -9.006 20.480 1.00 81.88 353 SER A CA 1
ATOM 2699 C C . SER A 1 353 ? -14.819 -7.747 20.860 1.00 81.88 353 SER A C 1
ATOM 2701 O O . SER A 1 353 ? -16.041 -7.801 21.009 1.00 81.88 353 SER A O 1
ATOM 2703 N N . MET A 1 354 ? -14.164 -6.593 21.048 1.00 81.38 354 MET A N 1
ATOM 2704 C CA . MET A 1 354 ? -14.860 -5.369 21.481 1.00 81.38 354 MET A CA 1
ATOM 2705 C C . MET A 1 354 ? -15.886 -4.872 20.454 1.00 81.38 354 MET A C 1
ATOM 2707 O O . MET A 1 354 ? -16.883 -4.259 20.834 1.00 81.38 354 MET A O 1
ATOM 2711 N N . ALA A 1 355 ? -15.669 -5.152 19.166 1.00 80.44 355 ALA A N 1
ATOM 2712 C CA . ALA A 1 355 ? -16.580 -4.752 18.094 1.00 80.44 355 ALA A CA 1
ATOM 2713 C C . ALA A 1 355 ? -17.744 -5.733 17.861 1.00 80.44 355 ALA A C 1
ATOM 2715 O O . ALA A 1 355 ? -18.703 -5.362 17.186 1.00 80.44 355 ALA A O 1
ATOM 2716 N N . ASP A 1 356 ? -17.716 -6.942 18.438 1.00 81.75 356 ASP A N 1
ATOM 2717 C CA . ASP A 1 356 ? -18.685 -8.018 18.145 1.00 81.75 356 ASP A CA 1
ATOM 2718 C C . ASP A 1 356 ? -20.137 -7.649 18.491 1.00 81.75 356 ASP A C 1
ATOM 2720 O O . ASP A 1 356 ? -21.087 -8.261 18.006 1.00 81.75 356 ASP A O 1
ATOM 2724 N N . GLY A 1 357 ? -20.325 -6.658 19.362 1.00 77.69 357 GLY A N 1
ATOM 2725 C CA . GLY A 1 357 ? -21.640 -6.196 19.799 1.00 77.69 357 GLY A CA 1
ATOM 2726 C C . GLY A 1 357 ? -22.267 -5.109 18.944 1.00 77.69 357 GLY A C 1
ATOM 2727 O O . GLY A 1 357 ? -23.430 -4.777 19.168 1.00 77.69 357 GLY A O 1
ATOM 2728 N N . VAL A 1 358 ? -21.515 -4.527 18.008 1.00 82.38 358 VAL A N 1
ATOM 2729 C CA . VAL A 1 358 ? -21.988 -3.404 17.200 1.00 82.38 358 VAL A CA 1
ATOM 2730 C C . VAL A 1 358 ? -22.862 -3.944 16.056 1.00 82.38 358 VAL A C 1
ATOM 2732 O O . VAL A 1 358 ? -22.394 -4.735 15.234 1.00 82.38 358 VAL A O 1
ATOM 2735 N N . PRO A 1 359 ? -24.149 -3.561 15.974 1.00 79.56 359 PRO A N 1
ATOM 2736 C CA . PRO A 1 359 ? -25.062 -4.123 14.988 1.00 79.56 359 PRO A CA 1
ATOM 2737 C C . PRO A 1 359 ? -24.802 -3.556 13.588 1.00 79.56 359 PRO A C 1
ATOM 2739 O O . PRO A 1 359 ? -24.760 -2.343 13.392 1.00 79.56 359 PRO A O 1
ATOM 2742 N N . GLY A 1 360 ? -24.724 -4.436 12.585 1.00 80.12 360 GLY A N 1
ATOM 2743 C CA . GLY A 1 360 ? -24.650 -4.033 11.175 1.00 80.12 360 GLY A CA 1
ATOM 2744 C C . GLY A 1 360 ? -23.273 -3.551 10.710 1.00 80.12 360 GLY A C 1
ATOM 2745 O O . GLY A 1 360 ? -23.185 -2.866 9.691 1.00 80.12 360 GLY A O 1
ATOM 2746 N N . VAL A 1 361 ? -22.208 -3.910 11.431 1.00 83.44 361 VAL A N 1
ATOM 2747 C CA . VAL A 1 361 ? -20.829 -3.644 11.008 1.00 83.44 361 VAL A CA 1
ATOM 2748 C C . VAL A 1 361 ? -20.508 -4.410 9.726 1.00 83.44 361 VAL A C 1
ATOM 2750 O O . VAL A 1 361 ? -20.751 -5.609 9.620 1.00 83.44 361 VAL A O 1
ATOM 2753 N N . GLN A 1 362 ? -19.957 -3.695 8.752 1.00 83.81 362 GLN A N 1
ATOM 2754 C CA . GLN A 1 362 ? -19.479 -4.218 7.475 1.00 83.81 362 GLN A CA 1
ATOM 2755 C C . GLN A 1 362 ? -17.951 -4.248 7.425 1.00 83.81 362 GLN A C 1
ATOM 2757 O O . GLN A 1 362 ? -17.384 -5.214 6.925 1.00 83.81 362 GLN A O 1
ATOM 2762 N N . ASN A 1 363 ? -17.285 -3.217 7.958 1.00 84.12 363 ASN A N 1
ATOM 2763 C CA . ASN A 1 363 ? -15.828 -3.110 7.954 1.00 84.12 363 ASN A CA 1
ATOM 2764 C C . ASN A 1 363 ? -15.302 -2.856 9.373 1.00 84.12 363 ASN A C 1
ATOM 2766 O O . ASN A 1 363 ? -15.800 -1.980 10.082 1.00 84.12 363 ASN A O 1
ATOM 2770 N N . VAL A 1 364 ? -14.262 -3.591 9.768 1.00 88.56 364 VAL A N 1
ATOM 2771 C CA . VAL A 1 364 ? -13.508 -3.362 11.007 1.00 88.56 364 VAL A CA 1
ATOM 2772 C C . VAL A 1 364 ? -12.040 -3.244 10.634 1.00 88.56 364 VAL A C 1
ATOM 2774 O O . VAL A 1 364 ? -11.516 -4.167 10.021 1.00 88.56 364 VAL A O 1
ATOM 2777 N N . LEU A 1 365 ? -11.398 -2.135 11.000 1.00 88.62 365 LEU A N 1
ATOM 2778 C CA . LEU A 1 365 ? -9.945 -1.990 10.942 1.00 88.62 365 LEU A CA 1
ATOM 2779 C C . LEU A 1 365 ? -9.388 -2.137 12.359 1.00 88.62 365 LEU A C 1
ATOM 2781 O O . LEU A 1 365 ? -9.691 -1.314 13.224 1.00 88.62 365 LEU A O 1
ATOM 2785 N N . LYS A 1 366 ? -8.609 -3.189 12.599 1.00 89.81 366 LYS A N 1
ATOM 2786 C CA . LYS A 1 366 ? -8.039 -3.548 13.899 1.00 89.81 366 LYS A CA 1
ATOM 2787 C C . LYS A 1 366 ? -6.580 -3.114 13.973 1.00 89.81 366 LYS A C 1
ATOM 2789 O O . LYS A 1 366 ? -5.745 -3.595 13.211 1.00 89.81 366 LYS A O 1
ATOM 2794 N N . ILE A 1 367 ? -6.267 -2.247 14.927 1.00 91.69 367 ILE A N 1
ATOM 2795 C CA . ILE A 1 367 ? -4.913 -1.755 15.182 1.00 91.69 367 ILE A CA 1
ATOM 2796 C C . ILE A 1 367 ? -4.482 -2.215 16.573 1.00 91.69 367 ILE A C 1
ATOM 2798 O O . ILE A 1 367 ? -5.093 -1.843 17.577 1.00 91.69 367 ILE A O 1
ATOM 2802 N N . GLY A 1 368 ? -3.446 -3.048 16.607 1.00 89.75 368 GLY A N 1
ATOM 2803 C CA . GLY A 1 368 ? -2.872 -3.632 17.811 1.00 89.75 368 GLY A CA 1
ATOM 2804 C C . GLY A 1 368 ? -1.657 -2.849 18.297 1.00 89.75 368 GLY A C 1
ATOM 2805 O O . GLY A 1 368 ? -0.712 -2.667 17.534 1.00 89.75 368 GLY A O 1
ATOM 2806 N N . PHE A 1 369 ? -1.642 -2.429 19.560 1.00 89.19 369 PHE A N 1
ATOM 2807 C CA . PHE A 1 369 ? -0.466 -1.862 20.224 1.00 89.19 369 PHE A CA 1
ATOM 2808 C C . PHE A 1 369 ? 0.297 -2.980 20.943 1.00 89.19 369 PHE A C 1
ATOM 2810 O O . PHE A 1 369 ? -0.101 -3.431 22.014 1.00 89.19 369 PHE A O 1
ATOM 2817 N N . LEU A 1 370 ? 1.390 -3.453 20.342 1.00 85.31 370 LEU A N 1
ATOM 2818 C CA . LEU A 1 370 ? 2.245 -4.499 20.895 1.00 85.31 370 LEU A CA 1
ATOM 2819 C C . LEU A 1 370 ? 3.419 -3.876 21.661 1.00 85.31 370 LEU A C 1
ATOM 2821 O O . LEU A 1 370 ? 4.499 -3.627 21.116 1.00 85.31 370 LEU A O 1
ATOM 2825 N N . ASN A 1 371 ? 3.192 -3.631 22.949 1.00 82.38 371 ASN A N 1
ATOM 2826 C CA . ASN A 1 371 ? 4.169 -2.975 23.821 1.00 82.38 371 ASN A CA 1
ATOM 2827 C C . ASN A 1 371 ? 4.983 -3.971 24.659 1.00 82.38 371 ASN A C 1
ATOM 2829 O O . ASN A 1 371 ? 6.173 -3.755 24.887 1.00 82.38 371 ASN A O 1
ATOM 2833 N N . ASP A 1 372 ? 4.374 -5.095 25.041 1.00 80.12 372 ASP A N 1
ATOM 2834 C CA . ASP A 1 372 ? 4.991 -6.114 25.888 1.00 80.12 372 ASP A CA 1
ATOM 2835 C C . ASP A 1 372 ? 5.345 -7.376 25.102 1.00 80.12 372 ASP A C 1
ATOM 2837 O O . ASP A 1 372 ? 4.607 -7.811 24.223 1.00 80.12 372 ASP A O 1
ATOM 2841 N N . LYS A 1 373 ? 6.476 -8.007 25.453 1.00 82.38 373 LYS A N 1
ATOM 2842 C CA . LYS A 1 373 ? 6.920 -9.297 24.882 1.00 82.38 373 LYS A CA 1
ATOM 2843 C C . LYS A 1 373 ? 6.884 -9.332 23.347 1.00 82.38 373 LYS A C 1
ATOM 2845 O O . LYS A 1 373 ? 6.534 -10.349 22.753 1.00 82.38 373 LYS A O 1
ATOM 2850 N N . VAL A 1 374 ? 7.282 -8.221 22.722 1.00 78.31 374 VAL A N 1
ATOM 2851 C CA . VAL A 1 374 ? 7.160 -7.978 21.275 1.00 78.31 374 VAL A CA 1
ATOM 2852 C C . VAL A 1 374 ? 7.639 -9.167 20.445 1.00 78.31 374 VAL A C 1
ATOM 2854 O O . VAL A 1 374 ? 6.893 -9.680 19.624 1.00 78.31 374 VAL A O 1
ATOM 2857 N N . GLU A 1 375 ? 8.852 -9.663 20.698 1.00 78.44 375 GLU A N 1
ATOM 2858 C CA . GLU A 1 375 ? 9.427 -10.762 19.911 1.00 78.44 375 GLU A CA 1
ATOM 2859 C C . GLU A 1 375 ? 8.667 -12.093 20.078 1.00 78.44 375 GLU A C 1
ATOM 2861 O O . GLU A 1 375 ? 8.618 -12.883 19.143 1.00 78.44 375 GLU A O 1
ATOM 2866 N N . GLU A 1 376 ? 8.049 -12.340 21.240 1.00 85.81 376 GLU A N 1
ATOM 2867 C CA . GLU A 1 376 ? 7.298 -13.575 21.523 1.00 85.81 376 GLU A CA 1
ATOM 2868 C C . GLU A 1 376 ? 5.868 -13.531 20.965 1.00 85.81 376 GLU A C 1
ATOM 2870 O O . GLU A 1 376 ? 5.311 -14.568 20.616 1.00 85.81 376 GLU A O 1
ATOM 2875 N N . GLN A 1 377 ? 5.253 -12.345 20.916 1.00 76.12 377 GLN A N 1
ATOM 2876 C CA . GLN A 1 377 ? 3.839 -12.179 20.560 1.00 76.12 377 GLN A CA 1
ATOM 2877 C C . GLN A 1 377 ? 3.612 -11.640 19.146 1.00 76.12 377 GLN A C 1
ATOM 2879 O O . GLN A 1 377 ? 2.472 -11.654 18.678 1.00 76.12 377 GLN A O 1
ATOM 2884 N N . ARG A 1 378 ? 4.674 -11.201 18.454 1.00 79.50 378 ARG A N 1
ATOM 2885 C CA . ARG A 1 378 ? 4.610 -10.611 17.109 1.00 79.50 378 ARG A CA 1
ATOM 2886 C C . ARG A 1 378 ? 3.781 -11.450 16.144 1.00 79.50 378 ARG A C 1
ATOM 2888 O O . ARG A 1 378 ? 2.880 -10.908 15.518 1.00 79.50 378 ARG A O 1
ATOM 2895 N 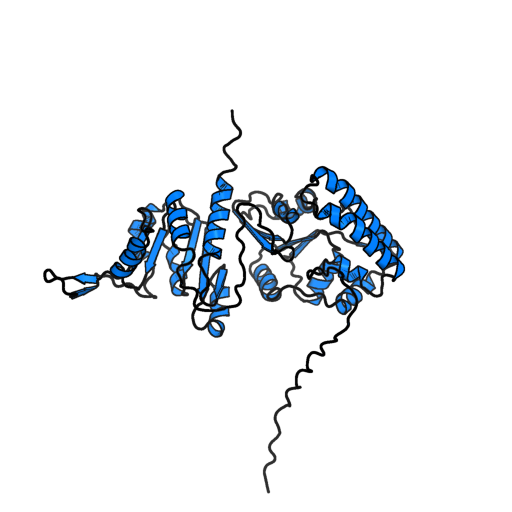N . GLU A 1 379 ? 4.056 -12.750 16.038 1.00 76.94 379 GLU A N 1
ATOM 2896 C CA . GLU A 1 379 ? 3.344 -13.625 15.094 1.00 76.94 379 GLU A CA 1
ATOM 2897 C C . GLU A 1 379 ? 1.840 -13.668 15.389 1.00 76.94 379 GLU A C 1
ATOM 2899 O O . GLU A 1 379 ? 1.032 -13.378 14.512 1.00 76.94 379 GLU A O 1
ATOM 2904 N N . CYS A 1 380 ? 1.456 -13.895 16.649 1.00 74.38 380 CYS A N 1
ATOM 2905 C CA . CYS A 1 380 ? 0.050 -13.916 17.053 1.00 74.38 380 CYS A CA 1
ATOM 2906 C C . CYS A 1 380 ? -0.667 -12.580 16.791 1.00 74.38 380 CYS A C 1
ATOM 2908 O O . CYS A 1 380 ? -1.844 -12.578 16.433 1.00 74.38 380 CYS A O 1
ATOM 2910 N N . TYR A 1 381 ? 0.015 -11.445 16.984 1.00 82.00 381 TYR A N 1
ATOM 2911 C CA . TYR A 1 381 ? -0.554 -10.121 16.715 1.00 82.00 381 TYR A CA 1
ATOM 2912 C C . TYR A 1 381 ? -0.709 -9.868 15.215 1.00 82.00 381 TYR A C 1
ATOM 2914 O O . TYR A 1 381 ? -1.763 -9.389 14.806 1.00 82.00 381 TYR A O 1
ATOM 2922 N N . LEU A 1 382 ? 0.292 -10.220 14.400 1.00 74.38 382 LEU A N 1
ATOM 2923 C CA . LEU A 1 382 ? 0.231 -10.094 12.939 1.00 74.38 382 LEU A CA 1
ATOM 2924 C C . LEU A 1 382 ? -0.859 -10.979 12.319 1.00 74.38 382 LEU A C 1
ATOM 2926 O O . LEU A 1 382 ? -1.441 -10.600 11.308 1.00 74.38 382 LEU A O 1
ATOM 2930 N N . ASP A 1 383 ? -1.164 -12.122 12.937 1.00 76.62 383 ASP A N 1
ATOM 2931 C CA . ASP A 1 383 ? -2.267 -12.994 12.518 1.00 76.62 383 ASP A CA 1
ATOM 2932 C C . ASP A 1 383 ? -3.654 -12.468 12.944 1.00 76.62 383 ASP A C 1
ATOM 2934 O O . ASP A 1 383 ? -4.673 -12.893 12.395 1.00 76.62 383 ASP A O 1
ATOM 2938 N N . SER A 1 384 ? -3.719 -11.568 13.934 1.00 80.88 384 SER A N 1
ATOM 2939 C CA . SER A 1 384 ? -4.976 -11.168 14.590 1.00 80.88 384 SER A CA 1
ATOM 2940 C C . SER A 1 384 ? -5.421 -9.725 14.319 1.00 80.88 384 SER A C 1
ATOM 2942 O O . SER A 1 384 ? -6.626 -9.445 14.323 1.00 80.88 384 SER A O 1
ATOM 2944 N N . PHE A 1 385 ? -4.472 -8.807 14.125 1.00 83.75 385 PHE A N 1
ATOM 2945 C CA . PHE A 1 385 ? -4.694 -7.384 13.859 1.00 83.75 385 PHE A CA 1
ATOM 2946 C C . PHE A 1 385 ? -4.307 -7.035 12.419 1.00 83.75 385 PHE A C 1
ATOM 2948 O O . PHE A 1 385 ? -3.391 -7.624 11.856 1.00 83.75 385 PHE A O 1
ATOM 2955 N N . ASP A 1 386 ? -4.963 -6.027 11.843 1.00 83.62 386 ASP A N 1
ATOM 2956 C CA . ASP A 1 386 ? -4.658 -5.551 10.488 1.00 83.62 386 ASP A CA 1
ATOM 2957 C C . ASP A 1 386 ? -3.397 -4.670 10.466 1.00 83.62 386 ASP A C 1
ATOM 2959 O O . ASP A 1 386 ? -2.657 -4.642 9.483 1.00 83.62 386 ASP A O 1
ATOM 2963 N N . ILE A 1 387 ? -3.149 -3.934 11.556 1.00 87.12 387 ILE A N 1
ATOM 2964 C CA . ILE A 1 387 ? -1.958 -3.101 11.761 1.00 87.12 387 ILE A CA 1
ATOM 2965 C C . ILE A 1 387 ? -1.411 -3.387 13.159 1.00 87.12 387 ILE A C 1
ATOM 2967 O O . ILE A 1 387 ? -2.145 -3.279 14.138 1.00 87.12 387 ILE A O 1
ATOM 2971 N N . VAL A 1 388 ? -0.119 -3.702 13.266 1.00 83.44 388 VAL A N 1
ATOM 2972 C CA . VAL A 1 388 ? 0.566 -3.893 14.553 1.00 83.44 388 VAL A CA 1
ATOM 2973 C C . VAL A 1 388 ? 1.588 -2.780 14.748 1.00 83.44 388 VAL A C 1
ATOM 2975 O O . VAL A 1 388 ? 2.505 -2.617 13.944 1.00 83.44 388 VAL A O 1
ATOM 2978 N N . LEU A 1 389 ? 1.416 -2.010 15.818 1.00 85.12 389 LEU A N 1
ATOM 2979 C CA . LEU A 1 389 ? 2.320 -0.953 16.248 1.00 85.12 389 LEU A CA 1
ATOM 2980 C C . LEU A 1 389 ? 3.179 -1.490 17.396 1.00 85.12 389 LEU A C 1
ATOM 2982 O O . LEU A 1 389 ? 2.654 -1.831 18.451 1.00 85.12 389 LEU A O 1
ATOM 2986 N N . GLU A 1 390 ? 4.488 -1.617 17.184 1.00 83.19 390 GLU A N 1
ATOM 2987 C CA . GLU A 1 390 ? 5.405 -2.195 18.173 1.00 83.19 390 GLU A CA 1
ATOM 2988 C C . GLU A 1 390 ? 6.135 -1.127 18.992 1.00 83.19 390 GLU A C 1
ATOM 2990 O O . GLU A 1 390 ? 6.541 -0.106 18.444 1.00 83.19 390 GLU A O 1
ATOM 2995 N N . ARG A 1 391 ? 6.469 -1.460 20.248 1.00 78.19 391 ARG A N 1
ATOM 2996 C CA . ARG A 1 391 ? 7.404 -0.704 21.111 1.00 78.19 391 ARG A CA 1
ATOM 2997 C C . ARG A 1 391 ? 6.927 0.709 21.489 1.00 78.19 391 ARG A C 1
ATOM 2999 O O . ARG A 1 391 ? 7.698 1.658 21.379 1.00 78.19 391 ARG A O 1
ATOM 3006 N N . ASP A 1 392 ? 5.711 0.805 22.023 1.00 68.81 392 ASP A N 1
ATOM 3007 C CA . ASP A 1 392 ? 5.133 2.033 22.601 1.00 68.81 392 ASP A CA 1
ATOM 3008 C C . ASP A 1 392 ? 5.005 3.181 21.590 1.00 68.81 392 ASP A C 1
ATOM 3010 O O . ASP A 1 392 ? 5.388 4.326 21.823 1.00 68.81 392 ASP A O 1
ATOM 3014 N N . GLU A 1 393 ? 4.487 2.835 20.414 1.00 72.50 393 GLU A N 1
ATOM 3015 C CA . GLU A 1 393 ? 4.277 3.773 19.318 1.00 72.50 393 GLU A CA 1
ATOM 3016 C C . GLU A 1 393 ? 3.138 4.767 19.617 1.00 72.50 393 GLU A C 1
ATOM 3018 O O . GLU A 1 393 ? 2.195 4.480 20.358 1.00 72.50 393 GLU A O 1
ATOM 3023 N N . THR A 1 394 ? 3.204 5.954 19.013 1.00 78.94 394 THR A N 1
ATOM 3024 C CA . THR A 1 394 ? 2.233 7.035 19.259 1.00 78.94 394 THR A CA 1
ATOM 3025 C C . THR A 1 394 ? 0.884 6.808 18.555 1.00 78.94 394 THR A C 1
ATOM 3027 O O . THR A 1 394 ? 0.739 5.968 17.666 1.00 78.94 394 THR A O 1
ATOM 3030 N N . LEU A 1 395 ? -0.115 7.653 18.855 1.00 79.06 395 LEU A N 1
ATOM 3031 C CA . LEU A 1 395 ? -1.368 7.719 18.082 1.00 79.06 395 LEU A CA 1
ATOM 3032 C C . LEU A 1 395 ? -1.196 8.343 16.682 1.00 79.06 395 LEU A C 1
ATOM 3034 O O . LEU A 1 395 ? -2.190 8.567 15.994 1.00 79.06 395 LEU A O 1
ATOM 3038 N N . GLY A 1 396 ? 0.032 8.626 16.229 1.00 78.50 396 GLY A N 1
ATOM 3039 C CA . GLY A 1 396 ? 0.303 9.243 14.929 1.00 78.50 396 GLY A CA 1
ATOM 3040 C C . GLY A 1 396 ? -0.312 8.471 13.760 1.00 78.50 396 GLY A C 1
ATOM 3041 O O . GLY A 1 396 ? -1.060 9.053 12.975 1.00 78.50 396 GLY A O 1
ATOM 3042 N N . VAL A 1 397 ? -0.082 7.151 13.693 1.00 80.50 397 VAL A N 1
ATOM 3043 C CA . VAL A 1 397 ? -0.660 6.274 12.652 1.00 80.50 397 VAL A CA 1
ATOM 3044 C C . VAL A 1 397 ? -2.187 6.350 12.658 1.00 80.50 397 VAL A C 1
ATOM 3046 O O . VAL A 1 397 ? -2.807 6.558 11.617 1.00 80.50 397 VAL A O 1
ATOM 3049 N N . VAL A 1 398 ? -2.796 6.250 13.840 1.00 83.50 398 VAL A N 1
ATOM 3050 C CA . VAL A 1 398 ? -4.254 6.292 14.017 1.00 83.50 398 VAL A CA 1
ATOM 3051 C C . VAL A 1 398 ? -4.831 7.640 13.575 1.00 83.50 398 VAL A C 1
ATOM 3053 O O . VAL A 1 398 ? -5.800 7.682 12.817 1.00 83.50 398 VAL A O 1
ATOM 3056 N N . ASN A 1 399 ? -4.227 8.748 14.008 1.00 79.50 399 ASN A N 1
ATOM 3057 C CA . ASN A 1 399 ? -4.676 10.096 13.666 1.00 79.50 399 ASN A CA 1
ATOM 3058 C C . ASN A 1 399 ? -4.590 10.375 12.167 1.00 79.50 399 ASN A C 1
ATOM 3060 O O . ASN A 1 399 ? -5.497 10.989 11.609 1.00 79.50 399 ASN A O 1
ATOM 3064 N N . GLY A 1 400 ? -3.545 9.903 11.490 1.00 72.44 400 GLY A N 1
ATOM 3065 C CA . GLY A 1 400 ? -3.471 10.077 10.044 1.00 72.44 400 GLY A CA 1
ATOM 3066 C C . GLY A 1 400 ? -4.426 9.195 9.261 1.00 72.44 400 GLY A C 1
ATOM 3067 O O . GLY A 1 400 ? -4.959 9.648 8.250 1.00 72.44 400 GLY A O 1
ATOM 3068 N N . LEU A 1 401 ? -4.709 7.979 9.743 1.00 81.06 401 LEU A N 1
ATOM 3069 C CA . LEU A 1 401 ? -5.793 7.166 9.187 1.00 81.06 401 LEU A CA 1
ATOM 3070 C C . LEU A 1 401 ? -7.131 7.905 9.309 1.00 81.06 401 LEU A C 1
ATOM 3072 O O . LEU A 1 401 ? -7.843 8.033 8.314 1.00 81.06 401 LEU A O 1
ATOM 3076 N N . LEU A 1 402 ? -7.447 8.458 10.488 1.00 77.25 402 LEU A N 1
ATOM 3077 C CA . LEU A 1 402 ? -8.654 9.267 10.685 1.00 77.25 402 LEU A CA 1
ATOM 3078 C C . LEU A 1 402 ? -8.697 10.472 9.744 1.00 77.25 402 LEU A C 1
ATOM 3080 O O . LEU A 1 402 ? -9.712 10.694 9.090 1.00 77.25 402 LEU A O 1
ATOM 3084 N N . GLN A 1 403 ? -7.605 11.228 9.633 1.00 73.50 403 GLN A N 1
ATOM 3085 C CA . GLN A 1 403 ? -7.545 12.384 8.743 1.00 73.50 403 GLN A CA 1
ATOM 3086 C C . GLN A 1 403 ? -7.809 11.988 7.285 1.00 73.50 403 GLN A C 1
ATOM 3088 O O . GLN A 1 403 ? -8.600 12.641 6.610 1.00 73.50 403 GLN A O 1
ATOM 3093 N N . HIS A 1 404 ? -7.212 10.894 6.806 1.00 68.62 404 HIS A N 1
ATOM 3094 C CA . HIS A 1 404 ? -7.423 10.417 5.440 1.00 68.62 404 HIS A CA 1
ATOM 3095 C C . HIS A 1 404 ? -8.878 9.994 5.187 1.00 68.62 404 HIS A C 1
ATOM 3097 O O . HIS A 1 404 ? -9.476 10.381 4.178 1.00 68.62 404 HIS A O 1
ATOM 3103 N N . ILE A 1 405 ? -9.466 9.245 6.126 1.00 77.62 405 ILE A N 1
ATOM 3104 C CA . ILE A 1 405 ? -10.860 8.788 6.050 1.00 77.62 405 ILE A CA 1
ATOM 3105 C C . ILE A 1 405 ? -11.819 9.987 6.020 1.00 77.62 405 ILE A C 1
ATOM 3107 O O . ILE A 1 405 ? -12.765 10.004 5.234 1.00 77.62 405 ILE A O 1
ATOM 3111 N N . LEU A 1 406 ? -11.569 11.009 6.842 1.00 75.50 406 LEU A N 1
ATOM 3112 C CA . LEU A 1 406 ? -12.483 12.139 7.022 1.00 75.50 406 LEU A CA 1
ATOM 3113 C C . LEU A 1 406 ? -12.319 13.230 5.957 1.00 75.50 406 LEU A C 1
ATOM 3115 O O . LEU A 1 406 ? -13.316 13.777 5.487 1.00 75.50 406 LEU A O 1
ATOM 3119 N N . CYS A 1 407 ? -11.095 13.512 5.500 1.00 62.34 407 CYS A N 1
ATOM 3120 C CA . CYS A 1 407 ? -10.856 14.495 4.438 1.00 62.34 407 CYS A CA 1
ATOM 3121 C C . CYS A 1 407 ? -11.387 14.037 3.070 1.00 62.34 407 CYS A C 1
ATOM 3123 O O . CYS A 1 407 ? -11.788 14.873 2.260 1.00 62.34 407 CYS A O 1
ATOM 3125 N N . SER A 1 408 ? -11.465 12.726 2.824 1.00 50.91 408 SER A N 1
ATOM 3126 C CA . SER A 1 408 ? -12.001 12.170 1.572 1.00 50.91 408 SER A CA 1
ATOM 3127 C C . SER A 1 408 ? -13.506 12.435 1.379 1.00 50.91 408 SER A C 1
ATOM 3129 O O . SER A 1 408 ? -13.998 12.374 0.255 1.00 50.91 408 SER A O 1
ATOM 3131 N N . GLY A 1 409 ? -14.244 12.785 2.443 1.00 41.50 409 GLY A N 1
ATOM 3132 C CA . GLY A 1 409 ? -15.680 13.090 2.381 1.00 41.50 409 GLY A CA 1
ATOM 3133 C C . GLY A 1 409 ? -16.037 14.533 1.992 1.00 41.50 409 GLY A C 1
ATOM 3134 O O . GLY A 1 409 ? -17.172 14.792 1.599 1.00 41.50 409 GLY A O 1
ATOM 3135 N N . ALA A 1 410 ? -15.097 15.482 2.070 1.00 36.91 410 ALA A N 1
ATOM 3136 C CA . ALA A 1 410 ? -15.392 16.912 1.899 1.00 36.91 410 ALA A CA 1
ATOM 3137 C C . ALA A 1 410 ? -15.343 17.410 0.439 1.00 36.91 410 ALA A C 1
ATOM 3139 O O . ALA A 1 410 ? -15.782 18.522 0.153 1.00 36.91 410 ALA A O 1
ATOM 3140 N N . CYS A 1 411 ? -14.836 16.611 -0.506 1.00 31.53 411 CYS A N 1
ATOM 3141 C CA . CYS A 1 411 ? -14.636 17.051 -1.894 1.00 31.53 411 CYS A CA 1
ATOM 3142 C C . CYS A 1 411 ? -15.867 16.849 -2.811 1.00 31.53 411 CYS A C 1
ATOM 3144 O O . CYS A 1 411 ? -15.819 17.178 -3.991 1.00 31.53 411 CYS A O 1
ATOM 3146 N N . GLY A 1 412 ? -16.986 16.324 -2.291 1.00 33.16 412 GLY A N 1
ATOM 3147 C CA . GLY A 1 412 ? -18.146 15.919 -3.100 1.00 33.16 412 GLY A CA 1
ATOM 3148 C C . GLY A 1 412 ? -19.316 16.907 -3.207 1.00 33.16 412 GLY A C 1
ATOM 3149 O O . GLY A 1 412 ? -20.267 16.612 -3.924 1.00 33.16 412 GLY A O 1
ATOM 3150 N N . SER A 1 413 ? -19.311 18.051 -2.509 1.00 31.14 413 SER A N 1
ATOM 3151 C CA . SER A 1 413 ? -20.521 18.894 -2.387 1.00 31.14 413 SER A CA 1
ATOM 3152 C C . SER A 1 413 ? -20.326 20.393 -2.637 1.00 31.14 413 SER A C 1
ATOM 3154 O O . SER A 1 413 ? -21.130 21.194 -2.167 1.00 31.14 413 SER A O 1
ATOM 3156 N N . ALA A 1 414 ? -19.292 20.800 -3.376 1.00 31.09 414 ALA A N 1
ATOM 3157 C CA . ALA A 1 414 ? -19.045 22.215 -3.669 1.00 31.09 414 ALA A CA 1
ATOM 3158 C C . ALA A 1 414 ? -18.743 22.489 -5.152 1.00 31.09 414 ALA A C 1
ATOM 3160 O O . ALA A 1 414 ? -17.793 23.191 -5.469 1.00 31.09 414 ALA A O 1
ATOM 3161 N N . GLN A 1 415 ? -19.559 21.962 -6.068 1.00 32.22 415 GLN A N 1
ATOM 3162 C CA . GLN A 1 415 ? -19.732 22.540 -7.408 1.00 32.22 415 GLN A CA 1
ATOM 3163 C C . GLN A 1 415 ? -21.200 22.391 -7.806 1.00 32.22 415 GLN A C 1
ATOM 3165 O O . GLN A 1 415 ? -21.641 21.344 -8.269 1.00 32.22 415 GLN A O 1
ATOM 3170 N N . GLY A 1 416 ? -21.979 23.433 -7.535 1.00 34.97 416 GLY A N 1
ATOM 3171 C CA . GLY A 1 416 ? -23.418 23.434 -7.755 1.00 34.97 416 GLY A CA 1
ATOM 3172 C C . GLY A 1 416 ? -24.042 24.766 -7.368 1.00 34.97 416 GLY A C 1
ATOM 3173 O O . GLY A 1 416 ? -24.892 24.810 -6.484 1.00 34.97 416 GLY A O 1
ATOM 3174 N N . SER A 1 417 ? -23.591 25.841 -8.012 1.00 31.17 417 SER A N 1
ATOM 3175 C CA . SER A 1 417 ? -24.349 27.086 -8.166 1.00 31.17 417 SER A CA 1
ATOM 3176 C C . SER A 1 417 ? -23.895 27.800 -9.424 1.00 31.17 417 SER A C 1
ATOM 3178 O O . SER A 1 417 ? -22.673 28.075 -9.488 1.00 31.17 417 SER A O 1
#

Radius of gyration: 27.61 Å; Cα contacts (8 Å, |Δi|>4): 523; chains: 1; bounding box: 68×73×88 Å

Solvent-accessible surface area (backbone atoms only — not comparable to full-atom values): 25519 Å² total; per-residue (Å²): 138,84,85,82,79,81,81,80,85,81,78,79,74,81,78,77,84,76,79,78,87,70,93,85,78,100,62,92,72,73,94,64,86,51,62,54,56,43,55,54,70,25,91,68,37,52,72,68,58,38,52,51,49,48,52,50,45,72,62,48,50,60,56,73,69,36,87,84,59,54,69,82,68,41,50,62,54,50,53,52,50,54,52,53,49,50,53,56,54,29,72,49,58,42,45,65,80,49,52,65,53,39,52,68,72,52,71,79,76,77,65,90,64,46,63,63,52,46,51,49,34,49,76,70,71,41,80,42,79,46,84,42,53,38,41,30,63,58,53,51,48,51,37,46,78,68,73,54,70,48,93,46,56,46,81,48,42,27,30,74,32,60,47,98,86,37,29,37,70,47,64,46,80,73,85,39,42,68,84,62,47,42,33,81,86,46,45,80,60,24,64,74,41,57,84,53,31,70,44,83,44,77,33,64,54,81,44,47,75,40,62,62,74,41,46,45,73,61,78,45,76,49,79,48,74,50,75,85,68,72,78,88,57,88,72,65,92,80,62,66,83,86,73,87,74,78,84,78,72,90,74,66,100,64,60,47,53,54,61,43,43,48,52,32,50,78,69,75,41,77,43,78,45,82,40,59,51,54,32,64,59,53,51,48,55,38,45,80,66,74,42,69,48,94,47,55,46,77,48,45,26,32,74,32,63,44,100,86,71,45,80,75,51,63,47,80,78,77,43,42,71,88,61,50,40,30,81,83,45,42,79,61,24,63,76,43,59,85,48,35,71,42,82,45,77,30,68,51,85,50,46,73,44,54,62,76,42,45,46,72,60,78,46,74,49,36,38,30,44,37,59,69,64,45,90,81,44,44,67,65,44,63,77,73,25,81,40,74,41,62,70,74,60,67,43,56,68,58,45,32,52,51,48,46,64,56,60,69,66,70,79,81,80,83,85,88,129

InterPro domains:
  IPR006434 Pyrimidine 5'-nucleotidase, eukaryotic [PF05822] (37-233)
  IPR006434 Pyrimidine 5'-nucleotidase, eukaryotic [PF05822] (255-405)
  IPR006434 Pyrimidine 5'-nucleotidase, eukaryotic [TIGR01544] (37-233)
  IPR023214 HAD superfamily [G3DSA:3.40.50.1000] (47-234)
  IPR023214 HAD superfamily [G3DSA:3.40.50.1000] (252-412)
  IPR036412 HAD-like superfamily [SSF56784] (37-232)
  IPR036412 HAD-like superfamily [SSF56784] (256-405)

pLDDT: mean 76.35, std 19.72, range [23.81, 96.12]

Organism: Heterocephalus glaber (NCBI:txid10181)